Protein AF-0000000076638218 (afdb_homodimer)

Secondary structure (DSSP, 8-state):
--HHHHHHHHHHHHHHHHHHHHHHHHHHHHTTSS-HHHHHHHHHHIIIIIHHHHHHHHHHHH--GGGHHHHHHHHHHHHHHHHHHHHHHHHHHHHTT--HHHHHHHHHHHH-B--SSHHHHHHHHHHTSSTTTTSTTHHHHHHHHHHHHHHHHHHHIIIIIHHHTS---GGGHHHHHHSSSS---HHHHHHHH--HHHHHHHHHHHHHH-HHHHHHHH-SSS-HHHHHHHHHHHHHHTTHHHHHHHHHHHHHHHHTTTT----HHHHHHHHHIIIIIHHHHHIIIIIHHHHTTSS-HHHHHHHHHHHTS-B-THHHHHHHHHTSSHHHHHHHHHHHHHHTHHHHHHHHHHHHHHH-/--HHHHHHHHHHHHHHHHHHHHHHHHHHHHTTSS-HHHHHHHHHHIIIIIHHHHHHHHHHHH--GGGHHHHHHHHHHHHHHHHHHHHHHHHHHHHTT--HHHHHHHHHHHH-B--SSHHHHHHHHHHTSSTTTTSTTHHHHHHHHHHHHHHHHHHHIIIIIHHHTS---GGGHHHHHHSSSS---HHHHHHHH--HHHHHHHHHHHHHH-HHHHHHHH-SSS-HHHHHHHHHHHHHHTTHHHHHHHHHHHHHHHHTTTT----HHHHHHHHHIIIIIHHHHHIIIIIHHHHTTSS-HHHHHHHHHHHTS-B-THHHHHHHHHTSSHHHHHHHHHHHHHHTHHHHHHHHHHHHHHH-

Structure (mmCIF, N/CA/C/O backbone):
data_AF-0000000076638218-model_v1
#
loop_
_entity.id
_entity.type
_entity.pdbx_description
1 polymer Transporter
#
loop_
_atom_site.group_PDB
_atom_site.id
_atom_site.type_symbol
_atom_site.label_atom_id
_atom_site.label_alt_id
_atom_site.label_comp_id
_atom_site.label_asym_id
_atom_site.label_entity_id
_atom_site.label_seq_id
_atom_site.pdbx_PDB_ins_code
_atom_site.Cartn_x
_atom_site.Cartn_y
_atom_site.Cartn_z
_atom_site.occupancy
_atom_site.B_iso_or_equiv
_atom_site.auth_seq_id
_atom_site.auth_comp_id
_atom_site.auth_asym_id
_atom_site.auth_atom_id
_atom_site.pdbx_PDB_model_num
ATOM 1 N N . MET A 1 1 ? -19.625 1.277 24.969 1 47.41 1 MET A N 1
ATOM 2 C CA . MET A 1 1 ? -18.562 2.277 25.031 1 47.41 1 MET A CA 1
ATOM 3 C C . MET A 1 1 ? -18.969 3.557 24.312 1 47.41 1 MET A C 1
ATOM 5 O O . MET A 1 1 ? -19.562 3.502 23.234 1 47.41 1 MET A O 1
ATOM 9 N N . SER A 1 2 ? -18.922 4.688 24.922 1 65.94 2 SER A N 1
ATOM 10 C CA . SER A 1 2 ? -19.438 5.984 24.5 1 65.94 2 SER A CA 1
ATOM 11 C C . SER A 1 2 ? -18.688 6.504 23.266 1 65.94 2 SER A C 1
ATOM 13 O O . SER A 1 2 ? -17.547 6.137 23.047 1 65.94 2 SER A O 1
ATOM 15 N N . ILE A 1 3 ? -19.344 6.941 22.344 1 64.81 3 ILE A N 1
ATOM 16 C CA . ILE A 1 3 ? -18.859 7.555 21.109 1 64.81 3 ILE A CA 1
ATOM 17 C C . ILE A 1 3 ? -17.609 8.391 21.422 1 64.81 3 ILE A C 1
ATOM 19 O O . ILE A 1 3 ? -16.703 8.492 20.594 1 64.81 3 ILE A O 1
ATOM 23 N N . TYR A 1 4 ? -17.562 8.922 22.609 1 70.12 4 TYR A N 1
ATOM 24 C CA . TYR A 1 4 ? -16.453 9.758 23.016 1 70.12 4 TYR A CA 1
ATOM 25 C C . TYR A 1 4 ? -15.188 8.93 23.219 1 70.12 4 TYR A C 1
ATOM 27 O O . TYR A 1 4 ? -14.109 9.312 22.75 1 70.12 4 TYR A O 1
ATOM 35 N N . LEU A 1 5 ? -15.414 7.844 23.766 1 71.88 5 LEU A N 1
ATOM 36 C CA . LEU A 1 5 ? -14.281 6.945 23.969 1 71.88 5 LEU A CA 1
ATOM 37 C C . LEU A 1 5 ? -13.805 6.348 22.656 1 71.88 5 LEU A C 1
ATOM 39 O O . LEU A 1 5 ? -12.602 6.195 22.422 1 71.88 5 LEU A O 1
ATOM 43 N N . ASP A 1 6 ? -14.734 6.172 21.797 1 71.56 6 ASP A N 1
ATOM 44 C CA . ASP A 1 6 ? -14.398 5.582 20.5 1 71.56 6 ASP A CA 1
ATOM 45 C C . ASP A 1 6 ? -13.555 6.539 19.672 1 71.56 6 ASP A C 1
ATOM 47 O O . ASP A 1 6 ? -12.609 6.121 19 1 71.56 6 ASP A O 1
ATOM 51 N N . SER A 1 7 ? -13.945 7.789 19.781 1 71.69 7 SER A N 1
ATOM 52 C CA . SER A 1 7 ? -13.203 8.789 19.016 1 71.69 7 SER A CA 1
ATOM 53 C C . SER A 1 7 ? -11.789 8.953 19.562 1 71.69 7 SER A C 1
ATOM 55 O O . SER A 1 7 ? -10.844 9.133 18.781 1 71.69 7 SER A O 1
ATOM 57 N N . ALA A 1 8 ? -11.68 8.883 20.859 1 74.44 8 ALA A N 1
ATOM 58 C CA . ALA A 1 8 ? -10.367 8.969 21.484 1 74.44 8 ALA A CA 1
ATOM 59 C C . ALA A 1 8 ? -9.492 7.773 21.094 1 74.44 8 ALA A C 1
ATOM 61 O O . ALA A 1 8 ? -8.305 7.934 20.797 1 74.44 8 ALA A O 1
ATOM 62 N N . VAL A 1 9 ? -10.148 6.734 21 1 74.44 9 VAL A N 1
ATOM 63 C CA . VAL A 1 9 ? -9.438 5.496 20.688 1 74.44 9 VAL A CA 1
ATOM 64 C C . VAL A 1 9 ? -8.945 5.531 19.25 1 74.44 9 VAL A C 1
ATOM 66 O O . VAL A 1 9 ? -7.824 5.102 18.953 1 74.44 9 VAL A O 1
ATOM 69 N N . VAL A 1 10 ? -9.664 6.102 18.375 1 73 10 VAL A N 1
ATOM 70 C CA . VAL A 1 10 ? -9.289 6.188 16.969 1 73 10 VAL A CA 1
ATOM 71 C C . VAL A 1 10 ? -8.047 7.059 16.812 1 73 10 VAL A C 1
ATOM 73 O O . VAL A 1 10 ? -7.121 6.707 16.078 1 73 10 VAL A O 1
ATOM 76 N N . SER A 1 11 ? -8.062 8.188 17.547 1 74.38 11 SER A N 1
ATOM 77 C CA . SER A 1 11 ? -6.93 9.109 17.453 1 74.38 11 SER A CA 1
ATOM 78 C C . SER A 1 11 ? -5.656 8.469 18.016 1 74.38 11 SER A C 1
ATOM 80 O O . SER A 1 11 ? -4.586 8.594 17.406 1 74.38 11 SER A O 1
ATOM 82 N N . ILE A 1 12 ? -5.812 7.809 19.031 1 77.69 12 ILE A N 1
ATOM 83 C CA . ILE A 1 12 ? -4.66 7.164 19.656 1 77.69 12 ILE A CA 1
ATOM 84 C C . ILE A 1 12 ? -4.152 6.031 18.766 1 77.69 12 ILE A C 1
ATOM 86 O O . ILE A 1 12 ? -2.949 5.906 18.531 1 77.69 12 ILE A O 1
ATOM 90 N N . ASN A 1 13 ? -5.047 5.293 18.234 1 77.62 13 ASN A N 1
ATOM 91 C CA . ASN A 1 13 ? -4.684 4.172 17.375 1 77.62 13 ASN A CA 1
ATOM 92 C C . ASN A 1 13 ? -3.938 4.641 16.125 1 77.62 13 ASN A C 1
ATOM 94 O O . ASN A 1 13 ? -2.939 4.035 15.734 1 77.62 13 ASN A O 1
ATOM 98 N N . GLY A 1 14 ? -4.445 5.723 15.562 1 78.31 14 GLY A N 1
ATOM 99 C CA . GLY A 1 14 ? -3.787 6.27 14.383 1 78.31 14 GLY A CA 1
ATOM 100 C C . GLY A 1 14 ? -2.348 6.676 14.641 1 78.31 14 GLY A C 1
ATOM 101 O O . GLY A 1 14 ? -1.463 6.398 13.836 1 78.31 14 GLY A O 1
ATOM 102 N N . SER A 1 15 ? -2.143 7.281 15.758 1 81.88 15 SER A N 1
ATOM 103 C CA . SER A 1 15 ? -0.802 7.73 16.125 1 81.88 15 SER A CA 1
ATOM 104 C C . SER A 1 15 ? 0.123 6.547 16.391 1 81.88 15 SER A C 1
ATOM 106 O O . SER A 1 15 ? 1.287 6.559 15.984 1 81.88 15 SER A O 1
ATOM 108 N N . VAL A 1 16 ? -0.411 5.562 17.031 1 83.88 16 VAL A N 1
ATOM 109 C CA . VAL A 1 16 ? 0.4 4.402 17.391 1 83.88 16 VAL A CA 1
ATOM 110 C C . VAL A 1 16 ? 0.798 3.645 16.125 1 83.88 16 VAL A C 1
ATOM 112 O O . VAL A 1 16 ? 1.938 3.188 15.992 1 83.88 16 VAL A O 1
ATOM 115 N N . ILE A 1 17 ? -0.063 3.527 15.203 1 86.56 17 ILE A N 1
ATOM 116 C CA . ILE A 1 17 ? 0.213 2.824 13.953 1 86.56 17 ILE A CA 1
ATOM 117 C C . ILE A 1 17 ? 1.373 3.498 13.227 1 86.56 17 ILE A C 1
ATOM 119 O O . ILE A 1 17 ? 2.307 2.828 12.781 1 86.56 17 ILE A O 1
ATOM 123 N N . VAL A 1 18 ? 1.335 4.809 13.203 1 85.19 18 VAL A N 1
ATOM 124 C CA . VAL A 1 18 ? 2.383 5.57 12.531 1 85.19 18 VAL A CA 1
ATOM 125 C C . VAL A 1 18 ? 3.713 5.367 13.25 1 85.19 18 VAL A C 1
ATOM 127 O O . VAL A 1 18 ? 4.738 5.117 12.617 1 85.19 18 VAL A O 1
ATOM 130 N N . ILE A 1 19 ? 3.652 5.438 14.531 1 87.94 19 ILE A N 1
ATOM 131 C CA . ILE A 1 19 ? 4.863 5.305 15.336 1 87.94 19 ILE A CA 1
ATOM 132 C C . ILE A 1 19 ? 5.473 3.922 15.125 1 87.94 19 ILE A C 1
ATOM 134 O O . ILE A 1 19 ? 6.695 3.785 15.008 1 87.94 19 ILE A O 1
ATOM 138 N N . VAL A 1 20 ? 4.629 2.939 15.055 1 91.31 20 VAL A N 1
ATOM 139 C CA . VAL A 1 20 ? 5.109 1.574 14.867 1 91.31 20 VAL A CA 1
ATOM 140 C C . VAL A 1 20 ? 5.781 1.442 13.5 1 91.31 20 VAL A C 1
ATOM 142 O O . VAL A 1 20 ? 6.859 0.854 13.391 1 91.31 20 VAL A O 1
ATOM 145 N N . ILE A 1 21 ? 5.215 1.954 12.477 1 93.62 21 ILE A N 1
ATOM 146 C CA . ILE A 1 21 ? 5.781 1.852 11.141 1 93.62 21 ILE A CA 1
ATOM 147 C C . ILE A 1 21 ? 7.098 2.625 11.07 1 93.62 21 ILE A C 1
ATOM 149 O O . ILE A 1 21 ? 8.055 2.17 10.445 1 93.62 21 ILE A O 1
ATOM 153 N N . VAL A 1 22 ? 7.105 3.785 11.727 1 91 22 VAL A N 1
ATOM 154 C CA . VAL A 1 22 ? 8.336 4.57 11.789 1 91 22 VAL A CA 1
ATOM 155 C C . VAL A 1 22 ? 9.43 3.764 12.492 1 91 22 VAL A C 1
ATOM 157 O O . VAL A 1 22 ? 10.578 3.748 12.039 1 91 22 VAL A O 1
ATOM 160 N N . PHE A 1 23 ? 9.039 3.145 13.523 1 93.81 23 PHE A N 1
ATOM 161 C CA . PHE A 1 23 ? 9.992 2.312 14.25 1 93.81 23 PHE A CA 1
ATOM 162 C C . PHE A 1 23 ? 10.516 1.187 13.367 1 93.81 23 PHE A C 1
ATOM 164 O O . PHE A 1 23 ? 11.703 0.876 13.391 1 93.81 23 PHE A O 1
ATOM 171 N N . LEU A 1 24 ? 9.688 0.565 12.641 1 95.19 24 LEU A N 1
ATOM 172 C CA . LEU A 1 24 ? 10.094 -0.488 11.719 1 95.19 24 LEU A CA 1
ATOM 173 C C . LEU A 1 24 ? 11.055 0.055 10.664 1 95.19 24 LEU A C 1
ATOM 175 O O . LEU A 1 24 ? 12.023 -0.612 10.297 1 95.19 24 LEU A O 1
ATOM 179 N N . GLY A 1 25 ? 10.727 1.23 10.164 1 94.62 25 GLY A N 1
ATOM 180 C CA . GLY A 1 25 ? 11.633 1.876 9.227 1 94.62 25 GLY A CA 1
ATOM 181 C C . GLY A 1 25 ? 13.008 2.133 9.82 1 94.62 25 GLY A C 1
ATOM 182 O O . GLY A 1 25 ? 14.023 1.938 9.156 1 94.62 25 GLY A O 1
ATOM 183 N N . ALA A 1 26 ? 13.023 2.562 11.078 1 93.25 26 ALA A N 1
ATOM 184 C CA . ALA A 1 26 ? 14.281 2.816 11.766 1 93.25 26 ALA A CA 1
ATOM 185 C C . ALA A 1 26 ? 15.094 1.533 11.914 1 93.25 26 ALA A C 1
ATOM 187 O O . ALA A 1 26 ? 16.328 1.551 11.781 1 93.25 26 ALA A O 1
ATOM 188 N N . ILE A 1 27 ? 14.43 0.462 12.172 1 95.44 27 ILE A N 1
ATOM 189 C CA . ILE A 1 27 ? 15.086 -0.833 12.305 1 95.44 27 ILE A CA 1
ATOM 190 C C . ILE A 1 27 ? 15.719 -1.228 10.969 1 95.44 27 ILE A C 1
ATOM 192 O O . ILE A 1 27 ? 16.844 -1.732 10.938 1 95.44 27 ILE A O 1
ATOM 196 N N . MET A 1 28 ? 15.055 -1.027 9.859 1 95.44 28 MET A N 1
ATOM 197 C CA . MET A 1 28 ? 15.586 -1.36 8.539 1 95.44 28 MET A CA 1
ATOM 198 C C . MET A 1 28 ? 16.859 -0.571 8.25 1 95.44 28 MET A C 1
ATOM 200 O O . MET A 1 28 ? 17.781 -1.08 7.605 1 95.44 28 MET A O 1
ATOM 204 N N . ALA A 1 29 ? 16.859 0.669 8.672 1 92.88 29 ALA A N 1
ATOM 205 C CA . ALA A 1 29 ? 18.047 1.498 8.477 1 92.88 29 ALA A CA 1
ATOM 206 C C . ALA A 1 29 ? 19.188 1.033 9.367 1 92.88 29 ALA A C 1
ATOM 208 O O . ALA A 1 29 ? 20.344 0.999 8.938 1 92.88 29 ALA A O 1
ATOM 209 N N . ARG A 1 30 ? 18.922 0.693 10.594 1 92.25 30 ARG A N 1
ATOM 210 C CA . ARG A 1 30 ? 19.922 0.267 11.562 1 92.25 30 ARG A CA 1
ATOM 211 C C . ARG A 1 30 ? 20.641 -0.988 11.086 1 92.25 30 ARG A C 1
ATOM 213 O O . ARG A 1 30 ? 21.844 -1.143 11.312 1 92.25 30 ARG A O 1
ATOM 220 N N . TYR A 1 31 ? 19.938 -1.862 10.422 1 93 31 TYR A N 1
ATOM 221 C CA . TYR A 1 31 ? 20.516 -3.115 9.953 1 93 31 TYR A CA 1
ATOM 222 C C . TYR A 1 31 ? 20.984 -2.992 8.508 1 93 31 TYR A C 1
ATOM 224 O O . TYR A 1 31 ? 21.234 -3.998 7.84 1 93 31 TYR A O 1
ATOM 232 N N . LYS A 1 32 ? 20.922 -1.822 7.949 1 91.19 32 LYS A N 1
ATOM 233 C CA . LYS A 1 32 ? 21.484 -1.471 6.645 1 91.19 32 LYS A CA 1
ATOM 234 C C . LYS A 1 32 ? 20.703 -2.15 5.516 1 91.19 32 LYS A C 1
ATOM 236 O O . LYS A 1 32 ? 21.266 -2.445 4.461 1 91.19 32 LYS A O 1
ATOM 241 N N . ILE A 1 33 ? 19.562 -2.514 5.902 1 92.38 33 ILE A N 1
ATOM 242 C CA . ILE A 1 33 ? 18.672 -3.006 4.863 1 92.38 33 ILE A CA 1
ATOM 243 C C . ILE A 1 33 ? 18.219 -1.848 3.975 1 92.38 33 ILE A C 1
ATOM 245 O O . ILE A 1 33 ? 18.203 -1.969 2.746 1 92.38 33 ILE A O 1
ATOM 249 N N . LEU A 1 34 ? 17.812 -0.774 4.602 1 92.69 34 LEU A N 1
ATOM 250 C CA . LEU A 1 34 ? 17.516 0.492 3.938 1 92.69 34 LEU A CA 1
ATOM 251 C C . LEU A 1 34 ? 18.531 1.562 4.34 1 92.69 34 LEU A C 1
ATOM 253 O O . LEU A 1 34 ? 18.234 2.408 5.188 1 92.69 34 LEU A O 1
ATOM 257 N N . ASP A 1 35 ? 19.641 1.548 3.656 1 88.88 35 ASP A N 1
ATOM 258 C CA . ASP A 1 35 ? 20.688 2.512 3.961 1 88.88 35 ASP A CA 1
ATOM 259 C C . ASP A 1 35 ? 20.406 3.865 3.316 1 88.88 35 ASP A C 1
ATOM 261 O O . ASP A 1 35 ? 19.328 4.074 2.76 1 88.88 35 ASP A O 1
ATOM 265 N N . LYS A 1 36 ? 21.391 4.766 3.422 1 85.56 36 LYS A N 1
ATOM 266 C CA . LYS A 1 36 ? 21.188 6.125 2.939 1 85.56 36 LYS A CA 1
ATOM 267 C C . LYS A 1 36 ? 20.859 6.141 1.449 1 85.56 36 LYS A C 1
ATOM 269 O O . LYS A 1 36 ? 19.953 6.859 1.014 1 85.56 36 LYS A O 1
ATOM 274 N N . SER A 1 37 ? 21.578 5.359 0.722 1 87.44 37 SER A N 1
ATOM 275 C CA . SER A 1 37 ? 21.344 5.273 -0.715 1 87.44 37 SER A CA 1
ATOM 276 C C . SER A 1 37 ? 19.969 4.684 -1.017 1 87.44 37 SER A C 1
ATOM 278 O O . SER A 1 37 ? 19.281 5.16 -1.911 1 87.44 37 SER A O 1
ATOM 280 N N . GLY A 1 38 ? 19.625 3.648 -0.27 1 91.12 38 GLY A N 1
ATOM 281 C CA . GLY A 1 38 ? 18.297 3.061 -0.42 1 91.12 38 GLY A CA 1
ATOM 282 C C . GLY A 1 38 ? 17.188 4.016 -0.065 1 91.12 38 GLY A C 1
ATOM 283 O O . GLY A 1 38 ? 16.156 4.062 -0.752 1 91.12 38 GLY A O 1
ATOM 284 N N . ALA A 1 39 ? 17.422 4.723 0.998 1 90.19 39 ALA A N 1
ATOM 285 C CA . ALA A 1 39 ? 16.422 5.711 1.423 1 90.19 39 ALA A CA 1
ATOM 286 C C . ALA A 1 39 ? 16.234 6.785 0.357 1 90.19 39 ALA A C 1
ATOM 288 O O . ALA A 1 39 ? 15.109 7.246 0.13 1 90.19 39 ALA A O 1
ATOM 289 N N . GLU A 1 40 ? 17.281 7.168 -0.255 1 88.12 40 GLU A N 1
ATOM 290 C CA . GLU A 1 40 ? 17.203 8.156 -1.325 1 88.12 40 GLU A CA 1
ATOM 291 C C . GLU A 1 40 ? 16.422 7.617 -2.521 1 88.12 40 GLU A C 1
ATOM 293 O O . GLU A 1 40 ? 15.609 8.328 -3.111 1 88.12 40 GLU A O 1
ATOM 298 N N . SER A 1 41 ? 16.719 6.41 -2.863 1 91.38 41 SER A N 1
ATOM 299 C CA . SER A 1 41 ? 16.016 5.785 -3.977 1 91.38 41 SER A CA 1
ATOM 300 C C . SER A 1 41 ? 14.531 5.637 -3.676 1 91.38 41 SER A C 1
ATOM 302 O O . SER A 1 41 ? 13.688 5.848 -4.555 1 91.38 41 SER A O 1
ATOM 304 N N . LEU A 1 42 ? 14.312 5.234 -2.459 1 94.19 42 LEU A N 1
ATOM 305 C CA . LEU A 1 42 ? 12.914 5.102 -2.041 1 94.19 42 LEU A CA 1
ATOM 306 C C . LEU A 1 42 ? 12.203 6.449 -2.098 1 94.19 42 LEU A C 1
ATOM 308 O O . LEU A 1 42 ? 11.047 6.531 -2.525 1 94.19 42 LEU A O 1
ATOM 312 N N . SER A 1 43 ? 12.867 7.473 -1.693 1 91 43 SER A N 1
ATOM 313 C CA . SER A 1 43 ? 12.297 8.82 -1.735 1 91 43 SER A CA 1
ATOM 314 C C . SER A 1 43 ? 11.977 9.242 -3.166 1 91 43 SER A C 1
ATOM 316 O O . SER A 1 43 ? 10.93 9.844 -3.42 1 91 43 SER A O 1
ATOM 318 N N . LYS A 1 44 ? 12.82 8.938 -4.055 1 92.56 44 LYS A N 1
ATOM 319 C CA . LYS A 1 44 ? 12.609 9.258 -5.461 1 92.56 44 LYS A CA 1
ATOM 320 C C . LYS A 1 44 ? 11.398 8.5 -6.016 1 92.56 44 LYS A C 1
ATOM 322 O O . LYS A 1 44 ? 10.609 9.062 -6.777 1 92.56 44 LYS A O 1
ATOM 327 N N . LEU A 1 45 ? 11.367 7.312 -5.641 1 95.31 45 LEU A N 1
ATOM 328 C CA . LEU A 1 45 ? 10.242 6.504 -6.098 1 95.31 45 LEU A CA 1
ATOM 329 C C . LEU A 1 45 ? 8.922 7.066 -5.578 1 95.31 45 LEU A C 1
ATOM 331 O O . LEU A 1 45 ? 7.949 7.16 -6.328 1 95.31 45 LEU A O 1
ATOM 335 N N . ILE A 1 46 ? 8.891 7.406 -4.293 1 94.19 46 ILE A N 1
ATOM 336 C CA . ILE A 1 46 ? 7.695 7.961 -3.672 1 94.19 46 ILE A CA 1
ATOM 337 C C . ILE A 1 46 ? 7.309 9.266 -4.367 1 94.19 46 ILE A C 1
ATOM 339 O O . ILE A 1 46 ? 6.152 9.453 -4.75 1 94.19 46 ILE A O 1
ATOM 343 N N . LEU A 1 47 ? 8.258 10.07 -4.66 1 90.25 47 LEU A N 1
ATOM 344 C CA . LEU A 1 47 ? 8.023 11.406 -5.199 1 90.25 47 LEU A CA 1
ATOM 345 C C . LEU A 1 47 ? 7.562 11.336 -6.648 1 90.25 47 LEU A C 1
ATOM 347 O O . LEU A 1 47 ? 6.781 12.18 -7.098 1 90.25 47 LEU A O 1
ATOM 351 N N . ASN A 1 48 ? 8.047 10.352 -7.352 1 93.56 48 ASN A N 1
ATOM 352 C CA . ASN A 1 48 ? 7.863 10.398 -8.797 1 93.56 48 ASN A CA 1
ATOM 353 C C . ASN A 1 48 ? 6.766 9.438 -9.25 1 93.56 48 ASN A C 1
ATOM 355 O O . ASN A 1 48 ? 6.262 9.547 -10.367 1 93.56 48 ASN A O 1
ATOM 359 N N . LEU A 1 49 ? 6.422 8.57 -8.367 1 95.75 49 LEU A N 1
ATOM 360 C CA . LEU A 1 49 ? 5.43 7.594 -8.812 1 95.75 49 LEU A CA 1
ATOM 361 C C . LEU A 1 49 ? 4.316 7.438 -7.785 1 95.75 49 LEU A C 1
ATOM 363 O O . LEU A 1 49 ? 3.143 7.648 -8.102 1 95.75 49 LEU A O 1
ATOM 367 N N . LEU A 1 50 ? 4.645 7.07 -6.543 1 94.81 50 LEU A N 1
ATOM 368 C CA . LEU A 1 50 ? 3.641 6.664 -5.562 1 94.81 50 LEU A CA 1
ATOM 369 C C . LEU A 1 50 ? 2.77 7.852 -5.16 1 94.81 50 LEU A C 1
ATOM 371 O O . LEU A 1 50 ? 1.54 7.75 -5.156 1 94.81 50 LEU A O 1
ATOM 375 N N . LEU A 1 51 ? 3.408 8.93 -4.855 1 89.12 51 LEU A N 1
ATOM 376 C CA . LEU A 1 51 ? 2.678 10.109 -4.41 1 89.12 51 LEU A CA 1
ATOM 377 C C . LEU A 1 51 ? 1.853 10.703 -5.551 1 89.12 51 LEU A C 1
ATOM 379 O O . LEU A 1 51 ? 0.67 11.008 -5.371 1 89.12 51 LEU A O 1
ATOM 383 N N . PRO A 1 52 ? 2.424 10.891 -6.738 1 91.19 52 PRO A N 1
ATOM 384 C CA . PRO A 1 52 ? 1.613 11.367 -7.863 1 91.19 52 PRO A CA 1
ATOM 385 C C . PRO A 1 52 ? 0.407 10.469 -8.141 1 91.19 52 PRO A C 1
ATOM 387 O O . PRO A 1 52 ? -0.681 10.969 -8.438 1 91.19 52 PRO A O 1
ATOM 390 N N . ALA A 1 53 ? 0.638 9.172 -8.047 1 92.56 53 ALA A N 1
ATOM 391 C CA . ALA A 1 53 ? -0.473 8.242 -8.242 1 92.56 53 ALA A CA 1
ATOM 392 C C . ALA A 1 53 ? -1.548 8.445 -7.18 1 92.56 53 ALA A C 1
ATOM 394 O O . ALA A 1 53 ? -2.742 8.43 -7.484 1 92.56 53 ALA A O 1
ATOM 395 N N . LEU A 1 54 ? -1.154 8.586 -6.02 1 86.69 54 LEU A N 1
ATOM 396 C CA . LEU A 1 54 ? -2.076 8.805 -4.91 1 86.69 54 LEU A CA 1
ATOM 397 C C . LEU A 1 54 ? -2.871 10.094 -5.117 1 86.69 54 LEU A C 1
ATOM 399 O O . LEU A 1 54 ? -4.102 10.094 -5.004 1 86.69 54 LEU A O 1
ATOM 403 N N . LEU A 1 55 ? -2.197 11.141 -5.398 1 83.62 55 LEU A N 1
ATOM 404 C CA . LEU A 1 55 ? -2.832 12.445 -5.543 1 83.62 55 LEU A CA 1
ATOM 405 C C . LEU A 1 55 ? -3.777 12.461 -6.742 1 83.62 55 LEU A C 1
ATOM 407 O O . LEU A 1 55 ? -4.879 13.008 -6.66 1 83.62 55 LEU A O 1
ATOM 411 N N . PHE A 1 56 ? -3.346 11.891 -7.859 1 88.25 56 PHE A N 1
ATOM 412 C CA . PHE A 1 56 ? -4.18 11.805 -9.055 1 88.25 56 PHE A CA 1
ATOM 413 C C . PHE A 1 56 ? -5.48 11.07 -8.75 1 88.25 56 PHE A C 1
ATOM 415 O O . PHE A 1 56 ? -6.562 11.555 -9.094 1 88.25 56 PHE A O 1
ATOM 422 N N . THR A 1 57 ? -5.387 9.977 -8.102 1 86.44 57 THR A N 1
ATOM 423 C CA . THR A 1 57 ? -6.566 9.148 -7.879 1 86.44 57 THR A CA 1
ATOM 424 C C . THR A 1 57 ? -7.477 9.766 -6.824 1 86.44 57 THR A C 1
ATOM 426 O O . THR A 1 57 ? -8.703 9.664 -6.918 1 86.44 57 THR A O 1
ATOM 429 N N . GLU A 1 58 ? -6.891 10.328 -5.82 1 76.06 58 GLU A N 1
ATOM 430 C CA . GLU A 1 58 ? -7.695 10.992 -4.797 1 76.06 58 GLU A CA 1
ATOM 431 C C . GLU A 1 58 ? -8.484 12.156 -5.387 1 76.06 58 GLU A C 1
ATOM 433 O O . GLU A 1 58 ? -9.641 12.375 -5.023 1 76.06 58 GLU A O 1
ATOM 438 N N . MET A 1 59 ? -7.891 12.859 -6.254 1 78.25 59 MET A N 1
ATOM 439 C CA . MET A 1 59 ? -8.555 13.977 -6.91 1 78.25 59 MET A CA 1
ATOM 440 C C . MET A 1 59 ? -9.703 13.492 -7.789 1 78.25 59 MET A C 1
ATOM 442 O O . MET A 1 59 ? -10.781 14.086 -7.789 1 78.25 59 MET A O 1
ATOM 446 N N . MET A 1 60 ? -9.422 12.438 -8.422 1 79.38 60 MET A N 1
ATOM 447 C CA . MET A 1 60 ? -10.43 11.883 -9.32 1 79.38 60 MET A CA 1
ATOM 448 C C . MET A 1 60 ? -11.641 11.383 -8.539 1 79.38 60 MET A C 1
ATOM 450 O O . MET A 1 60 ? -12.781 11.516 -8.992 1 79.38 60 MET A O 1
ATOM 454 N N . LYS A 1 61 ? -11.445 10.828 -7.441 1 74.19 61 LYS A N 1
ATOM 455 C CA . LYS A 1 61 ? -12.531 10.281 -6.629 1 74.19 61 LYS A CA 1
ATOM 456 C C . LYS A 1 61 ? -13.352 11.398 -5.988 1 74.19 61 LYS A C 1
ATOM 458 O O . LYS A 1 61 ? -14.547 11.234 -5.734 1 74.19 61 LYS A O 1
ATOM 463 N N . SER A 1 62 ? -12.75 12.445 -5.672 1 68.19 62 SER A N 1
ATOM 464 C CA . SER A 1 62 ? -13.375 13.516 -4.902 1 68.19 62 SER A CA 1
ATOM 465 C C . SER A 1 62 ? -14.211 14.422 -5.801 1 68.19 62 SER A C 1
ATOM 467 O O . SER A 1 62 ? -15.219 14.984 -5.355 1 68.19 62 SER A O 1
ATOM 469 N N . LEU A 1 63 ? -13.719 14.539 -6.941 1 63.25 63 LEU A N 1
ATOM 470 C CA . LEU A 1 63 ? -14.352 15.57 -7.758 1 63.25 63 LEU A CA 1
ATOM 471 C C . LEU A 1 63 ? -15.609 15.031 -8.43 1 63.25 63 LEU A C 1
ATOM 473 O O . LEU A 1 63 ? -15.523 14.211 -9.352 1 63.25 63 LEU A O 1
ATOM 477 N N . ASP A 1 64 ? -16.625 14.844 -7.539 1 60.62 64 ASP A N 1
ATOM 478 C CA . ASP A 1 64 ? -17.953 14.664 -8.125 1 60.62 64 ASP A CA 1
ATOM 479 C C . ASP A 1 64 ? -18.641 16 -8.383 1 60.62 64 ASP A C 1
ATOM 481 O O . ASP A 1 64 ? -18.828 16.797 -7.453 1 60.62 64 ASP A O 1
ATOM 485 N N . ILE A 1 65 ? -18.828 16.359 -9.57 1 57.06 65 ILE A N 1
ATOM 486 C CA . ILE A 1 65 ? -19.344 17.641 -10.039 1 57.06 65 ILE A CA 1
ATOM 487 C C . ILE A 1 65 ? -20.656 17.969 -9.305 1 57.06 65 ILE A C 1
ATOM 489 O O . ILE A 1 65 ? -20.969 19.141 -9.102 1 57.06 65 ILE A O 1
ATOM 493 N N . THR A 1 66 ? -21.375 16.922 -8.891 1 56.5 66 THR A N 1
ATOM 494 C CA . THR A 1 66 ? -22.688 17.219 -8.305 1 56.5 66 THR A CA 1
ATOM 495 C C . THR A 1 66 ? -22.531 17.906 -6.953 1 56.5 66 THR A C 1
ATOM 497 O O . THR A 1 66 ? -23.469 18.516 -6.441 1 56.5 66 THR A O 1
ATOM 500 N N . GLU A 1 67 ? -21.297 17.938 -6.445 1 61.16 67 GLU A N 1
ATOM 501 C CA . GLU A 1 67 ? -21.078 18.516 -5.125 1 61.16 67 GLU A CA 1
ATOM 502 C C . GLU A 1 67 ? -20.266 19.812 -5.211 1 61.16 67 GLU A C 1
ATOM 504 O O . GLU A 1 67 ? -19.484 20.125 -4.305 1 61.16 67 GLU A O 1
ATOM 509 N N . PHE A 1 68 ? -20.469 20.547 -6.234 1 62.34 68 PHE A N 1
ATOM 510 C CA . PHE A 1 68 ? -19.672 21.719 -6.547 1 62.34 68 PHE A CA 1
ATOM 511 C C . PHE A 1 68 ? -19.797 22.766 -5.453 1 62.34 68 PHE A C 1
ATOM 513 O O . PHE A 1 68 ? -18.828 23.469 -5.137 1 62.34 68 PHE A O 1
ATOM 520 N N . GLU A 1 69 ? -21.016 22.844 -4.871 1 67.06 69 GLU A N 1
ATOM 521 C CA . GLU A 1 69 ? -21.188 23.875 -3.836 1 67.06 69 GLU A CA 1
ATOM 522 C C . GLU A 1 69 ? -20.266 23.609 -2.643 1 67.06 69 GLU A C 1
ATOM 524 O O . GLU A 1 69 ? -19.672 24.531 -2.094 1 67.06 69 GLU A O 1
ATOM 529 N N . ASP A 1 70 ? -20.125 22.484 -2.348 1 78.62 70 ASP A N 1
ATOM 530 C CA . ASP A 1 70 ? -19.281 22.109 -1.218 1 78.62 70 ASP A CA 1
ATOM 531 C C . ASP A 1 70 ? -17.812 22.359 -1.536 1 78.62 70 ASP A C 1
ATOM 533 O O . ASP A 1 70 ? -17.031 22.703 -0.65 1 78.62 70 ASP A O 1
ATOM 537 N N . PHE A 1 71 ? -17.547 22.5 -2.785 1 79.75 71 PHE A N 1
ATOM 538 C CA . PHE A 1 71 ? -16.156 22.688 -3.199 1 79.75 71 PHE A CA 1
ATOM 539 C C . PHE A 1 71 ? -15.695 24.094 -2.867 1 79.75 71 PHE A C 1
ATOM 541 O O . PHE A 1 71 ? -14.602 24.281 -2.328 1 79.75 71 PHE A O 1
ATOM 548 N N . GLY A 1 72 ? -16.578 24.969 -3.178 1 83.56 72 GLY A N 1
ATOM 549 C CA . GLY A 1 72 ? -16.203 26.359 -2.914 1 83.56 72 GLY A CA 1
ATOM 550 C C . GLY A 1 72 ? -16.016 26.656 -1.438 1 83.56 72 GLY A C 1
ATOM 551 O O . GLY A 1 72 ? -15.055 27.312 -1.048 1 83.56 72 GLY A O 1
ATOM 552 N N . ILE A 1 73 ? -16.875 26.188 -0.672 1 89.06 73 ILE A N 1
ATOM 553 C CA . ILE A 1 73 ? -16.844 26.422 0.766 1 89.06 73 ILE A CA 1
ATOM 554 C C . ILE A 1 73 ? -15.609 25.766 1.371 1 89.06 73 ILE A C 1
ATOM 556 O O . ILE A 1 73 ? -14.891 26.391 2.164 1 89.06 73 ILE A O 1
ATOM 560 N N . ILE A 1 74 ? -15.344 24.594 0.976 1 90 74 ILE A N 1
ATOM 561 C CA . ILE A 1 74 ? -14.203 23.859 1.513 1 90 74 ILE A CA 1
ATOM 562 C C . ILE A 1 74 ? -12.898 24.516 1.08 1 90 74 ILE A C 1
ATOM 564 O O . ILE A 1 74 ? -11.945 24.578 1.853 1 90 74 ILE A O 1
ATOM 568 N N . PHE A 1 75 ? -12.953 25 -0.15 1 89.12 75 PHE A N 1
ATOM 569 C CA . PHE A 1 75 ? -11.781 25.734 -0.634 1 89.12 75 PHE A CA 1
ATOM 570 C C . PHE A 1 75 ? -11.484 26.938 0.249 1 89.12 75 PHE A C 1
ATOM 572 O O . PHE A 1 75 ? -10.336 27.188 0.598 1 89.12 75 PHE A O 1
ATOM 579 N N . ILE A 1 76 ? -12.453 27.609 0.581 1 92.06 76 ILE A N 1
ATOM 580 C CA . ILE A 1 76 ? -12.305 28.812 1.401 1 92.06 76 ILE A CA 1
ATOM 581 C C . ILE A 1 76 ? -11.758 28.438 2.777 1 92.06 76 ILE A C 1
ATOM 583 O O . ILE A 1 76 ? -10.828 29.062 3.277 1 92.06 76 ILE A O 1
ATOM 587 N N . TYR A 1 77 ? -12.273 27.469 3.408 1 93 77 TYR A N 1
ATOM 588 C CA . TYR A 1 77 ? -11.836 27.047 4.734 1 93 77 TYR A CA 1
ATOM 589 C C . TYR A 1 77 ? -10.406 26.516 4.695 1 93 77 TYR A C 1
ATOM 591 O O . TYR A 1 77 ? -9.633 26.734 5.625 1 93 77 TYR A O 1
ATOM 599 N N . CYS A 1 78 ? -10.102 25.797 3.617 1 92.56 78 CYS A N 1
ATOM 600 C CA . CYS A 1 78 ? -8.742 25.297 3.439 1 92.56 78 CYS A CA 1
ATOM 601 C C . CYS A 1 78 ? -7.746 26.438 3.316 1 92.56 78 CYS A C 1
ATOM 603 O O . CYS A 1 78 ? -6.688 26.422 3.947 1 92.56 78 CYS A O 1
ATOM 605 N N . THR A 1 79 ? -8.133 27.422 2.516 1 93 79 THR A N 1
ATOM 606 C CA . THR A 1 79 ? -7.266 28.578 2.301 1 93 79 THR A CA 1
ATOM 607 C C . THR A 1 79 ? -7.047 29.344 3.605 1 93 79 THR A C 1
ATOM 609 O O . THR A 1 79 ? -5.922 29.734 3.928 1 93 79 THR A O 1
ATOM 612 N N . PHE A 1 80 ? -8.062 29.484 4.332 1 93.94 80 PHE A N 1
ATOM 613 C CA . PHE A 1 80 ? -7.961 30.172 5.613 1 93.94 80 PHE A CA 1
ATOM 614 C C . PHE A 1 80 ? -7.102 29.375 6.59 1 93.94 80 PHE A C 1
ATOM 616 O O . PHE A 1 80 ? -6.336 29.969 7.359 1 93.94 80 PHE A O 1
ATOM 623 N N . HIS A 1 81 ? -7.297 28.109 6.551 1 94.62 81 HIS A N 1
ATOM 624 C CA . HIS A 1 81 ? -6.5 27.234 7.406 1 94.62 81 HIS A CA 1
ATOM 625 C C . HIS A 1 81 ? -5.008 27.438 7.152 1 94.62 81 HIS A C 1
ATOM 627 O O . HIS A 1 81 ? -4.23 27.578 8.094 1 94.62 81 HIS A O 1
ATOM 633 N N . ILE A 1 82 ? -4.645 27.469 5.914 1 94.94 82 ILE A N 1
ATOM 634 C CA . ILE A 1 82 ? -3.24 27.578 5.531 1 94.94 82 ILE A CA 1
ATOM 635 C C . ILE A 1 82 ? -2.711 28.969 5.875 1 94.94 82 ILE A C 1
ATOM 637 O O . ILE A 1 82 ? -1.624 29.109 6.441 1 94.94 82 ILE A O 1
ATOM 641 N N . PHE A 1 83 ? -3.496 29.953 5.586 1 96.31 83 PHE A N 1
ATOM 642 C CA . PHE A 1 83 ? -3.086 31.328 5.836 1 96.31 83 PHE A CA 1
ATOM 643 C C . PHE A 1 83 ? -2.914 31.578 7.328 1 96.31 83 PHE A C 1
ATOM 645 O O . PHE A 1 83 ? -1.907 32.156 7.758 1 96.31 83 PHE A O 1
ATOM 652 N N . ILE A 1 84 ? -3.852 31.188 8.102 1 97.19 84 ILE A N 1
ATOM 653 C CA . ILE A 1 84 ? -3.787 31.391 9.547 1 97.19 84 ILE A CA 1
ATOM 654 C C . ILE A 1 84 ? -2.658 30.547 10.133 1 97.19 84 ILE A C 1
ATOM 656 O O . ILE A 1 84 ? -1.946 30.984 11.039 1 97.19 84 ILE A O 1
ATOM 660 N N . GLY A 1 85 ? -2.551 29.312 9.664 1 97.06 85 GLY A N 1
ATOM 661 C CA . GLY A 1 85 ? -1.458 28.469 10.117 1 97.06 85 GLY A CA 1
ATOM 662 C C . GLY A 1 85 ? -0.091 29.078 9.875 1 97.06 85 GLY A C 1
ATOM 663 O O . GLY A 1 85 ? 0.782 29.047 10.742 1 97.06 85 GLY A O 1
ATOM 664 N N . CYS A 1 86 ? 0.089 29.672 8.68 1 96.94 86 CYS A N 1
ATOM 665 C CA . CYS A 1 86 ? 1.336 30.359 8.367 1 96.94 86 CYS A CA 1
ATOM 666 C C . CYS A 1 86 ? 1.548 31.562 9.289 1 96.94 86 CYS A C 1
ATOM 668 O O . CYS A 1 86 ? 2.662 31.797 9.758 1 96.94 86 CYS A O 1
ATOM 670 N N . ALA A 1 87 ? 0.509 32.25 9.516 1 97.44 87 ALA A N 1
ATOM 671 C CA . ALA A 1 87 ? 0.599 33.438 10.391 1 97.44 87 ALA A CA 1
ATOM 672 C C . ALA A 1 87 ? 0.969 33.031 11.812 1 97.44 87 ALA A C 1
ATOM 674 O O . ALA A 1 87 ? 1.831 33.656 12.438 1 97.44 87 ALA A O 1
ATOM 675 N N . VAL A 1 88 ? 0.31 32.062 12.312 1 97.5 88 VAL A N 1
ATOM 676 C CA . VAL A 1 88 ? 0.613 31.531 13.641 1 97.5 88 VAL A CA 1
ATOM 677 C C . VAL A 1 88 ? 2.066 31.078 13.695 1 97.5 88 VAL A C 1
ATOM 679 O O . VAL A 1 88 ? 2.785 31.375 14.648 1 97.5 88 VAL A O 1
ATOM 682 N N . GLY A 1 89 ? 2.459 30.297 12.672 1 97.62 89 GLY A N 1
ATOM 683 C CA . GLY A 1 89 ? 3.842 29.859 12.609 1 97.62 89 GLY A CA 1
ATOM 684 C C . GLY A 1 89 ? 4.84 31 12.578 1 97.62 89 GLY A C 1
ATOM 685 O O . GLY A 1 89 ? 5.875 30.938 13.25 1 97.62 89 GLY A O 1
ATOM 686 N N . TRP A 1 90 ? 4.496 31.984 11.828 1 96.81 90 TRP A N 1
ATOM 687 C CA . TRP A 1 90 ? 5.359 33.156 11.727 1 96.81 90 TRP A CA 1
ATOM 688 C C . TRP A 1 90 ? 5.488 33.844 13.078 1 96.81 90 TRP A C 1
ATOM 690 O O . TRP A 1 90 ? 6.594 34.188 13.5 1 96.81 90 TRP A O 1
ATOM 700 N N . VAL A 1 91 ? 4.445 34.062 13.758 1 97.38 91 VAL A N 1
ATOM 701 C CA . VAL A 1 91 ? 4.434 34.75 15.047 1 97.38 91 VAL A CA 1
ATOM 702 C C . VAL A 1 91 ? 5.234 33.938 16.062 1 97.38 91 VAL A C 1
ATOM 704 O O . VAL A 1 91 ? 6.062 34.5 16.797 1 97.38 91 VAL A O 1
ATOM 707 N N . LEU A 1 92 ? 5.004 32.656 16.078 1 97 92 LEU A N 1
ATOM 708 C CA . LEU A 1 92 ? 5.676 31.812 17.047 1 97 92 LEU A CA 1
ATOM 709 C C . LEU A 1 92 ? 7.172 31.719 16.75 1 97 92 LEU A C 1
ATOM 711 O O . LEU A 1 92 ? 7.984 31.594 17.672 1 97 92 LEU A O 1
ATOM 715 N N . SER A 1 93 ? 7.484 31.75 15.453 1 96.31 93 SER A N 1
ATOM 716 C CA . SER A 1 93 ? 8.898 31.734 15.094 1 96.31 93 SER A CA 1
ATOM 717 C C . SER A 1 93 ? 9.617 32.969 15.594 1 96.31 93 SER A C 1
ATOM 719 O O . SER A 1 93 ? 10.789 32.906 15.961 1 96.31 93 SER A O 1
ATOM 721 N N . LYS A 1 94 ? 8.969 34.125 15.633 1 95.12 94 LYS A N 1
ATOM 722 C CA . LYS A 1 94 ? 9.547 35.375 16.125 1 95.12 94 LYS A CA 1
ATOM 723 C C . LYS A 1 94 ? 9.781 35.312 17.625 1 95.12 94 LYS A C 1
ATOM 725 O O . LYS A 1 94 ? 10.734 35.906 18.141 1 95.12 94 LYS A O 1
ATOM 730 N N . LEU A 1 95 ? 8.953 34.594 18.25 1 94.38 95 LEU A N 1
ATOM 731 C CA . LEU A 1 95 ? 9.07 34.469 19.688 1 94.38 95 LEU A CA 1
ATOM 732 C C . LEU A 1 95 ? 10.266 33.594 20.062 1 94.38 95 LEU A C 1
ATOM 734 O O . LEU A 1 95 ? 10.758 33.656 21.188 1 94.38 95 LEU A O 1
ATOM 738 N N . THR A 1 96 ? 10.828 32.812 19.156 1 93.56 96 THR A N 1
ATOM 739 C CA . THR A 1 96 ? 11.914 31.875 19.438 1 93.56 96 THR A CA 1
ATOM 740 C C . THR A 1 96 ? 13.188 32.281 18.719 1 93.56 96 THR A C 1
ATOM 742 O O . THR A 1 96 ? 14.18 31.547 18.719 1 93.56 96 THR A O 1
ATOM 745 N N . SER A 1 97 ? 13.328 33.344 18.047 1 90.44 97 SER A N 1
ATOM 746 C CA . SER A 1 97 ? 14.484 33.875 17.312 1 90.44 97 SER A CA 1
ATOM 747 C C . SER A 1 97 ? 14.953 32.844 16.266 1 90.44 97 SER A C 1
ATOM 749 O O . SER A 1 97 ? 16.141 32.531 16.188 1 90.44 97 SER A O 1
ATOM 751 N N . ALA A 1 98 ? 14.07 32.312 15.539 1 93.19 98 ALA A N 1
ATOM 752 C CA . ALA A 1 98 ? 14.375 31.375 14.477 1 93.19 98 ALA A CA 1
ATOM 753 C C . ALA A 1 98 ? 14.945 32.062 13.25 1 93.19 98 ALA A C 1
ATOM 755 O O . ALA A 1 98 ? 14.539 33.188 12.922 1 93.19 98 ALA A O 1
ATOM 756 N N . ASN A 1 99 ? 15.961 31.5 12.656 1 91.81 99 ASN A N 1
ATOM 757 C CA . ASN A 1 99 ? 16.422 32.031 11.375 1 91.81 99 ASN A CA 1
ATOM 758 C C . ASN A 1 99 ? 15.398 31.797 10.273 1 91.81 99 ASN A C 1
ATOM 760 O O . ASN A 1 99 ? 14.344 31.219 10.508 1 91.81 99 ASN A O 1
ATOM 764 N N . LYS A 1 100 ? 15.625 32.219 9.125 1 92.5 100 LYS A N 1
ATOM 765 C CA . LYS A 1 100 ? 14.656 32.188 8.031 1 92.5 100 LYS A CA 1
ATOM 766 C C . LYS A 1 100 ? 14.273 30.766 7.664 1 92.5 100 LYS A C 1
ATOM 768 O O . LYS A 1 100 ? 13.094 30.469 7.457 1 92.5 100 LYS A O 1
ATOM 773 N N . ASN A 1 101 ? 15.25 29.906 7.605 1 93.62 101 ASN A N 1
ATOM 774 C CA . ASN A 1 101 ? 14.984 28.516 7.262 1 93.62 101 ASN A CA 1
ATOM 775 C C . ASN A 1 101 ? 14.117 27.828 8.32 1 93.62 101 ASN A C 1
ATOM 777 O O . ASN A 1 101 ? 13.188 27.094 7.988 1 93.62 101 ASN A O 1
ATOM 781 N N . MET A 1 102 ? 14.469 28.094 9.477 1 94.88 102 MET A N 1
ATOM 782 C CA . MET A 1 102 ? 13.703 27.516 10.578 1 94.88 102 MET A CA 1
ATOM 783 C C . MET A 1 102 ? 12.305 28.109 10.648 1 94.88 102 MET A C 1
ATOM 785 O O . MET A 1 102 ? 11.336 27.391 10.93 1 94.88 102 MET A O 1
ATOM 789 N N . THR A 1 103 ? 12.203 29.391 10.398 1 95.81 103 THR A N 1
ATOM 790 C CA . THR A 1 103 ? 10.898 30.031 10.352 1 95.81 103 THR A CA 1
ATOM 791 C C . THR A 1 103 ? 10 29.375 9.312 1 95.81 103 THR A C 1
ATOM 793 O O . THR A 1 103 ? 8.828 29.109 9.586 1 95.81 103 THR A O 1
ATOM 796 N N . ASN A 1 104 ? 10.523 29.062 8.164 1 96.19 104 ASN A N 1
ATOM 797 C CA . ASN A 1 104 ? 9.773 28.406 7.098 1 96.19 104 ASN A CA 1
ATOM 798 C C . ASN A 1 104 ? 9.328 27 7.5 1 96.19 104 ASN A C 1
ATOM 800 O O . ASN A 1 104 ? 8.219 26.578 7.172 1 96.19 104 ASN A O 1
ATOM 804 N N . LEU A 1 105 ? 10.219 26.359 8.18 1 96.44 105 LEU A N 1
ATOM 805 C CA . LEU A 1 105 ? 9.875 25.016 8.641 1 96.44 105 LEU A CA 1
ATOM 806 C C . LEU A 1 105 ? 8.75 25.062 9.656 1 96.44 105 LEU A C 1
ATOM 808 O O . LEU A 1 105 ? 7.824 24.25 9.609 1 96.44 105 LEU A O 1
ATOM 812 N N . ILE A 1 106 ? 8.836 26 10.586 1 97.38 106 ILE A N 1
ATOM 813 C CA . ILE A 1 106 ? 7.824 26.172 11.625 1 97.38 106 ILE A CA 1
ATOM 814 C C . ILE A 1 106 ? 6.484 26.531 10.984 1 97.38 106 ILE A C 1
ATOM 816 O O . ILE A 1 106 ? 5.457 25.922 11.297 1 97.38 106 ILE A O 1
ATOM 820 N N . MET A 1 107 ? 6.484 27.422 10.078 1 97.62 107 MET A N 1
ATOM 821 C CA . MET A 1 107 ? 5.27 27.859 9.383 1 97.62 107 MET A CA 1
ATOM 822 C C . MET A 1 107 ? 4.637 26.688 8.633 1 97.62 107 MET A C 1
ATOM 824 O O . MET A 1 107 ? 3.436 26.438 8.766 1 97.62 107 MET A O 1
ATOM 828 N N . ALA A 1 108 ? 5.469 25.984 7.887 1 96.56 108 ALA A N 1
ATOM 829 C CA . ALA A 1 108 ? 4.965 24.875 7.086 1 96.56 108 ALA A CA 1
ATOM 830 C C . ALA A 1 108 ? 4.402 23.766 7.977 1 96.56 108 ALA A C 1
ATOM 832 O O . ALA A 1 108 ? 3.35 23.203 7.684 1 96.56 108 ALA A O 1
ATOM 833 N N . SER A 1 109 ? 5.055 23.469 9.062 1 96.75 109 SER A N 1
ATOM 834 C CA . SER A 1 109 ? 4.652 22.391 9.969 1 96.75 109 SER A CA 1
ATOM 835 C C . SER A 1 109 ? 3.309 22.688 10.617 1 96.75 109 SER A C 1
ATOM 837 O O . SER A 1 109 ? 2.527 21.781 10.891 1 96.75 109 SER A O 1
ATOM 839 N N . ILE A 1 110 ? 3.045 23.938 10.844 1 97 110 ILE A N 1
ATOM 840 C CA . ILE A 1 110 ? 1.82 24.328 11.523 1 97 110 ILE A CA 1
ATOM 841 C C . ILE A 1 110 ? 0.691 24.5 10.516 1 97 110 ILE A C 1
ATOM 843 O O . ILE A 1 110 ? -0.455 24.141 10.781 1 97 110 ILE A O 1
ATOM 847 N N . ALA A 1 111 ? 0.982 24.953 9.344 1 96.5 111 ALA A N 1
ATOM 848 C CA . ALA A 1 111 ? -0.018 25.344 8.352 1 96.5 111 ALA A CA 1
ATOM 849 C C . ALA A 1 111 ? -0.548 24.125 7.605 1 96.5 111 ALA A C 1
ATOM 851 O O . ALA A 1 111 ? -1.703 24.109 7.176 1 96.5 111 ALA A O 1
ATOM 852 N N . PHE A 1 112 ? 0.26 23.109 7.418 1 94.56 112 PHE A N 1
ATOM 853 C CA . PHE A 1 112 ? -0.13 22.031 6.527 1 94.56 112 PHE A CA 1
ATOM 854 C C . PHE A 1 112 ? -0.388 20.75 7.32 1 94.56 112 PHE A C 1
ATOM 856 O O . PHE A 1 112 ? 0.54 20.156 7.879 1 94.56 112 PHE A O 1
ATOM 863 N N . GLN A 1 113 ? -1.654 20.406 7.27 1 88.56 113 GLN A N 1
ATOM 864 C CA . GLN A 1 113 ? -2.129 19.297 8.078 1 88.56 113 GLN A CA 1
ATOM 865 C C . GLN A 1 113 ? -2.186 18 7.258 1 88.56 113 GLN A C 1
ATOM 867 O O . GLN A 1 113 ? -2.24 18.047 6.027 1 88.56 113 GLN A O 1
ATOM 872 N N . ASP A 1 114 ? -2.107 16.953 7.988 1 83.81 114 ASP A N 1
ATOM 873 C CA . ASP A 1 114 ? -2.365 15.656 7.379 1 83.81 114 ASP A CA 1
ATOM 874 C C . ASP A 1 114 ? -3.861 15.438 7.168 1 83.81 114 ASP A C 1
ATOM 876 O O . ASP A 1 114 ? -4.66 15.641 8.086 1 83.81 114 ASP A O 1
ATOM 880 N N . THR A 1 115 ? -4.285 15.109 6.004 1 78.19 115 THR A N 1
ATOM 881 C CA . THR A 1 115 ? -5.703 14.945 5.699 1 78.19 115 THR A CA 1
ATOM 882 C C . THR A 1 115 ? -6.004 13.5 5.305 1 78.19 115 THR A C 1
ATOM 884 O O . THR A 1 115 ? -7.148 13.164 4.98 1 78.19 115 THR A O 1
ATOM 887 N N . THR A 1 116 ? -5.141 12.656 5.254 1 68.62 116 THR A N 1
ATOM 888 C CA . THR A 1 116 ? -5.406 11.352 4.648 1 68.62 116 THR A CA 1
ATOM 889 C C . THR A 1 116 ? -5.484 10.266 5.719 1 68.62 116 THR A C 1
ATOM 891 O O . THR A 1 116 ? -6.328 9.367 5.641 1 68.62 116 THR A O 1
ATOM 894 N N . ALA A 1 117 ? -4.754 10.297 6.691 1 68.06 117 ALA A N 1
ATOM 895 C CA . ALA A 1 117 ? -4.676 9.141 7.578 1 68.06 117 ALA A CA 1
ATOM 896 C C . ALA A 1 117 ? -5.723 9.227 8.688 1 68.06 117 ALA A C 1
ATOM 898 O O . ALA A 1 117 ? -6.727 8.5 8.656 1 68.06 117 ALA A O 1
ATOM 899 N N . ILE A 1 118 ? -5.793 10.172 9.469 1 67.56 118 ILE A N 1
ATOM 900 C CA . ILE A 1 118 ? -6.566 10.234 10.703 1 67.56 118 ILE A CA 1
ATOM 901 C C . ILE A 1 118 ? -7.973 10.758 10.406 1 67.56 118 ILE A C 1
ATOM 903 O O . ILE A 1 118 ? -8.969 10.148 10.812 1 67.56 118 ILE A O 1
ATOM 907 N N . PRO A 1 119 ? -8.086 11.656 9.547 1 75.31 119 PRO A N 1
ATOM 908 C CA . PRO A 1 119 ? -9.43 12.188 9.297 1 75.31 119 PRO A CA 1
ATOM 909 C C . PRO A 1 119 ? -10.336 11.195 8.57 1 75.31 119 PRO A C 1
ATOM 911 O O . PRO A 1 119 ? -11.531 11.125 8.852 1 75.31 119 PRO A O 1
ATOM 914 N N . LEU A 1 120 ? -9.797 10.438 7.723 1 73.38 120 LEU A N 1
ATOM 915 C CA . LEU A 1 120 ? -10.602 9.469 6.988 1 73.38 120 LEU A CA 1
ATOM 916 C C . LEU A 1 120 ? -11.07 8.344 7.906 1 73.38 120 LEU A C 1
ATOM 918 O O . LEU A 1 120 ? -12.211 7.895 7.809 1 73.38 120 LEU A O 1
ATOM 922 N N . ILE A 1 121 ? -10.273 7.945 8.773 1 70.56 121 ILE A N 1
ATOM 923 C CA . ILE A 1 121 ? -10.641 6.906 9.734 1 70.56 121 ILE A CA 1
ATOM 924 C C . ILE A 1 121 ? -11.711 7.434 10.68 1 70.56 121 ILE A C 1
ATOM 926 O O . ILE A 1 121 ? -12.664 6.719 11.008 1 70.56 121 ILE A O 1
ATOM 930 N N . PHE A 1 122 ? -11.57 8.633 10.984 1 74.88 122 PHE A N 1
ATOM 931 C CA . PHE A 1 122 ? -12.547 9.273 11.852 1 74.88 122 PHE A CA 1
ATOM 932 C C . PH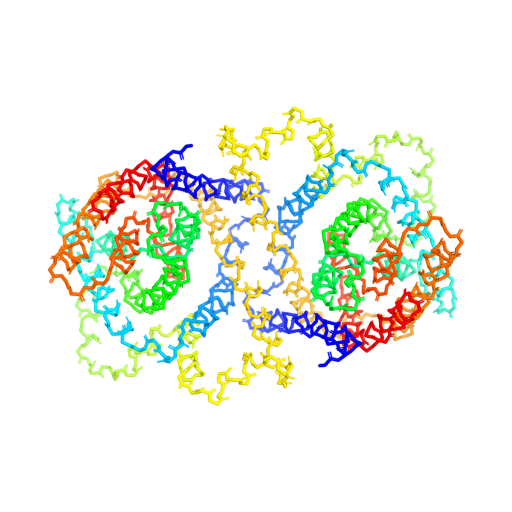E A 1 122 ? -13.914 9.32 11.18 1 74.88 122 PHE A C 1
ATOM 934 O O . PHE A 1 122 ? -14.938 9.055 11.812 1 74.88 122 PHE A O 1
ATOM 941 N N . ALA A 1 123 ? -13.922 9.688 9.945 1 77.12 123 ALA A N 1
ATOM 942 C CA . ALA A 1 123 ? -15.172 9.75 9.188 1 77.12 123 ALA A CA 1
ATOM 943 C C . ALA A 1 123 ? -15.852 8.383 9.148 1 77.12 123 ALA A C 1
ATOM 945 O O . ALA A 1 123 ? -17.062 8.289 9.281 1 77.12 123 ALA A O 1
ATOM 946 N N . GLU A 1 124 ? -15.094 7.41 9.07 1 70.81 124 GLU A N 1
ATOM 947 C CA . GLU A 1 124 ? -15.641 6.059 8.977 1 70.81 124 GLU A CA 1
ATOM 948 C C . GLU A 1 124 ? -16.156 5.574 10.328 1 70.81 124 GLU A C 1
ATOM 950 O O . GLU A 1 124 ? -17.203 4.949 10.406 1 70.81 124 GLU A O 1
ATOM 955 N N . VAL A 1 125 ? -15.438 5.844 11.359 1 70.31 125 VAL A N 1
ATOM 956 C CA . VAL A 1 125 ? -15.781 5.383 12.703 1 70.31 125 VAL A CA 1
ATOM 957 C C . VAL A 1 125 ? -17 6.145 13.211 1 70.31 125 VAL A C 1
ATOM 959 O O . VAL A 1 125 ? -17.922 5.547 13.773 1 70.31 125 VAL A O 1
ATOM 962 N N . LEU A 1 126 ? -17.062 7.395 12.945 1 75.25 126 LEU A N 1
ATOM 963 C CA . LEU A 1 126 ? -18.172 8.203 13.406 1 75.25 126 LEU A CA 1
ATOM 964 C C . LEU A 1 126 ? -19.438 7.902 12.609 1 75.25 126 LEU A C 1
ATOM 966 O O . LEU A 1 126 ? -20.547 8.016 13.133 1 75.25 126 LEU A O 1
ATOM 970 N N . GLY A 1 127 ? -19.25 7.574 11.359 1 73.38 127 GLY A N 1
ATOM 971 C CA . GLY A 1 127 ? -20.375 7.223 10.523 1 73.38 127 GLY A CA 1
ATOM 972 C C . GLY A 1 127 ? -21.109 5.988 11 1 73.38 127 GLY A C 1
ATOM 973 O O . GLY A 1 127 ? -22.312 5.828 10.742 1 73.38 127 GLY A O 1
ATOM 974 N N . ARG A 1 128 ? -20.453 5.211 11.734 1 66.06 128 ARG A N 1
ATOM 975 C CA . ARG A 1 128 ? -21.062 3.971 12.203 1 66.06 128 ARG A CA 1
ATOM 976 C C . ARG A 1 128 ? -21.609 4.133 13.617 1 66.06 128 ARG A C 1
ATOM 978 O O . ARG A 1 128 ? -22.188 3.199 14.172 1 66.06 128 ARG A O 1
ATOM 985 N N . SER A 1 129 ? -21.438 5.238 14.078 1 70.5 129 SER A N 1
ATOM 986 C CA . SER A 1 129 ? -21.812 5.473 15.469 1 70.5 129 SER A CA 1
ATOM 987 C C . SER A 1 129 ? -23.281 5.906 15.57 1 70.5 129 SER A C 1
ATOM 989 O O . SER A 1 129 ? -23.812 6.52 14.648 1 70.5 129 SER A O 1
ATOM 991 N N . ASP A 1 130 ? -23.828 5.484 16.641 1 66.69 130 ASP A N 1
ATOM 992 C CA . ASP A 1 130 ? -25.219 5.867 16.922 1 66.69 130 ASP A CA 1
ATOM 993 C C . ASP A 1 130 ? -25.328 7.363 17.203 1 66.69 130 ASP A C 1
ATOM 995 O O . ASP A 1 130 ? -26.375 7.961 16.984 1 66.69 130 ASP A O 1
ATOM 999 N N . VAL A 1 131 ? -24.328 7.973 17.625 1 67.62 131 VAL A N 1
ATOM 1000 C CA . VAL A 1 131 ? -24.359 9.383 17.984 1 67.62 131 VAL A CA 1
ATOM 1001 C C . VAL A 1 131 ? -24.578 10.234 16.734 1 67.62 131 VAL A C 1
ATOM 1003 O O . VAL A 1 131 ? -25.266 11.266 16.797 1 67.62 131 VAL A O 1
ATOM 1006 N N . THR A 1 132 ? -24.062 9.742 15.586 1 69.56 132 THR A N 1
ATOM 1007 C CA . THR A 1 132 ? -24.156 10.508 14.352 1 69.56 132 THR A CA 1
ATOM 1008 C C . THR A 1 132 ? -25.391 10.094 13.555 1 69.56 132 THR A C 1
ATOM 1010 O O . THR A 1 132 ? -25.578 10.508 12.406 1 69.56 132 THR A O 1
ATOM 1013 N N . ASN A 1 133 ? -26.125 9.281 14.141 1 66.19 133 ASN A N 1
ATOM 1014 C CA . ASN A 1 133 ? -27.312 8.695 13.539 1 66.19 133 ASN A CA 1
ATOM 1015 C C . ASN A 1 133 ? -28.266 9.773 13 1 66.19 133 ASN A C 1
ATOM 1017 O O . ASN A 1 133 ? -28.984 9.539 12.039 1 66.19 133 ASN A O 1
ATOM 1021 N N . PRO A 1 134 ? -28.219 10.836 13.648 1 67.88 134 PRO A N 1
ATOM 1022 C CA . PRO A 1 134 ? -29.125 11.828 13.055 1 67.88 134 PRO A CA 1
ATOM 1023 C C . PRO A 1 134 ? -28.781 12.156 11.602 1 67.88 134 PRO A C 1
ATOM 1025 O O . PRO A 1 134 ? -29.641 12.625 10.852 1 67.88 134 PRO A O 1
ATOM 1028 N N . ASP A 1 135 ? -27.672 11.945 11.273 1 74.69 135 ASP A N 1
ATOM 1029 C CA . ASP A 1 135 ? -27.219 12.188 9.906 1 74.69 135 ASP A CA 1
ATOM 1030 C C . ASP A 1 135 ? -27.031 10.875 9.148 1 74.69 135 ASP A C 1
ATOM 1032 O O . ASP A 1 135 ? -25.969 10.242 9.25 1 74.69 135 ASP A O 1
ATOM 1036 N N . SER A 1 136 ? -27.969 10.461 8.43 1 71.56 136 SER A N 1
ATOM 1037 C CA . SER A 1 136 ? -28.031 9.156 7.781 1 71.56 136 SER A CA 1
ATOM 1038 C C . SER A 1 136 ? -26.859 8.953 6.828 1 71.56 136 SER A C 1
ATOM 1040 O O . SER A 1 136 ? -26.344 7.844 6.691 1 71.56 136 SER A O 1
ATOM 1042 N N . ASN A 1 137 ? -26.438 10.086 6.285 1 81.75 137 ASN A N 1
ATOM 1043 C CA . ASN A 1 137 ? -25.375 9.938 5.305 1 81.75 137 ASN A CA 1
ATOM 1044 C C . ASN A 1 137 ? -24.047 10.5 5.828 1 81.75 137 ASN A C 1
ATOM 1046 O O . ASN A 1 137 ? -23.234 11.008 5.055 1 81.75 137 ASN A O 1
ATOM 1050 N N . PHE A 1 138 ? -23.891 10.438 7.094 1 84.69 138 PHE A N 1
ATOM 1051 C CA . PHE A 1 138 ? -22.734 11.055 7.738 1 84.69 138 PHE A CA 1
ATOM 1052 C C . PHE A 1 138 ? -21.438 10.539 7.129 1 84.69 138 PHE A C 1
ATOM 1054 O O . PHE A 1 138 ? -20.578 11.32 6.734 1 84.69 138 PHE A O 1
ATOM 1061 N N . GLN A 1 139 ? -21.312 9.273 7.082 1 81.12 139 GLN A N 1
ATOM 1062 C CA . GLN A 1 139 ? -20.062 8.672 6.641 1 81.12 139 GLN A CA 1
ATOM 1063 C C . GLN A 1 139 ? -19.719 9.094 5.215 1 81.12 139 GLN A C 1
ATOM 1065 O O . GLN A 1 139 ? -18.594 9.539 4.945 1 81.12 139 GLN A O 1
ATOM 1070 N N . GLU A 1 140 ? -20.625 8.953 4.359 1 79.44 140 GLU A N 1
ATOM 1071 C CA . GLU A 1 140 ? -20.406 9.297 2.957 1 79.44 140 GLU A CA 1
ATOM 1072 C C . GLU A 1 140 ? -20.078 10.781 2.801 1 79.44 140 GLU A C 1
ATOM 1074 O O . GLU A 1 140 ? -19.156 11.141 2.062 1 79.44 140 GLU A O 1
ATOM 1079 N N . ASP A 1 141 ? -20.75 11.602 3.525 1 84.19 141 ASP A N 1
ATOM 1080 C CA . ASP A 1 141 ? -20.531 13.039 3.443 1 84.19 141 ASP A CA 1
ATOM 1081 C C . ASP A 1 141 ? -19.172 13.414 4.023 1 84.19 141 ASP A C 1
ATOM 1083 O O . ASP A 1 141 ? -18.422 14.172 3.41 1 84.19 141 ASP A O 1
ATOM 1087 N N . ALA A 1 142 ? -18.953 12.891 5.156 1 86.56 142 ALA A N 1
ATOM 1088 C CA . ALA A 1 142 ? -17.688 13.211 5.832 1 86.56 142 ALA A CA 1
ATOM 1089 C C . ALA A 1 142 ? -16.484 12.766 5.004 1 86.56 142 ALA A C 1
ATOM 1091 O O . ALA A 1 142 ? -15.516 13.508 4.871 1 86.56 142 ALA A O 1
ATOM 1092 N N . VAL A 1 143 ? -16.594 11.633 4.473 1 81.25 143 VAL A N 1
ATOM 1093 C CA . VAL A 1 143 ? -15.523 11.125 3.625 1 81.25 143 VAL A CA 1
ATOM 1094 C C . VAL A 1 143 ? -15.344 12.039 2.414 1 81.25 143 VAL A C 1
ATOM 1096 O O . VAL A 1 143 ? -14.211 12.375 2.049 1 81.25 143 VAL A O 1
ATOM 1099 N N . SER A 1 144 ? -16.391 12.344 1.886 1 80.81 144 SER A N 1
ATOM 1100 C CA . SER A 1 144 ? -16.344 13.234 0.727 1 80.81 144 SER A CA 1
ATOM 1101 C C . SER A 1 144 ? -15.703 14.57 1.075 1 80.81 144 SER A C 1
ATOM 1103 O O . SER A 1 144 ? -14.883 15.086 0.318 1 80.81 144 SER A O 1
ATOM 1105 N N . PHE A 1 145 ? -16.062 15.164 2.188 1 87.06 145 PHE A N 1
ATOM 1106 C CA . PHE A 1 145 ? -15.523 16.453 2.609 1 87.06 145 PHE A CA 1
ATOM 1107 C C . PHE A 1 145 ? -14.023 16.359 2.854 1 87.06 145 PHE A C 1
ATOM 1109 O O . PHE A 1 145 ? -13.266 17.25 2.465 1 87.06 145 PHE A O 1
ATOM 1116 N N . VAL A 1 146 ? -13.648 15.32 3.428 1 85.69 146 VAL A N 1
ATOM 1117 C CA . VAL A 1 146 ? -12.234 15.117 3.727 1 85.69 146 VAL A CA 1
ATOM 1118 C C . VAL A 1 146 ? -11.453 14.969 2.428 1 85.69 146 VAL A C 1
ATOM 1120 O O . VAL A 1 146 ? -10.352 15.516 2.291 1 85.69 146 VAL A O 1
ATOM 1123 N N . LEU A 1 147 ? -12 14.281 1.493 1 79.75 147 LEU A N 1
ATOM 1124 C CA . LEU A 1 147 ? -11.32 14.07 0.217 1 79.75 147 LEU A CA 1
ATOM 1125 C C . LEU A 1 147 ? -11.18 15.383 -0.545 1 79.75 147 LEU A C 1
ATOM 1127 O O . LEU A 1 147 ? -10.125 15.656 -1.128 1 79.75 147 LEU A O 1
ATOM 1131 N N . ILE A 1 148 ? -12.234 16.141 -0.506 1 82.44 148 ILE A N 1
ATOM 1132 C CA . ILE A 1 148 ? -12.188 17.438 -1.169 1 82.44 148 ILE A CA 1
ATOM 1133 C C . ILE A 1 148 ? -11.125 18.312 -0.507 1 82.44 148 ILE A C 1
ATOM 1135 O O . ILE A 1 148 ? -10.328 18.969 -1.193 1 82.44 148 ILE A O 1
ATOM 1139 N N . TYR A 1 149 ? -11.117 18.328 0.749 1 87.88 149 TYR A N 1
ATOM 1140 C CA . TYR A 1 149 ? -10.117 19.094 1.492 1 87.88 149 TYR A CA 1
ATOM 1141 C C . TYR A 1 149 ? -8.711 18.625 1.142 1 87.88 149 TYR A C 1
ATOM 1143 O O . TYR A 1 149 ? -7.797 19.438 1.009 1 87.88 149 TYR A O 1
ATOM 1151 N N . THR A 1 150 ? -8.562 17.375 1.008 1 82.38 150 THR A N 1
ATOM 1152 C CA . THR A 1 150 ? -7.27 16.781 0.684 1 82.38 150 THR A CA 1
ATOM 1153 C C . THR A 1 150 ? -6.762 17.281 -0.663 1 82.38 150 THR A C 1
ATOM 1155 O O . THR A 1 150 ? -5.566 17.531 -0.827 1 82.38 150 THR A O 1
ATOM 1158 N N . VAL A 1 151 ? -7.637 17.422 -1.535 1 78.44 151 VAL A N 1
ATOM 1159 C CA . VAL A 1 151 ? -7.273 17.922 -2.859 1 78.44 151 VAL A CA 1
ATOM 1160 C C . VAL A 1 151 ? -6.668 19.312 -2.742 1 78.44 151 VAL A C 1
ATOM 1162 O O . VAL A 1 151 ? -5.586 19.578 -3.273 1 78.44 151 VAL A O 1
ATOM 1165 N N . PHE A 1 152 ? -7.332 20.125 -2.084 1 84.5 152 PHE A N 1
ATOM 1166 C CA . PHE A 1 152 ? -6.906 21.516 -2.002 1 84.5 152 PHE A CA 1
ATOM 1167 C C . PHE A 1 152 ? -5.617 21.641 -1.2 1 84.5 152 PHE A C 1
ATOM 1169 O O . PHE A 1 152 ? -4.691 22.344 -1.61 1 84.5 152 PHE A O 1
ATOM 1176 N N . VAL A 1 153 ? -5.602 21 -0.129 1 89 153 VAL A N 1
ATOM 1177 C CA . VAL A 1 153 ? -4.418 21.125 0.716 1 89 153 VAL A CA 1
ATOM 1178 C C . VAL A 1 153 ? -3.201 20.562 -0.006 1 89 153 VAL A C 1
ATOM 1180 O O . VAL A 1 153 ? -2.088 21.062 0.146 1 89 153 VAL A O 1
ATOM 1183 N N . THR A 1 154 ? -3.398 19.562 -0.764 1 83.06 154 THR A N 1
ATOM 1184 C CA . THR A 1 154 ? -2.305 18.953 -1.519 1 83.06 154 THR A CA 1
ATOM 1185 C C . THR A 1 154 ? -1.729 19.938 -2.525 1 83.06 154 THR A C 1
ATOM 1187 O O . THR A 1 154 ? -0.51 20.078 -2.648 1 83.06 154 THR A O 1
ATOM 1190 N N . VAL A 1 155 ? -2.586 20.578 -3.186 1 81.06 155 VAL A N 1
ATOM 1191 C CA . VAL A 1 155 ? -2.139 21.578 -4.145 1 81.06 155 VAL A CA 1
ATOM 1192 C C . VAL A 1 155 ? -1.333 22.656 -3.428 1 81.06 155 VAL A C 1
ATOM 1194 O O . VAL A 1 155 ? -0.26 23.047 -3.891 1 81.06 155 VAL A O 1
ATOM 1197 N N . PHE A 1 156 ? -1.781 23.062 -2.363 1 88.56 156 PHE A N 1
ATOM 1198 C CA . PHE A 1 156 ? -1.091 24.094 -1.603 1 88.56 156 PHE A CA 1
ATOM 1199 C C . PHE A 1 156 ? 0.235 23.578 -1.061 1 88.56 156 PHE A C 1
ATOM 1201 O O . PHE A 1 156 ? 1.218 24.312 -0.992 1 88.56 156 PHE A O 1
ATOM 1208 N N . LYS A 1 157 ? 0.227 22.359 -0.665 1 89.62 157 LYS A N 1
ATOM 1209 C CA . LYS A 1 157 ? 1.448 21.766 -0.138 1 89.62 157 LYS A CA 1
ATOM 1210 C C . LYS A 1 157 ? 2.561 21.766 -1.183 1 89.62 157 LYS A C 1
ATOM 1212 O O . LYS A 1 157 ? 3.67 22.234 -0.911 1 89.62 157 LYS A O 1
ATOM 1217 N N . TRP A 1 158 ? 2.273 21.438 -2.342 1 85.69 158 TRP A N 1
ATOM 1218 C CA . TRP A 1 158 ? 3.312 21.219 -3.346 1 85.69 158 TRP A CA 1
ATOM 1219 C C . TRP A 1 158 ? 3.543 22.5 -4.156 1 85.69 158 TRP A C 1
ATOM 1221 O O . TRP A 1 158 ? 4.332 22.5 -5.102 1 85.69 158 TRP A O 1
ATOM 1231 N N . THR A 1 159 ? 2.84 23.531 -3.789 1 83.5 159 THR A N 1
ATOM 1232 C CA . THR A 1 159 ? 3.145 24.844 -4.352 1 83.5 159 THR A CA 1
ATOM 1233 C C . THR A 1 159 ? 3.717 25.766 -3.281 1 83.5 159 THR A C 1
ATOM 1235 O O . THR A 1 159 ? 4.891 26.141 -3.336 1 83.5 159 THR A O 1
ATOM 1238 N N . VAL A 1 160 ? 2.941 25.922 -2.229 1 88.88 160 VAL A N 1
ATOM 1239 C CA . VAL A 1 160 ? 3.305 26.906 -1.208 1 88.88 160 VAL A CA 1
ATOM 1240 C C . VAL A 1 160 ? 4.367 26.312 -0.283 1 88.88 160 VAL A C 1
ATOM 1242 O O . VAL A 1 160 ? 5.445 26.891 -0.119 1 88.88 160 VAL A O 1
ATOM 1245 N N . ALA A 1 161 ? 4.066 25.219 0.263 1 92.69 161 ALA A N 1
ATOM 1246 C CA . ALA A 1 161 ? 5.039 24.609 1.165 1 92.69 161 ALA A CA 1
ATOM 1247 C C . ALA A 1 161 ? 6.32 24.234 0.424 1 92.69 161 ALA A C 1
ATOM 1249 O O . ALA A 1 161 ? 7.418 24.344 0.978 1 92.69 161 ALA A O 1
ATOM 1250 N N . TYR A 1 162 ? 6.16 23.75 -0.743 1 88.94 162 TYR A N 1
ATOM 1251 C CA . TYR A 1 162 ? 7.312 23.406 -1.57 1 88.94 162 TYR A CA 1
ATOM 1252 C C . TYR A 1 162 ? 8.258 24.594 -1.714 1 88.94 162 TYR A C 1
ATOM 1254 O O . TYR A 1 162 ? 9.477 24.438 -1.628 1 88.94 162 TYR A O 1
ATOM 1262 N N . GLY A 1 163 ? 7.75 25.75 -1.96 1 87.25 163 GLY A N 1
ATOM 1263 C CA . GLY A 1 163 ? 8.555 26.969 -2.074 1 87.25 163 GLY A CA 1
ATOM 1264 C C . GLY A 1 163 ? 9.148 27.422 -0.753 1 87.25 163 GLY A C 1
ATOM 1265 O O . GLY A 1 163 ? 10.297 27.844 -0.697 1 87.25 163 GLY A O 1
ATOM 1266 N N . MET A 1 164 ? 8.414 27.25 0.302 1 91.5 164 MET A N 1
ATOM 1267 C CA . MET A 1 164 ? 8.828 27.703 1.629 1 91.5 164 MET A CA 1
ATOM 1268 C C . MET A 1 164 ? 10.008 26.891 2.137 1 91.5 164 MET A C 1
ATOM 1270 O O . MET A 1 164 ? 10.867 27.406 2.85 1 91.5 164 MET A O 1
ATOM 1274 N N . LEU A 1 165 ? 10.086 25.672 1.704 1 93.25 165 LEU A N 1
ATOM 1275 C CA . LEU A 1 165 ? 11.047 24.766 2.334 1 93.25 165 LEU A CA 1
ATOM 1276 C C . LEU A 1 165 ? 12.305 24.625 1.487 1 93.25 165 LEU A C 1
ATOM 1278 O O . LEU A 1 165 ? 13.203 23.859 1.82 1 93.25 165 LEU A O 1
ATOM 1282 N N . LYS A 1 166 ? 12.367 25.406 0.466 1 89.25 166 LYS A N 1
ATOM 1283 C CA . LYS A 1 166 ? 13.625 25.531 -0.257 1 89.25 166 LYS A CA 1
ATOM 1284 C C . LYS A 1 166 ? 14.68 26.219 0.601 1 89.25 166 LYS A C 1
ATOM 1286 O O . LYS A 1 166 ? 14.375 27.172 1.322 1 89.25 166 LYS A O 1
ATOM 1291 N N . LYS A 1 167 ? 15.898 25.797 0.494 1 87.19 167 LYS A N 1
ATOM 1292 C CA . LYS A 1 167 ? 16.969 26.391 1.287 1 87.19 167 LYS A CA 1
ATOM 1293 C C . LYS A 1 167 ? 17.203 27.859 0.897 1 87.19 167 LYS A C 1
ATOM 1295 O O . LYS A 1 167 ? 17.297 28.172 -0.289 1 87.19 167 LYS A O 1
ATOM 1300 N N . VAL A 1 168 ? 17.078 28.656 1.918 1 79.62 168 VAL A N 1
ATOM 1301 C CA . VAL A 1 168 ? 17.359 30.078 1.709 1 79.62 168 VAL A CA 1
ATOM 1302 C C . VAL A 1 168 ? 18.797 30.391 2.113 1 79.62 168 VAL A C 1
ATOM 1304 O O . VAL A 1 168 ? 19.219 30.047 3.215 1 79.62 168 VAL A O 1
ATOM 1307 N N . HIS A 1 169 ? 19.688 30.719 1.208 1 71.56 169 HIS A N 1
ATOM 1308 C CA . HIS A 1 169 ? 21.062 31.109 1.517 1 71.56 169 HIS A CA 1
ATOM 1309 C C . HIS A 1 169 ? 21.125 32.562 1.996 1 71.56 169 HIS A C 1
ATOM 1311 O O . HIS A 1 169 ? 20.5 33.438 1.405 1 71.56 169 HIS A O 1
ATOM 1317 N N . GLU A 1 170 ? 21.266 32.844 3.307 1 57.34 170 GLU A N 1
ATOM 1318 C CA . GLU A 1 170 ? 21.312 34.156 3.926 1 57.34 170 GLU A CA 1
ATOM 1319 C C . GLU A 1 170 ? 21.969 35.188 2.996 1 57.34 170 GLU A C 1
ATOM 1321 O O . GLU A 1 170 ? 21.562 36.344 2.961 1 57.34 170 GLU A O 1
ATOM 1326 N N . GLY A 1 171 ? 23.297 35.031 2.566 1 48.06 171 GLY A N 1
ATOM 1327 C CA . GLY A 1 171 ? 23.953 36.094 1.825 1 48.06 171 GLY A CA 1
ATOM 1328 C C . GLY A 1 171 ? 23.172 36.531 0.602 1 48.06 171 GLY A C 1
ATOM 1329 O O . GLY A 1 171 ? 23.562 37.5 -0.077 1 48.06 171 GLY A O 1
ATOM 1330 N N . SER A 1 172 ? 22.484 35.688 0.015 1 41.97 172 SER A N 1
ATOM 1331 C CA . SER A 1 172 ? 21.828 36.031 -1.247 1 41.97 172 SER A CA 1
ATOM 1332 C C . SER A 1 172 ? 20.5 36.75 -1.013 1 41.97 172 SER A C 1
ATOM 1334 O O . SER A 1 172 ? 19.578 36.625 -1.81 1 41.97 172 SER A O 1
ATOM 1336 N N . LEU A 1 173 ? 20.188 37.156 0.041 1 39.56 173 LEU A N 1
ATOM 1337 C CA . LEU A 1 173 ? 19.031 38 0.277 1 39.56 173 LEU A CA 1
ATOM 1338 C C . LEU A 1 173 ? 18.781 38.938 -0.908 1 39.56 173 LEU A C 1
ATOM 1340 O O . LEU A 1 173 ? 17.641 39.125 -1.317 1 39.56 173 LEU A O 1
ATOM 1344 N N . LEU A 1 174 ? 19.828 39.812 -1.126 1 36.94 174 LEU A N 1
ATOM 1345 C CA . LEU A 1 174 ? 19.859 40.844 -2.166 1 36.94 174 LEU A CA 1
ATOM 1346 C C . LEU A 1 174 ? 19.703 40.188 -3.549 1 36.94 174 LEU A C 1
ATOM 1348 O O . LEU A 1 174 ? 19.125 40.812 -4.449 1 36.94 174 LEU A O 1
ATOM 1352 N N . GLY A 1 175 ? 20.469 39.125 -3.889 1 36.72 175 GLY A N 1
ATOM 1353 C CA . GLY A 1 175 ? 20.469 38.531 -5.227 1 36.72 175 GLY A CA 1
ATOM 1354 C C . GLY A 1 175 ? 19.219 37.75 -5.539 1 36.72 175 GLY A C 1
ATOM 1355 O O . GLY A 1 175 ? 18.844 37.594 -6.707 1 36.72 175 GLY A O 1
ATOM 1356 N N . ASP A 1 176 ? 18.609 37 -4.66 1 38.56 176 ASP A N 1
ATOM 1357 C CA . ASP A 1 176 ? 17.391 36.25 -4.957 1 38.56 176 ASP A CA 1
ATOM 1358 C C . ASP A 1 176 ? 16.172 37.188 -4.965 1 38.56 176 ASP A C 1
ATOM 1360 O O . ASP A 1 176 ? 15.148 36.844 -5.566 1 38.56 176 ASP A O 1
ATOM 1364 N N . ILE A 1 177 ? 16.062 38.219 -4.176 1 36.25 177 ILE A N 1
ATOM 1365 C CA . ILE A 1 177 ? 15.102 39.281 -4.359 1 36.25 177 ILE A CA 1
ATOM 1366 C C . ILE A 1 177 ? 15.367 40 -5.688 1 36.25 177 ILE A C 1
ATOM 1368 O O . ILE A 1 177 ? 14.445 40.5 -6.32 1 36.25 177 ILE A O 1
ATOM 1372 N N . GLY A 1 178 ? 16.609 40.406 -6 1 35.94 178 GLY A N 1
ATOM 1373 C CA . GLY A 1 178 ? 16.984 40.969 -7.281 1 35.94 178 GLY A CA 1
ATOM 1374 C C . GLY A 1 178 ? 16.594 40.125 -8.461 1 35.94 178 GLY A C 1
ATOM 1375 O O . GLY A 1 178 ? 16.422 40.625 -9.578 1 35.94 178 GLY A O 1
ATOM 1376 N N . GLU A 1 179 ? 16.922 38.875 -8.461 1 38.09 179 GLU A N 1
ATOM 1377 C CA . GLU A 1 179 ? 16.344 38.031 -9.508 1 38.09 179 GLU A CA 1
ATOM 1378 C C . GLU A 1 179 ? 14.836 37.906 -9.352 1 38.09 179 GLU A C 1
ATOM 1380 O O . GLU A 1 179 ? 14.188 37.188 -10.133 1 38.09 179 GLU A O 1
ATOM 1385 N N . ILE A 1 180 ? 14.242 38.219 -8.273 1 37.97 180 ILE A N 1
ATOM 1386 C CA . ILE A 1 180 ? 12.797 38.438 -8.195 1 37.97 180 ILE A CA 1
ATOM 1387 C C . ILE A 1 180 ? 12.406 39.625 -9.062 1 37.97 180 ILE A C 1
ATOM 1389 O O . ILE A 1 180 ? 11.227 39.844 -9.344 1 37.97 180 ILE A O 1
ATOM 1393 N N . GLN A 1 181 ? 13.188 40.688 -9.141 1 38.47 181 GLN A N 1
ATOM 1394 C CA . GLN A 1 181 ? 12.797 41.844 -9.953 1 38.47 181 GLN A CA 1
ATOM 1395 C C . GLN A 1 181 ? 12.516 41.438 -11.391 1 38.47 181 GLN A C 1
ATOM 1397 O O . GLN A 1 181 ? 12.008 42.219 -12.188 1 38.47 181 GLN A O 1
ATOM 1402 N N . VAL A 1 182 ? 13.5 40.75 -12.055 1 37.44 182 VAL A N 1
ATOM 1403 C CA . VAL A 1 182 ? 13.086 40.5 -13.43 1 37.44 182 VAL A CA 1
ATOM 1404 C C . VAL A 1 182 ? 11.75 39.75 -13.445 1 37.44 182 VAL A C 1
ATOM 1406 O O . VAL A 1 182 ? 11.547 38.812 -12.68 1 37.44 182 VAL A O 1
ATOM 1409 N N . LYS A 1 183 ? 10.633 40.25 -13.883 1 39.22 183 LYS A N 1
ATOM 1410 C CA . LYS A 1 183 ? 9.352 39.75 -14.359 1 39.22 183 LYS A CA 1
ATOM 1411 C C . LYS A 1 183 ? 9.453 38.25 -14.695 1 39.22 183 LYS A C 1
ATOM 1413 O O . LYS A 1 183 ? 9.68 37.875 -15.852 1 39.22 183 LYS A O 1
ATOM 1418 N N . LYS A 1 184 ? 10.172 37.469 -13.898 1 50.44 184 LYS A N 1
ATOM 1419 C CA . LYS A 1 184 ? 10.141 36.094 -14.406 1 50.44 184 LYS A CA 1
ATOM 1420 C C . LYS A 1 184 ? 8.703 35.625 -14.664 1 50.44 184 LYS A C 1
ATOM 1422 O O . LYS A 1 184 ? 7.809 35.906 -13.867 1 50.44 184 LYS A O 1
ATOM 1427 N N . SER A 1 185 ? 8.281 35.406 -15.859 1 49.09 185 SER A N 1
ATOM 1428 C CA . SER A 1 185 ? 6.973 35 -16.375 1 49.09 185 SER A CA 1
ATOM 1429 C C . SER A 1 185 ? 6.305 33.969 -15.445 1 49.09 185 SER A C 1
ATOM 1431 O O . SER A 1 185 ? 6.984 33.219 -14.75 1 49.09 185 SER A O 1
ATOM 1433 N N . PHE A 1 186 ? 5.148 34.438 -14.945 1 51.59 186 PHE A N 1
ATOM 1434 C CA . PHE A 1 186 ? 4.258 33.5 -14.25 1 51.59 186 PHE A CA 1
ATOM 1435 C C . PHE A 1 186 ? 4.59 32.062 -14.617 1 51.59 186 PHE A C 1
ATOM 1437 O O . PHE A 1 186 ? 4.668 31.188 -13.742 1 51.59 186 PHE A O 1
ATOM 1444 N N . TRP A 1 187 ? 4.926 32 -15.789 1 54.28 187 TRP A N 1
ATOM 1445 C CA . TRP A 1 187 ? 5.164 30.656 -16.312 1 54.28 187 TRP A CA 1
ATOM 1446 C C . TRP A 1 187 ? 6.484 30.094 -15.797 1 54.28 187 TRP A C 1
ATOM 1448 O O . TRP A 1 187 ? 6.594 28.906 -15.516 1 54.28 187 TRP A O 1
ATOM 1458 N N . TRP A 1 188 ? 7.406 30.969 -15.648 1 54.81 188 TRP A N 1
ATOM 1459 C CA . TRP A 1 188 ? 8.719 30.531 -15.188 1 54.81 188 TRP A CA 1
ATOM 1460 C C . TRP A 1 188 ? 8.664 30.078 -13.734 1 54.81 188 TRP A C 1
ATOM 1462 O O . TRP A 1 188 ? 9.219 29.031 -13.375 1 54.81 188 TRP A O 1
ATOM 1472 N N . THR A 1 189 ? 7.961 30.875 -13.016 1 54.19 189 THR A N 1
ATOM 1473 C CA . THR A 1 189 ? 7.805 30.531 -11.602 1 54.19 189 THR A CA 1
ATOM 1474 C C . THR A 1 189 ? 7.027 29.234 -11.445 1 54.19 189 THR A C 1
ATOM 1476 O O . THR A 1 189 ? 7.379 28.391 -10.609 1 54.19 189 THR A O 1
ATOM 1479 N N . MET A 1 190 ? 6.113 29.172 -12.297 1 58.28 190 MET A N 1
ATOM 1480 C CA . MET A 1 190 ? 5.297 27.953 -12.242 1 58.28 190 MET A CA 1
ATOM 1481 C C . MET A 1 190 ? 6.117 26.734 -12.633 1 58.28 190 MET A C 1
ATOM 1483 O O . MET A 1 190 ? 5.945 25.656 -12.055 1 58.28 190 MET A O 1
ATOM 1487 N N . ARG A 1 191 ? 6.879 26.969 -13.531 1 60.44 191 ARG A N 1
ATOM 1488 C CA . ARG A 1 191 ? 7.672 25.844 -14.023 1 60.44 191 ARG A CA 1
ATOM 1489 C C . ARG A 1 191 ? 8.688 25.406 -12.977 1 60.44 191 ARG A C 1
ATOM 1491 O O . ARG A 1 191 ? 9.031 24.219 -12.906 1 60.44 191 ARG A O 1
ATOM 1498 N N . LYS A 1 192 ? 9.047 26.375 -12.242 1 59.59 192 LYS A N 1
ATOM 1499 C CA . LYS A 1 192 ? 10.062 26.062 -11.234 1 59.59 192 LYS A CA 1
ATOM 1500 C C . LYS A 1 192 ? 9.461 25.312 -10.055 1 59.59 192 LYS A C 1
ATOM 1502 O O . LYS A 1 192 ? 10.172 24.594 -9.336 1 59.59 192 LYS A O 1
ATOM 1507 N N . ILE A 1 193 ? 8.164 25.484 -10.094 1 64.75 193 ILE A N 1
ATOM 1508 C CA . ILE A 1 193 ? 7.504 24.859 -8.953 1 64.75 193 ILE A CA 1
ATOM 1509 C C . ILE A 1 193 ? 6.914 23.516 -9.359 1 64.75 193 ILE A C 1
ATOM 1511 O O . ILE A 1 193 ? 6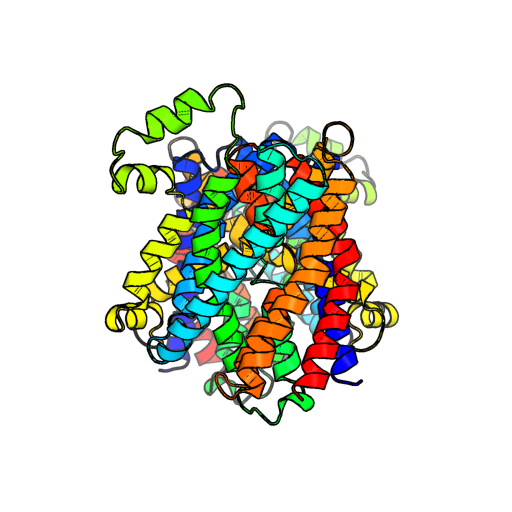.508 22.719 -8.508 1 64.75 193 ILE A O 1
ATOM 1515 N N . MET A 1 194 ? 7.129 23.219 -10.57 1 75.38 194 MET A N 1
ATOM 1516 C CA . MET A 1 194 ? 6.473 22.016 -11.062 1 75.38 194 MET A CA 1
ATOM 1517 C C . MET A 1 194 ? 7.219 20.766 -10.609 1 75.38 194 MET A C 1
ATOM 1519 O O . MET A 1 194 ? 8.445 20.703 -10.68 1 75.38 194 MET A O 1
ATOM 1523 N N . ASN A 1 195 ? 6.516 19.969 -9.969 1 80.19 195 ASN A N 1
ATOM 1524 C CA . ASN A 1 195 ? 6.992 18.656 -9.539 1 80.19 195 ASN A CA 1
ATOM 1525 C C . ASN A 1 195 ? 5.98 17.562 -9.852 1 80.19 195 ASN A C 1
ATOM 1527 O O . ASN A 1 195 ? 4.84 17.859 -10.227 1 80.19 195 ASN A O 1
ATOM 1531 N N . PRO A 1 196 ? 6.398 16.359 -9.844 1 84.81 196 PRO A N 1
ATOM 1532 C CA . PRO A 1 196 ? 5.52 15.281 -10.297 1 84.81 196 PRO A CA 1
ATOM 1533 C C . PRO A 1 196 ? 4.172 15.281 -9.57 1 84.81 196 PRO A C 1
ATOM 1535 O O . PRO A 1 196 ? 3.127 15.141 -10.211 1 84.81 196 PRO A O 1
ATOM 1538 N N . PRO A 1 197 ? 4.121 15.438 -8.289 1 81.75 197 PRO A N 1
ATOM 1539 C CA . PRO A 1 197 ? 2.822 15.5 -7.621 1 81.75 197 PRO A CA 1
ATOM 1540 C C . PRO A 1 197 ? 1.923 16.594 -8.18 1 81.75 197 PRO A C 1
ATOM 1542 O O . PRO A 1 197 ? 0.717 16.391 -8.336 1 81.75 197 PRO A O 1
ATOM 1545 N N . ILE A 1 198 ? 2.492 17.703 -8.492 1 80.44 198 ILE A N 1
ATOM 1546 C CA . ILE A 1 198 ? 1.716 18.812 -9.039 1 80.44 198 ILE A CA 1
ATOM 1547 C C . ILE A 1 198 ? 1.195 18.453 -10.422 1 80.44 198 ILE A C 1
ATOM 1549 O O . ILE A 1 198 ? 0.033 18.719 -10.75 1 80.44 198 ILE A O 1
ATOM 1553 N N . TYR A 1 199 ? 2.078 17.859 -11.18 1 84.94 199 TYR A N 1
ATOM 1554 C CA . TYR A 1 199 ? 1.655 17.422 -12.508 1 84.94 199 TYR A CA 1
ATOM 1555 C C . TYR A 1 199 ? 0.472 16.469 -12.406 1 84.94 199 TYR A C 1
ATOM 1557 O O . TYR A 1 199 ? -0.487 16.578 -13.18 1 84.94 199 TYR A O 1
ATOM 1565 N N . ALA A 1 200 ? 0.555 15.578 -11.508 1 86.94 200 ALA A N 1
ATOM 1566 C CA . ALA A 1 200 ? -0.492 14.57 -11.359 1 86.94 200 ALA A CA 1
ATOM 1567 C C . ALA A 1 200 ? -1.807 15.203 -10.914 1 86.94 200 ALA A C 1
ATOM 1569 O O . ALA A 1 200 ? -2.875 14.859 -11.43 1 86.94 200 ALA A O 1
ATOM 1570 N N . THR A 1 201 ? -1.728 16.141 -10.031 1 78.88 201 THR A N 1
ATOM 1571 C CA . THR A 1 201 ? -2.916 16.812 -9.523 1 78.88 201 THR A CA 1
ATOM 1572 C C . THR A 1 201 ? -3.566 17.656 -10.617 1 78.88 201 THR A C 1
ATOM 1574 O O . THR A 1 201 ? -4.785 17.609 -10.805 1 78.88 201 THR A O 1
ATOM 1577 N N . LEU A 1 202 ? -2.779 18.406 -11.32 1 78.81 202 LEU A N 1
ATOM 1578 C CA . LEU A 1 202 ? -3.297 19.266 -12.375 1 78.81 202 LEU A CA 1
ATOM 1579 C C . LEU A 1 202 ? -3.904 18.438 -13.5 1 78.81 202 LEU A C 1
ATOM 1581 O O . LEU A 1 202 ? -4.922 18.828 -14.086 1 78.81 202 LEU A O 1
ATOM 1585 N N . ALA A 1 203 ? -3.305 17.312 -13.766 1 84.81 203 ALA A N 1
ATOM 1586 C CA . ALA A 1 203 ? -3.795 16.453 -14.836 1 84.81 203 ALA A CA 1
ATOM 1587 C C . ALA A 1 203 ? -5.145 15.836 -14.477 1 84.81 203 ALA A C 1
ATOM 1589 O O . ALA A 1 203 ? -5.953 15.531 -15.359 1 84.81 203 ALA A O 1
ATOM 1590 N N . SER A 1 204 ? -5.367 15.648 -13.242 1 84.25 204 SER A N 1
ATOM 1591 C CA . SER A 1 204 ? -6.598 15 -12.789 1 84.25 204 SER A CA 1
ATOM 1592 C C . SER A 1 204 ? -7.781 15.953 -12.883 1 84.25 204 SER A C 1
ATOM 1594 O O . SER A 1 204 ? -8.93 15.516 -13 1 84.25 204 SER A O 1
ATOM 1596 N N . ILE A 1 205 ? -7.566 17.234 -12.844 1 76.19 205 ILE A N 1
ATOM 1597 C CA . ILE A 1 205 ? -8.625 18.25 -12.758 1 76.19 205 ILE A CA 1
ATOM 1598 C C . ILE A 1 205 ? -9.453 18.219 -14.039 1 76.19 205 ILE A C 1
ATOM 1600 O O . ILE A 1 205 ? -10.68 18.078 -13.984 1 76.19 205 ILE A O 1
ATOM 1604 N N . PRO A 1 206 ? -8.836 18.328 -15.211 1 76.94 206 PRO A N 1
ATOM 1605 C CA . PRO A 1 206 ? -9.648 18.281 -16.438 1 76.94 206 PRO A CA 1
ATOM 1606 C C . PRO A 1 206 ? -10.383 16.953 -16.594 1 76.94 206 PRO A C 1
ATOM 1608 O O . PRO A 1 206 ? -11.5 16.922 -17.109 1 76.94 206 PRO A O 1
ATOM 1611 N N . LEU A 1 207 ? -9.766 15.922 -16.156 1 79.5 207 LEU A N 1
ATOM 1612 C CA . LEU A 1 207 ? -10.375 14.602 -16.297 1 79.5 207 LEU A CA 1
ATOM 1613 C C . LEU A 1 207 ? -11.555 14.453 -15.336 1 79.5 207 LEU A C 1
ATOM 1615 O O . LEU A 1 207 ? -12.523 13.758 -15.641 1 79.5 207 LEU A O 1
ATOM 1619 N N . ALA A 1 208 ? -11.422 15.016 -14.258 1 75.19 208 ALA A N 1
ATOM 1620 C CA . ALA A 1 208 ? -12.461 14.922 -13.242 1 75.19 208 ALA A CA 1
ATOM 1621 C C . ALA A 1 208 ? -13.641 15.844 -13.57 1 75.19 208 ALA A C 1
ATOM 1623 O O . ALA A 1 208 ? -14.781 15.555 -13.203 1 75.19 208 ALA A O 1
ATOM 1624 N N . LEU A 1 209 ? -13.391 16.969 -14.188 1 72.06 209 LEU A N 1
ATOM 1625 C CA . LEU A 1 209 ? -14.406 17.984 -14.438 1 72.06 209 LEU A CA 1
ATOM 1626 C C . LEU A 1 209 ? -15.219 17.641 -15.68 1 72.06 209 LEU A C 1
ATOM 1628 O O . LEU A 1 209 ? -16.359 18.109 -15.828 1 72.06 209 LEU A O 1
ATOM 1632 N N . ILE A 1 210 ? -14.625 16.859 -16.547 1 70.62 210 ILE A N 1
ATOM 1633 C CA . ILE A 1 210 ? -15.359 16.484 -17.75 1 70.62 210 ILE A CA 1
ATOM 1634 C C . ILE A 1 210 ? -16.109 15.172 -17.516 1 70.62 210 ILE A C 1
ATOM 1636 O O . ILE A 1 210 ? -15.484 14.109 -17.422 1 70.62 210 ILE A O 1
ATOM 1640 N N . PRO A 1 211 ? -17.422 15.266 -17.359 1 66.38 211 PRO A N 1
ATOM 1641 C CA . PRO A 1 211 ? -18.234 14.086 -17.047 1 66.38 211 PRO A CA 1
ATOM 1642 C C . PRO A 1 211 ? -18.016 12.938 -18.031 1 66.38 211 PRO A C 1
ATOM 1644 O O . PRO A 1 211 ? -17.984 11.773 -17.625 1 66.38 211 PRO A O 1
ATOM 1647 N N . PHE A 1 212 ? -17.891 13.32 -19.312 1 66 212 PHE A N 1
ATOM 1648 C CA . PHE A 1 212 ? -17.719 12.305 -20.344 1 66 212 PHE A CA 1
ATOM 1649 C C . PHE A 1 212 ? -16.453 11.492 -20.109 1 66 212 PHE A C 1
ATOM 1651 O O . PHE A 1 212 ? -16.453 10.266 -20.281 1 66 212 PHE A O 1
ATOM 1658 N N . LEU A 1 213 ? -15.508 12.156 -19.656 1 67.19 213 LEU A N 1
ATOM 1659 C CA . LEU A 1 213 ? -14.227 11.492 -19.438 1 67.19 213 LEU A CA 1
ATOM 1660 C C . LEU A 1 213 ? -14.234 10.703 -18.141 1 67.19 213 LEU A C 1
ATOM 1662 O O . LEU A 1 213 ? -13.656 9.617 -18.062 1 67.19 213 LEU A O 1
ATOM 1666 N N . LYS A 1 214 ? -14.836 11.281 -17.188 1 69.88 214 LYS A N 1
ATOM 1667 C CA . LYS A 1 214 ? -14.93 10.625 -15.891 1 69.88 214 LYS A CA 1
ATOM 1668 C C . LYS A 1 214 ? -15.703 9.312 -15.992 1 69.88 214 LYS A C 1
ATOM 1670 O O . LYS A 1 214 ? -15.359 8.328 -15.344 1 69.88 214 LYS A O 1
ATOM 1675 N N . GLN A 1 215 ? -16.75 9.328 -16.812 1 65.62 215 GLN A N 1
ATOM 1676 C CA . GLN A 1 215 ? -17.547 8.133 -17.031 1 65.62 215 GLN A CA 1
ATOM 1677 C C . GLN A 1 215 ? -16.719 7.016 -17.656 1 65.62 215 GLN A C 1
ATOM 1679 O O . GLN A 1 215 ? -16.953 5.832 -17.391 1 65.62 215 GLN A O 1
ATOM 1684 N N . TYR A 1 216 ? -15.852 7.477 -18.422 1 61.53 216 TYR A N 1
ATOM 1685 C CA . TYR A 1 216 ? -15 6.488 -19.078 1 61.53 216 TYR A CA 1
ATOM 1686 C C . TYR A 1 216 ? -14.047 5.848 -18.078 1 61.53 216 TYR A C 1
ATOM 1688 O O . TYR A 1 216 ? -13.68 4.68 -18.219 1 61.53 216 TYR A O 1
ATOM 1696 N N . VAL A 1 217 ? -13.633 6.586 -17.156 1 63.41 217 VAL A N 1
ATOM 1697 C CA . VAL A 1 217 ? -12.68 6.086 -16.172 1 63.41 217 VAL A CA 1
ATOM 1698 C C . VAL A 1 217 ? -13.406 5.254 -15.117 1 63.41 217 VAL A C 1
ATOM 1700 O O . VAL A 1 217 ? -12.867 4.266 -14.617 1 63.41 217 VAL A O 1
ATOM 1703 N N . PHE A 1 218 ? -14.617 5.656 -14.719 1 59.47 218 PHE A N 1
ATOM 1704 C CA . PHE A 1 218 ? -15.328 4.98 -13.641 1 59.47 218 PHE A CA 1
ATOM 1705 C C . PHE A 1 218 ? -16.453 4.113 -14.188 1 59.47 218 PHE A C 1
ATOM 1707 O O . PHE A 1 218 ? -17.25 3.57 -13.43 1 59.47 218 PHE A O 1
ATOM 1714 N N . CYS A 1 219 ? -16.734 4.008 -15.484 1 49.59 219 CYS A N 1
ATOM 1715 C CA . CYS A 1 219 ? -17.906 3.332 -16.031 1 49.59 219 CYS A CA 1
ATOM 1716 C C . CYS A 1 219 ? -17.875 1.846 -15.695 1 49.59 219 CYS A C 1
ATOM 1718 O O . CYS A 1 219 ? -16.859 1.181 -15.867 1 49.59 219 CYS A O 1
ATOM 1720 N N . GLU A 1 220 ? -18.875 1.372 -14.883 1 47.69 220 GLU A N 1
ATOM 1721 C CA . GLU A 1 220 ? -19.266 -0.001 -14.586 1 47.69 220 GLU A CA 1
ATOM 1722 C C . GLU A 1 220 ? -19.203 -0.875 -15.836 1 47.69 220 GLU A C 1
ATOM 1724 O O . GLU A 1 220 ? -18.859 -2.057 -15.758 1 47.69 220 GLU A O 1
ATOM 1729 N N . SER A 1 221 ? -19.906 -0.434 -16.875 1 45.03 221 SER A N 1
ATOM 1730 C CA . SER A 1 221 ? -20.219 -1.308 -18 1 45.03 221 SER A CA 1
ATOM 1731 C C . SER A 1 221 ? -19.016 -1.463 -18.938 1 45.03 221 SER A C 1
ATOM 1733 O O . SER A 1 221 ? -18.891 -2.475 -19.625 1 45.03 221 SER A O 1
ATOM 1735 N N . GLY A 1 222 ? -18.406 -0.317 -19.609 1 45.34 222 GLY A N 1
ATOM 1736 C CA . GLY A 1 222 ? -17.688 -0.299 -20.859 1 45.34 222 GLY A CA 1
ATOM 1737 C C . GLY A 1 222 ? -16.172 -0.272 -20.688 1 45.34 222 GLY A C 1
ATOM 1738 O O . GLY A 1 222 ? -15.477 -1.153 -21.188 1 45.34 222 GLY A O 1
ATOM 1739 N N . ALA A 1 223 ? -15.375 1.022 -20.531 1 51.47 223 ALA A N 1
ATOM 1740 C CA . ALA A 1 223 ? -13.977 1.023 -20.969 1 51.47 223 ALA A CA 1
ATOM 1741 C C . ALA A 1 223 ? -13.062 0.456 -19.891 1 51.47 223 ALA A C 1
ATOM 1743 O O . ALA A 1 223 ? -12.648 1.177 -18.984 1 51.47 223 ALA A O 1
ATOM 1744 N N . VAL A 1 224 ? -12.984 -0.888 -19.844 1 64.88 224 VAL A N 1
ATOM 1745 C CA . VAL A 1 224 ? -12.289 -1.861 -19 1 64.88 224 VAL A CA 1
ATOM 1746 C C . VAL A 1 224 ? -10.836 -1.437 -18.812 1 64.88 224 VAL A C 1
ATOM 1748 O O . VAL A 1 224 ? -10.297 -1.517 -17.703 1 64.88 224 VAL A O 1
ATOM 1751 N N . PHE A 1 225 ? -10.461 -0.636 -19.891 1 74.12 225 PHE A N 1
ATOM 1752 C CA . PHE A 1 225 ? -9.031 -0.365 -19.812 1 74.12 225 PHE A CA 1
ATOM 1753 C C . PHE A 1 225 ? -8.758 0.821 -18.891 1 74.12 225 PHE A C 1
ATOM 1755 O O . PHE A 1 225 ? -7.871 0.757 -18.031 1 74.12 225 PHE A O 1
ATOM 1762 N N . ALA A 1 226 ? -9.578 1.89 -19.016 1 75.88 226 ALA A N 1
ATOM 1763 C CA . ALA A 1 226 ? -9.367 3.086 -18.203 1 75.88 226 ALA A CA 1
ATOM 1764 C C . ALA A 1 226 ? -9.609 2.795 -16.719 1 75.88 226 ALA A C 1
ATOM 1766 O O . ALA A 1 226 ? -8.906 3.314 -15.859 1 75.88 226 ALA A O 1
ATOM 1767 N N . ASP A 1 227 ? -10.461 1.951 -16.562 1 81.31 227 ASP A N 1
ATOM 1768 C CA . ASP A 1 227 ? -10.766 1.556 -15.188 1 81.31 227 ASP A CA 1
ATOM 1769 C C . ASP A 1 227 ? -9.617 0.755 -14.578 1 81.31 227 ASP A C 1
ATOM 1771 O O . ASP A 1 227 ? -9.305 0.91 -13.398 1 81.31 227 ASP A O 1
ATOM 1775 N N . ASN A 1 228 ? -9.039 -0.035 -15.438 1 83.88 228 ASN A N 1
ATOM 1776 C CA . ASN A 1 228 ? -7.926 -0.847 -14.953 1 83.88 228 ASN A CA 1
ATOM 1777 C C . ASN A 1 228 ? -6.691 0.003 -14.672 1 83.88 228 ASN A C 1
ATOM 1779 O O . ASN A 1 228 ? -5.98 -0.229 -13.695 1 83.88 228 ASN A O 1
ATOM 1783 N N . VAL A 1 229 ? -6.527 0.92 -15.516 1 87.38 229 VAL A N 1
ATOM 1784 C CA . VAL A 1 229 ? -5.406 1.831 -15.305 1 87.38 229 VAL A CA 1
ATOM 1785 C C . VAL A 1 229 ? -5.621 2.623 -14.016 1 87.38 229 VAL A C 1
ATOM 1787 O O . VAL A 1 229 ? -4.695 2.783 -13.219 1 87.38 229 VAL A O 1
ATOM 1790 N N . PHE A 1 230 ? -6.762 3.113 -13.859 1 87.88 230 PHE A N 1
ATOM 1791 C CA . PHE A 1 230 ? -7.098 3.852 -12.648 1 87.88 230 PHE A CA 1
ATOM 1792 C C . PHE A 1 230 ? -6.91 2.979 -11.414 1 87.88 230 PHE A C 1
ATOM 1794 O O . PHE A 1 230 ? -6.352 3.426 -10.406 1 87.88 230 PHE A O 1
ATOM 1801 N N . SER A 1 231 ? -7.348 1.797 -11.547 1 86.81 231 SER A N 1
ATOM 1802 C CA . SER A 1 231 ? -7.211 0.864 -10.43 1 86.81 231 SER A CA 1
ATOM 1803 C C . SER A 1 231 ? -5.746 0.577 -10.125 1 86.81 231 SER A C 1
ATOM 1805 O O . SER A 1 231 ? -5.367 0.418 -8.961 1 86.81 231 SER A O 1
ATOM 1807 N N . ALA A 1 232 ? -5.012 0.468 -11.141 1 91.44 232 ALA A N 1
ATOM 1808 C CA . ALA A 1 232 ? -3.576 0.284 -10.961 1 91.44 232 ALA A CA 1
ATOM 1809 C C . ALA A 1 232 ? -2.961 1.464 -10.211 1 91.44 232 ALA A C 1
ATOM 1811 O O . ALA A 1 232 ? -2.152 1.275 -9.297 1 91.44 232 ALA A O 1
ATOM 1812 N N . LEU A 1 233 ? -3.373 2.623 -10.562 1 92.69 233 LEU A N 1
ATOM 1813 C CA . LEU A 1 233 ? -2.863 3.834 -9.93 1 92.69 233 LEU A CA 1
ATOM 1814 C C . LEU A 1 233 ? -3.314 3.914 -8.477 1 92.69 233 LEU A C 1
ATOM 1816 O O . LEU A 1 233 ? -2.553 4.348 -7.605 1 92.69 233 LEU A O 1
ATOM 1820 N N . VAL A 1 234 ? -4.48 3.514 -8.25 1 88.94 234 VAL A N 1
ATOM 1821 C CA . VAL A 1 234 ? -4.977 3.473 -6.879 1 88.94 234 VAL A CA 1
ATOM 1822 C C . VAL A 1 234 ? -4.125 2.516 -6.047 1 88.94 234 VAL A C 1
ATOM 1824 O O . VAL A 1 234 ? -3.719 2.844 -4.93 1 88.94 234 VAL A O 1
ATOM 1827 N N . THR A 1 235 ? -3.852 1.394 -6.617 1 89.31 235 THR A N 1
ATOM 1828 C CA . THR A 1 235 ? -3.098 0.346 -5.938 1 89.31 235 THR A CA 1
ATOM 1829 C C . THR A 1 235 ? -1.692 0.83 -5.586 1 89.31 235 THR A C 1
ATOM 1831 O O . THR A 1 235 ? -1.233 0.654 -4.457 1 89.31 235 THR A O 1
ATOM 1834 N N . VAL A 1 236 ? -1.061 1.44 -6.477 1 94.25 236 VAL A N 1
ATOM 1835 C CA . VAL A 1 236 ? 0.291 1.945 -6.262 1 94.25 236 VAL A CA 1
ATOM 1836 C C . VAL A 1 236 ? 0.249 3.152 -5.324 1 94.25 236 VAL A C 1
ATOM 1838 O O . VAL A 1 236 ? 1.119 3.311 -4.465 1 94.25 236 VAL A O 1
ATOM 1841 N N . GLY A 1 237 ? -0.71 3.99 -5.484 1 92.75 237 GLY A N 1
ATOM 1842 C CA . GLY A 1 237 ? -0.841 5.188 -4.668 1 92.75 237 GLY A CA 1
ATOM 1843 C C . GLY A 1 237 ? -1.019 4.887 -3.189 1 92.75 237 GLY A C 1
ATOM 1844 O O . GLY A 1 237 ? -0.502 5.609 -2.336 1 92.75 237 GLY A O 1
ATOM 1845 N N . LYS A 1 238 ? -1.646 3.846 -2.871 1 88.81 238 LYS A N 1
ATOM 1846 C CA . LYS A 1 238 ? -1.921 3.459 -1.49 1 88.81 238 LYS A CA 1
ATOM 1847 C C . LYS A 1 238 ? -0.633 3.102 -0.753 1 88.81 238 LYS A C 1
ATOM 1849 O O . LYS A 1 238 ? -0.605 3.074 0.479 1 88.81 238 LYS A O 1
ATOM 1854 N N . THR A 1 239 ? 0.371 2.881 -1.497 1 93.31 239 THR A N 1
ATOM 1855 C CA . THR A 1 239 ? 1.625 2.482 -0.866 1 93.31 239 THR A CA 1
ATOM 1856 C C . THR A 1 239 ? 2.406 3.705 -0.397 1 93.31 239 THR A C 1
ATOM 1858 O O . THR A 1 239 ? 3.355 3.582 0.379 1 93.31 239 THR A O 1
ATOM 1861 N N . ALA A 1 240 ? 2.016 4.871 -0.822 1 91.81 240 ALA A N 1
ATOM 1862 C CA . ALA A 1 240 ? 2.795 6.082 -0.581 1 91.81 240 ALA A CA 1
ATOM 1863 C C . ALA A 1 240 ? 2.881 6.391 0.912 1 91.81 240 ALA A C 1
ATOM 1865 O O . ALA A 1 240 ? 3.975 6.547 1.458 1 91.81 240 ALA A O 1
ATOM 1866 N N . SER A 1 241 ? 1.792 6.359 1.612 1 88.81 241 SER A N 1
ATOM 1867 C CA . SER A 1 241 ? 1.731 6.816 2.998 1 88.81 241 SER A CA 1
ATOM 1868 C C . SER A 1 241 ? 2.537 5.898 3.914 1 88.81 241 SER A C 1
ATOM 1870 O O . SER A 1 241 ? 3.375 6.367 4.688 1 88.81 241 SER A O 1
ATOM 1872 N N . PRO A 1 242 ? 2.328 4.574 3.834 1 92.5 242 PRO A N 1
ATOM 1873 C CA . PRO A 1 242 ? 3.135 3.719 4.707 1 92.5 242 PRO A CA 1
ATOM 1874 C C . PRO A 1 242 ? 4.629 3.807 4.406 1 92.5 242 PRO A C 1
ATOM 1876 O O . PRO A 1 242 ? 5.453 3.738 5.32 1 92.5 242 PRO A O 1
ATOM 1879 N N . LEU A 1 243 ? 4.973 3.984 3.184 1 94.88 243 LEU A N 1
ATOM 1880 C CA . LEU A 1 243 ? 6.387 4.012 2.828 1 94.88 243 LEU A CA 1
ATOM 1881 C C . LEU A 1 243 ? 7.023 5.336 3.229 1 94.88 243 LEU A C 1
ATOM 1883 O O . LEU A 1 243 ? 8.227 5.398 3.504 1 94.88 243 LEU A O 1
ATOM 1887 N N . ILE A 1 244 ? 6.258 6.438 3.25 1 91.69 244 ILE A N 1
ATOM 1888 C CA . ILE A 1 244 ? 6.762 7.695 3.789 1 91.69 244 ILE A CA 1
ATOM 1889 C C . ILE A 1 244 ? 7.105 7.523 5.266 1 91.69 244 ILE A C 1
ATOM 1891 O O . ILE A 1 244 ? 8.125 8.031 5.738 1 91.69 244 ILE A O 1
ATOM 1895 N N . CYS A 1 245 ? 6.277 6.758 5.992 1 91.69 245 CYS A N 1
ATOM 1896 C CA . CYS A 1 245 ? 6.543 6.488 7.398 1 91.69 245 CYS A CA 1
ATOM 1897 C C . CYS A 1 245 ? 7.809 5.656 7.566 1 91.69 245 CYS A C 1
ATOM 1899 O O . CYS A 1 245 ? 8.617 5.918 8.461 1 91.69 245 CYS A O 1
ATOM 1901 N N . VAL A 1 246 ? 7.93 4.676 6.703 1 94.31 246 VAL A N 1
ATOM 1902 C CA . VAL A 1 246 ? 9.141 3.857 6.742 1 94.31 246 VAL A CA 1
ATOM 1903 C C . VAL A 1 246 ? 10.359 4.73 6.473 1 94.31 246 VAL A C 1
ATOM 1905 O O . VAL A 1 246 ? 11.383 4.602 7.148 1 94.31 246 VAL A O 1
ATOM 1908 N N . LEU A 1 247 ? 10.266 5.582 5.496 1 92 247 LEU A N 1
ATOM 1909 C CA . LEU A 1 247 ? 11.352 6.488 5.141 1 92 247 LEU A CA 1
ATOM 1910 C C . LEU A 1 247 ? 11.688 7.418 6.301 1 92 247 LEU A C 1
ATOM 1912 O O . LEU A 1 247 ? 12.859 7.695 6.566 1 92 247 LEU A O 1
ATOM 1916 N N . LEU A 1 248 ? 10.641 7.945 6.918 1 89.88 248 LEU A N 1
ATOM 1917 C CA . LEU A 1 248 ? 10.828 8.789 8.094 1 89.88 248 LEU A CA 1
ATOM 1918 C C . LEU A 1 248 ? 11.656 8.07 9.156 1 89.88 248 LEU A C 1
ATOM 1920 O O . LEU A 1 248 ? 12.594 8.641 9.711 1 89.88 248 LEU A O 1
ATOM 1924 N N . GLY A 1 249 ? 11.273 6.844 9.43 1 91.88 249 GLY A N 1
ATOM 1925 C CA . GLY A 1 249 ? 12.023 6.047 10.391 1 91.88 249 GLY A CA 1
ATOM 1926 C C . GLY A 1 249 ? 13.477 5.84 9.992 1 91.88 249 GLY A C 1
ATOM 1927 O O . GLY A 1 249 ? 14.375 5.922 10.828 1 91.88 249 GLY A O 1
ATOM 1928 N N . SER A 1 250 ? 13.602 5.57 8.734 1 91.38 250 SER A N 1
ATOM 1929 C CA . SER A 1 250 ? 14.953 5.371 8.227 1 91.38 250 SER A CA 1
ATOM 1930 C C . SER A 1 250 ? 15.797 6.633 8.398 1 91.38 250 SER A C 1
ATOM 1932 O O . SER A 1 250 ? 16.953 6.555 8.797 1 91.38 250 SER A O 1
ATOM 1934 N N . ASN A 1 251 ? 15.234 7.762 8.141 1 85.62 251 ASN A N 1
ATOM 1935 C CA . ASN A 1 251 ? 15.938 9.031 8.273 1 85.62 251 ASN A CA 1
ATOM 1936 C C . ASN A 1 251 ? 16.297 9.328 9.727 1 85.62 251 ASN A C 1
ATOM 1938 O O . ASN A 1 251 ? 17.344 9.891 10.008 1 85.62 251 ASN A O 1
ATOM 1942 N N . LEU A 1 252 ? 15.453 8.969 10.578 1 84.19 252 LEU A N 1
ATOM 1943 C CA . LEU A 1 252 ? 15.68 9.195 12 1 84.19 252 LEU A CA 1
ATOM 1944 C C . LEU A 1 252 ? 16.844 8.352 12.516 1 84.19 252 LEU A C 1
ATOM 1946 O O . LEU A 1 252 ? 17.609 8.797 13.375 1 84.19 252 LEU A O 1
ATOM 1950 N N . SER A 1 253 ? 16.828 7.16 12.008 1 84.81 253 SER A N 1
ATOM 1951 C CA . SER A 1 253 ? 17.875 6.242 12.453 1 84.81 253 SER A CA 1
ATOM 1952 C C . SER A 1 253 ? 19.234 6.664 11.914 1 84.81 253 SER A C 1
ATOM 1954 O O . SER A 1 253 ? 20.25 6.562 12.617 1 84.81 253 SER A O 1
ATOM 1956 N N . GLU A 1 254 ? 19.234 7.035 10.602 1 75.5 254 GLU A N 1
ATOM 1957 C CA . GLU A 1 254 ? 20.484 7.473 10.008 1 75.5 254 GLU A CA 1
ATOM 1958 C C . GLU A 1 254 ? 20.906 8.844 10.539 1 75.5 254 GLU A C 1
ATOM 1960 O O . GLU A 1 254 ? 22.094 9.172 10.57 1 75.5 254 GLU A O 1
ATOM 1965 N N . GLY A 1 255 ? 19.969 9.805 10.727 1 61.56 255 GLY A N 1
ATOM 1966 C CA . GLY A 1 255 ? 20.219 11.133 11.258 1 61.56 255 GLY A CA 1
ATOM 1967 C C . GLY A 1 255 ? 20.266 11.172 12.773 1 61.56 255 GLY A C 1
ATOM 1968 O O . GLY A 1 255 ? 20.438 12.234 13.367 1 61.56 255 GLY A O 1
ATOM 1969 N N . TYR A 1 256 ? 19.484 10.234 13.328 1 46.09 256 TYR A N 1
ATOM 1970 C CA . TYR A 1 256 ? 19.5 10.5 14.766 1 46.09 256 TYR A CA 1
ATOM 1971 C C . TYR A 1 256 ? 20.781 11.219 15.18 1 46.09 256 TYR A C 1
ATOM 1973 O O . TYR A 1 256 ? 21.812 11.078 14.531 1 46.09 256 TYR A O 1
ATOM 1981 N N . PRO A 1 257 ? 21.094 11.359 16.516 1 45.31 257 PRO A N 1
ATOM 1982 C CA . PRO A 1 257 ? 21.234 12.602 17.281 1 45.31 257 PRO A CA 1
ATOM 1983 C C . PRO A 1 257 ? 22.281 13.539 16.672 1 45.31 257 PRO A C 1
ATOM 1985 O O . PRO A 1 257 ? 22.375 14.703 17.094 1 45.31 257 PRO A O 1
ATOM 1988 N N . PRO A 1 258 ? 23.125 13.195 16.094 1 47.25 258 PRO A N 1
ATOM 1989 C CA . PRO A 1 258 ? 24.109 14.242 16.359 1 47.25 258 PRO A CA 1
ATOM 1990 C C . PRO A 1 258 ? 23.844 15.531 15.594 1 47.25 258 PRO A C 1
ATOM 1992 O O . PRO A 1 258 ? 24.141 16.625 16.078 1 47.25 258 PRO A O 1
ATOM 1995 N N . THR A 1 259 ? 23.281 15.375 14.258 1 50.53 259 THR A N 1
ATOM 1996 C CA . THR A 1 259 ? 23.391 16.609 13.492 1 50.53 259 THR A CA 1
ATOM 1997 C C . THR A 1 259 ? 22.078 17.375 13.477 1 50.53 259 THR A C 1
ATOM 1999 O O . THR A 1 259 ? 22 18.5 12.984 1 50.53 259 THR A O 1
ATOM 2002 N N . ALA A 1 260 ? 20.875 16.703 13.875 1 61.84 260 ALA A N 1
ATOM 2003 C CA . ALA A 1 260 ? 19.688 17.547 13.938 1 61.84 260 ALA A CA 1
ATOM 2004 C C . ALA A 1 260 ? 19.875 18.703 14.93 1 61.84 260 ALA A C 1
ATOM 2006 O O . ALA A 1 260 ? 20.156 18.469 16.109 1 61.84 260 ALA A O 1
ATOM 2007 N N . ASP A 1 261 ? 19.922 19.797 14.344 1 75 261 ASP A N 1
ATOM 2008 C CA . ASP A 1 261 ? 20.266 20.984 15.102 1 75 261 ASP A CA 1
ATOM 2009 C C . ASP A 1 261 ? 19.016 21.781 15.484 1 75 261 ASP A C 1
ATOM 2011 O O . ASP A 1 261 ? 19.094 22.953 15.836 1 75 261 ASP A O 1
ATOM 2015 N N . ILE A 1 262 ? 17.812 21 15.492 1 86.69 262 ILE A N 1
ATOM 2016 C CA . ILE A 1 262 ? 16.641 21.812 15.812 1 86.69 262 ILE A CA 1
ATOM 2017 C C . ILE A 1 262 ? 16.547 22.016 17.328 1 86.69 262 ILE A C 1
ATOM 2019 O O . ILE A 1 262 ? 16.656 21.047 18.094 1 86.69 262 ILE A O 1
ATOM 2023 N N . ALA A 1 263 ? 16.391 23.234 17.703 1 90.5 263 ALA A N 1
ATOM 2024 C CA . ALA A 1 263 ? 16.266 23.578 19.125 1 90.5 263 ALA A CA 1
ATOM 2025 C C . ALA A 1 263 ? 14.953 23.094 19.703 1 90.5 263 ALA A C 1
ATOM 2027 O O . ALA A 1 263 ? 13.93 23.078 19.016 1 90.5 263 ALA A O 1
ATOM 2028 N N . LYS A 1 264 ? 14.938 22.719 20.938 1 92.81 264 LYS A N 1
ATOM 2029 C CA . LYS A 1 264 ? 13.75 22.234 21.625 1 92.81 264 LYS A CA 1
ATOM 2030 C C . LYS A 1 264 ? 12.633 23.281 21.594 1 92.81 264 LYS A C 1
ATOM 2032 O O . LYS A 1 264 ? 11.453 22.938 21.531 1 92.81 264 LYS A O 1
ATOM 2037 N N . LYS A 1 265 ? 13.031 24.516 21.656 1 95.12 265 LYS A N 1
ATOM 2038 C CA . LYS A 1 265 ? 12.039 25.594 21.656 1 95.12 265 LYS A CA 1
ATOM 2039 C C . LYS A 1 265 ? 11.273 25.609 20.328 1 95.12 265 LYS A C 1
ATOM 2041 O O . LYS A 1 265 ? 10.086 25.922 20.297 1 95.12 265 LYS A O 1
ATOM 2046 N N . HIS A 1 266 ? 11.953 25.328 19.234 1 96.12 266 HIS A N 1
ATOM 2047 C CA . HIS A 1 266 ? 11.305 25.297 17.938 1 96.12 266 HIS A CA 1
ATOM 2048 C C . HIS A 1 266 ? 10.32 24.141 17.828 1 96.12 266 HIS A C 1
ATOM 2050 O O . HIS A 1 266 ? 9.234 24.281 17.266 1 96.12 266 HIS A O 1
ATOM 2056 N N . ILE A 1 267 ? 10.672 23.016 18.406 1 95.56 267 ILE A N 1
ATOM 2057 C CA . ILE A 1 267 ? 9.773 21.859 18.422 1 95.56 267 ILE A CA 1
ATOM 2058 C C . ILE A 1 267 ? 8.547 22.188 19.266 1 95.56 267 ILE A C 1
ATOM 2060 O O . ILE A 1 267 ? 7.418 21.891 18.875 1 95.56 267 ILE A O 1
ATOM 2064 N N . ALA A 1 268 ? 8.758 22.828 20.375 1 95.69 268 ALA A N 1
ATOM 2065 C CA . ALA A 1 268 ? 7.68 23.172 21.312 1 95.69 268 ALA A CA 1
ATOM 2066 C C . ALA A 1 268 ? 6.668 24.109 20.656 1 95.69 268 ALA A C 1
ATOM 2068 O O . ALA A 1 268 ? 5.461 23.953 20.828 1 95.69 268 ALA A O 1
ATOM 2069 N N . VAL A 1 269 ? 7.184 25.062 19.922 1 96.56 269 VAL A N 1
ATOM 2070 C CA . VAL A 1 269 ? 6.273 26.016 19.312 1 96.56 269 VAL A CA 1
ATOM 2071 C C . VAL A 1 269 ? 5.488 25.344 18.188 1 96.56 269 VAL A C 1
ATOM 2073 O O . VAL A 1 269 ? 4.332 25.688 17.938 1 96.56 269 VAL A O 1
ATOM 2076 N N . ILE A 1 270 ? 6.137 24.453 17.469 1 96.81 270 ILE A N 1
ATOM 2077 C CA . ILE A 1 270 ? 5.434 23.719 16.422 1 96.81 270 ILE A CA 1
ATOM 2078 C C . ILE A 1 270 ? 4.309 22.891 17.047 1 96.81 270 ILE A C 1
ATOM 2080 O O . ILE A 1 270 ? 3.172 22.922 16.562 1 96.81 270 ILE A O 1
ATOM 2084 N N . LEU A 1 271 ? 4.617 22.203 18.125 1 96.19 271 LEU A N 1
ATOM 2085 C CA . LEU A 1 271 ? 3.635 21.375 18.797 1 96.19 271 LEU A CA 1
ATOM 2086 C C . LEU A 1 271 ? 2.5 22.219 19.375 1 96.19 271 LEU A C 1
ATOM 2088 O O . LEU A 1 271 ? 1.327 21.859 19.25 1 96.19 271 LEU A O 1
ATOM 2092 N N . PHE A 1 272 ? 2.85 23.312 19.969 1 96.25 272 PHE A N 1
ATOM 2093 C CA . PHE A 1 272 ? 1.857 24.203 20.547 1 96.25 272 PHE A CA 1
ATOM 2094 C C . PHE A 1 272 ? 0.943 24.781 19.469 1 96.25 272 PHE A C 1
ATOM 2096 O O . PHE A 1 272 ? -0.276 24.828 19.641 1 96.25 272 PHE A O 1
ATOM 2103 N N . GLY A 1 273 ? 1.513 25.266 18.422 1 96.56 273 GLY A N 1
ATOM 2104 C CA . GLY A 1 273 ? 0.731 25.797 17.312 1 96.56 273 GLY A CA 1
ATOM 2105 C C . GLY A 1 273 ? -0.188 24.766 16.688 1 96.56 273 GLY A C 1
ATOM 2106 O O . GLY A 1 273 ? -1.354 25.062 16.406 1 96.56 273 GLY A O 1
ATOM 2107 N N . LYS A 1 274 ? 0.345 23.578 16.531 1 94.12 274 LYS A N 1
ATOM 2108 C CA . LYS A 1 274 ? -0.369 22.531 15.812 1 94.12 274 LYS A CA 1
ATOM 2109 C C . LYS A 1 274 ? -1.422 21.859 16.703 1 94.12 274 LYS A C 1
ATOM 2111 O O . LYS A 1 274 ? -2.525 21.562 16.234 1 94.12 274 LYS A O 1
ATOM 2116 N N . GLU A 1 275 ? -1.12 21.656 17.969 1 93.5 275 GLU A N 1
ATOM 2117 C CA . GLU A 1 275 ? -1.974 20.812 18.797 1 93.5 275 GLU A CA 1
ATOM 2118 C C . GLU A 1 275 ? -2.908 21.656 19.672 1 93.5 275 GLU A C 1
ATOM 2120 O O . GLU A 1 275 ? -3.891 21.141 20.203 1 93.5 275 GLU A O 1
ATOM 2125 N N . VAL A 1 276 ? -2.662 22.938 19.766 1 95.19 276 VAL A N 1
ATOM 2126 C CA . VAL A 1 276 ? -3.488 23.75 20.641 1 95.19 276 VAL A CA 1
ATOM 2127 C C . VAL A 1 276 ? -4.129 24.875 19.828 1 95.19 276 VAL A C 1
ATOM 2129 O O . VAL A 1 276 ? -5.355 25 19.781 1 95.19 276 VAL A O 1
ATOM 2132 N N . ILE A 1 277 ? -3.373 25.641 19.156 1 97.12 277 ILE A N 1
ATOM 2133 C CA . ILE A 1 277 ? -3.859 26.875 18.531 1 97.12 277 ILE A CA 1
ATOM 2134 C C . ILE A 1 277 ? -4.734 26.531 17.328 1 97.12 277 ILE A C 1
ATOM 2136 O O . ILE A 1 277 ? -5.832 27.062 17.172 1 97.12 277 ILE A O 1
ATOM 2140 N N . MET A 1 278 ? -4.211 25.656 16.469 1 96.25 278 MET A N 1
ATOM 2141 C CA . MET A 1 278 ? -4.922 25.391 15.219 1 96.25 278 MET A CA 1
ATOM 2142 C C . MET A 1 278 ? -6.27 24.719 15.484 1 96.25 278 MET A C 1
ATOM 2144 O O . MET A 1 278 ? -7.27 25.062 14.852 1 96.25 278 MET A O 1
ATOM 2148 N N . PRO A 1 279 ? -6.391 23.75 16.391 1 95.19 279 PRO A N 1
ATOM 2149 C CA . PRO A 1 279 ? -7.723 23.234 16.719 1 95.19 279 PRO A CA 1
ATOM 2150 C C . PRO A 1 279 ? -8.656 24.312 17.266 1 95.19 279 PRO A C 1
ATOM 2152 O O . PRO A 1 279 ? -9.859 24.281 17 1 95.19 279 PRO A O 1
ATOM 2155 N N . LEU A 1 280 ? -8.156 25.25 18.016 1 96.06 280 LEU A N 1
ATOM 2156 C CA . LEU A 1 280 ? -8.961 26.359 18.516 1 96.06 280 LEU A CA 1
ATOM 2157 C C . LEU A 1 280 ? -9.453 27.234 17.375 1 96.06 280 LEU A C 1
ATOM 2159 O O . LEU A 1 280 ? -10.586 27.719 17.391 1 96.06 280 LEU A O 1
ATOM 2163 N N . VAL A 1 281 ? -8.562 27.422 16.422 1 95.44 281 VAL A N 1
ATOM 2164 C CA . VAL A 1 281 ? -8.945 28.156 15.219 1 95.44 281 VAL A CA 1
ATOM 2165 C C . VAL A 1 281 ? -10.055 27.422 14.484 1 95.44 281 VAL A C 1
ATOM 2167 O O . VAL A 1 281 ? -11.008 28.031 14 1 95.44 281 VAL A O 1
ATOM 2170 N N . GLY A 1 282 ? -9.938 26.109 14.367 1 94 282 GLY A N 1
ATOM 2171 C CA . GLY A 1 282 ? -10.977 25.312 13.75 1 94 282 GLY A CA 1
ATOM 2172 C C . GLY A 1 282 ? -12.312 25.406 14.461 1 94 282 GLY A C 1
ATOM 2173 O O . GLY A 1 282 ? -13.359 25.5 13.82 1 94 282 GLY A O 1
ATOM 2174 N N . LEU A 1 283 ? -12.234 25.391 15.758 1 93.81 283 LEU A N 1
ATOM 2175 C CA . LEU A 1 283 ? -13.438 25.547 16.562 1 93.81 283 LEU A CA 1
ATOM 2176 C C . LEU A 1 283 ? -14.086 26.906 16.312 1 93.81 283 LEU A C 1
ATOM 2178 O O . LEU A 1 283 ? -15.305 27.016 16.188 1 93.81 283 LEU A O 1
ATOM 2182 N N . GLY A 1 284 ? -13.281 27.906 16.25 1 93.56 284 GLY A N 1
ATOM 2183 C CA . GLY A 1 284 ? -13.781 29.25 16.016 1 93.56 284 GLY A CA 1
ATOM 2184 C C . GLY A 1 284 ? -14.375 29.438 14.641 1 93.56 284 GLY A C 1
ATOM 2185 O O . GLY A 1 284 ? -15.484 29.969 14.5 1 93.56 284 GLY A O 1
ATOM 2186 N N . ILE A 1 285 ? -13.688 28.922 13.648 1 92.31 285 ILE A N 1
ATOM 2187 C CA . ILE A 1 285 ? -14.078 29.188 12.266 1 92.31 285 ILE A CA 1
ATOM 2188 C C . ILE A 1 285 ? -15.188 28.234 11.852 1 92.31 285 ILE A C 1
ATOM 2190 O O . ILE A 1 285 ? -16.266 28.672 11.438 1 92.31 285 ILE A O 1
ATOM 2194 N N . ALA A 1 286 ? -14.953 26.938 11.977 1 92.69 286 ALA A N 1
ATOM 2195 C CA . ALA A 1 286 ? -15.945 25.953 11.547 1 92.69 286 ALA A CA 1
ATOM 2196 C C . ALA A 1 286 ? -17.062 25.812 12.578 1 92.69 286 ALA A C 1
ATOM 2198 O O . ALA A 1 286 ? -18.234 25.703 12.219 1 92.69 286 ALA A O 1
ATOM 2199 N N . GLY A 1 287 ? -16.719 25.797 13.844 1 91.88 287 GLY A N 1
ATOM 2200 C CA . GLY A 1 287 ? -17.75 25.766 14.883 1 91.88 287 GLY A CA 1
ATOM 2201 C C . GLY A 1 287 ? -18.641 26.984 14.875 1 91.88 287 GLY A C 1
ATOM 2202 O O . GLY A 1 287 ? -19.875 26.859 14.953 1 91.88 287 GLY A O 1
ATOM 2203 N N . GLY A 1 288 ? -18.031 28.109 14.734 1 92.31 288 GLY A N 1
ATOM 2204 C CA . GLY A 1 288 ? -18.812 29.328 14.633 1 92.31 288 GLY A CA 1
ATOM 2205 C C . GLY A 1 288 ? -19.719 29.359 13.422 1 92.31 288 GLY A C 1
ATOM 2206 O O . GLY A 1 288 ? -20.875 29.781 13.516 1 92.31 288 GLY A O 1
ATOM 2207 N N . ALA A 1 289 ? -19.172 28.922 12.312 1 92.94 289 ALA A N 1
ATOM 2208 C CA . ALA A 1 289 ? -19.969 28.875 11.086 1 92.94 289 ALA A CA 1
ATOM 2209 C C . ALA A 1 289 ? -21.172 27.953 11.242 1 92.94 289 ALA A C 1
ATOM 2211 O O . ALA A 1 289 ? -22.25 28.219 10.711 1 92.94 289 ALA A O 1
ATOM 2212 N N . TYR A 1 290 ? -20.969 26.875 11.922 1 93.75 290 TYR A N 1
ATOM 2213 C CA . TYR A 1 290 ? -22.078 25.938 12.18 1 93.75 290 TYR A CA 1
ATOM 2214 C C . TYR A 1 290 ? -23.125 26.594 13.062 1 93.75 290 TYR A C 1
ATOM 2216 O O . TYR A 1 290 ? -24.328 26.5 12.773 1 93.75 290 TYR A O 1
ATOM 2224 N N . PHE A 1 291 ? -22.797 27.281 14.125 1 93.62 291 PHE A N 1
ATOM 2225 C CA . PHE A 1 291 ? -23.734 27.875 15.078 1 93.62 291 PHE A CA 1
ATOM 2226 C C . PHE A 1 291 ? -24.469 29.062 14.445 1 93.62 291 PHE A C 1
ATOM 2228 O O . PHE A 1 291 ? -25.609 29.359 14.828 1 93.62 291 PHE A O 1
ATOM 2235 N N . TYR A 1 292 ? -23.797 29.641 13.414 1 93.56 292 TYR A N 1
ATOM 2236 C CA . TYR A 1 292 ? -24.453 30.734 12.703 1 93.56 292 TYR A CA 1
ATOM 2237 C C . TYR A 1 292 ? -25.25 30.203 11.516 1 93.56 292 TYR A C 1
ATOM 2239 O O . TYR A 1 292 ? -25.828 30.984 10.758 1 93.56 292 TYR A O 1
ATOM 2247 N N . GLY A 1 293 ? -25.188 28.953 11.227 1 92 293 GLY A N 1
ATOM 2248 C CA . GLY A 1 293 ? -26 28.312 10.203 1 92 293 GLY A CA 1
ATOM 2249 C C . GLY A 1 293 ? -25.422 28.438 8.812 1 92 293 GLY A C 1
ATOM 2250 O O . GLY A 1 293 ? -26.141 28.344 7.82 1 92 293 GLY A O 1
ATOM 2251 N N . ILE A 1 294 ? -24.172 28.641 8.734 1 90.88 294 ILE A N 1
ATOM 2252 C CA . ILE A 1 294 ? -23.531 28.859 7.441 1 90.88 294 ILE A CA 1
ATOM 2253 C C . ILE A 1 294 ? -23.203 27.516 6.801 1 90.88 294 ILE A C 1
ATOM 2255 O O . ILE A 1 294 ? -23.344 27.344 5.59 1 90.88 294 ILE A O 1
ATOM 2259 N N . ILE A 1 295 ? -22.75 26.547 7.652 1 92.88 295 ILE A N 1
ATOM 2260 C CA . ILE A 1 295 ? -22.422 25.234 7.121 1 92.88 295 ILE A CA 1
ATOM 2261 C C . ILE A 1 295 ? -23.109 24.156 7.953 1 92.88 295 ILE A C 1
ATOM 2263 O O . ILE A 1 295 ? -23.562 24.422 9.078 1 92.88 295 ILE A O 1
ATOM 2267 N N . GLY A 1 296 ? -23.266 22.969 7.383 1 91.31 296 GLY A N 1
ATOM 2268 C CA . GLY A 1 296 ? -23.875 21.844 8.062 1 91.31 296 GLY A CA 1
ATOM 2269 C C . GLY A 1 296 ? -22.984 21.234 9.133 1 91.31 296 GLY A C 1
ATOM 2270 O O . GLY A 1 296 ? -21.797 21.516 9.188 1 91.31 296 GLY A O 1
ATOM 2271 N N . ARG A 1 297 ? -23.609 20.484 9.93 1 91.75 297 ARG A N 1
ATOM 2272 C CA . ARG A 1 297 ? -22.953 19.859 11.086 1 91.75 297 ARG A CA 1
ATOM 2273 C C . ARG A 1 297 ? -21.828 18.938 10.641 1 91.75 297 ARG A C 1
ATOM 2275 O O . ARG A 1 297 ? -20.734 18.969 11.211 1 91.75 297 ARG A O 1
ATOM 2282 N N . VAL A 1 298 ? -22.078 18.188 9.609 1 90.88 298 VAL A N 1
ATOM 2283 C CA . VAL A 1 298 ? -21.125 17.188 9.164 1 90.88 298 VAL A CA 1
ATOM 2284 C C . VAL A 1 298 ? -19.891 17.859 8.586 1 90.88 298 VAL A C 1
ATOM 2286 O O . VAL A 1 298 ? -18.766 17.422 8.828 1 90.88 298 VAL A O 1
ATOM 2289 N N . LEU A 1 299 ? -20.094 18.891 7.883 1 92.19 299 LEU A N 1
ATOM 2290 C CA . LEU A 1 299 ? -18.969 19.641 7.324 1 92.19 299 LEU A CA 1
ATOM 2291 C C . LEU A 1 299 ? -18.156 20.312 8.43 1 92.19 299 LEU A C 1
ATOM 2293 O O . LEU A 1 299 ? -16.922 20.297 8.391 1 92.19 299 LEU A O 1
ATOM 2297 N N . ALA A 1 300 ? -18.828 20.828 9.375 1 93.38 300 ALA A N 1
ATOM 2298 C CA . ALA A 1 300 ? -18.172 21.516 10.484 1 93.38 300 ALA A CA 1
ATOM 2299 C C . ALA A 1 300 ? -17.266 20.562 11.258 1 93.38 300 ALA A C 1
ATOM 2301 O O . ALA A 1 300 ? -16.094 20.891 11.523 1 93.38 300 ALA A O 1
ATOM 2302 N N . ILE A 1 301 ? -17.781 19.469 11.578 1 90.62 301 ILE A N 1
ATOM 2303 C CA . ILE A 1 301 ? -17 18.531 12.383 1 90.62 301 ILE A CA 1
ATOM 2304 C C . ILE A 1 301 ? -15.836 18 11.555 1 90.62 301 ILE A C 1
ATOM 2306 O O . ILE A 1 301 ? -14.75 17.734 12.086 1 90.62 301 ILE A O 1
ATOM 2310 N N . SER A 1 302 ? -16.016 17.75 10.266 1 90.19 302 SER A N 1
ATOM 2311 C CA . SER A 1 302 ? -14.945 17.281 9.398 1 90.19 302 SER A CA 1
ATOM 2312 C C . SER A 1 302 ? -13.781 18.266 9.352 1 90.19 302 SER A C 1
ATOM 2314 O O . SER A 1 302 ? -12.625 17.875 9.461 1 90.19 302 SER A O 1
ATOM 2316 N N . ILE A 1 303 ? -14.141 19.5 9.242 1 92.12 303 ILE A N 1
ATOM 2317 C CA . ILE A 1 303 ? -13.125 20.547 9.18 1 92.12 303 ILE A CA 1
ATOM 2318 C C . ILE A 1 303 ? -12.398 20.656 10.516 1 92.12 303 ILE A C 1
ATOM 2320 O O . ILE A 1 303 ? -11.172 20.766 10.555 1 92.12 303 ILE A O 1
ATOM 2324 N N . MET A 1 304 ? -13.125 20.594 11.562 1 92.44 304 MET A N 1
ATOM 2325 C CA . MET A 1 304 ? -12.539 20.719 12.891 1 92.44 304 MET A CA 1
ATOM 2326 C C . MET A 1 304 ? -11.562 19.562 13.156 1 92.44 304 MET A C 1
ATOM 2328 O O . MET A 1 304 ? -10.5 19.781 13.742 1 92.44 304 MET A O 1
ATOM 2332 N N . ILE A 1 305 ? -11.914 18.453 12.711 1 89.12 305 ILE A N 1
ATOM 2333 C CA . ILE A 1 305 ? -11.055 17.297 12.898 1 89.12 305 ILE A CA 1
ATOM 2334 C C . ILE A 1 305 ? -9.773 17.453 12.078 1 89.12 305 ILE A C 1
ATOM 2336 O O . ILE A 1 305 ? -8.688 17.109 12.539 1 89.12 305 ILE A O 1
ATOM 2340 N N . ILE A 1 306 ? -9.883 17.938 10.906 1 91.5 306 ILE A N 1
ATOM 2341 C CA . ILE A 1 306 ? -8.727 18.188 10.055 1 91.5 306 ILE A CA 1
ATOM 2342 C C . ILE A 1 306 ? -7.789 19.188 10.727 1 91.5 306 ILE A C 1
ATOM 2344 O O . ILE A 1 306 ? -6.57 19 10.742 1 91.5 306 ILE A O 1
ATOM 2348 N N . TYR A 1 307 ? -8.383 20.203 11.328 1 92.25 307 TYR A N 1
ATOM 2349 C CA . TYR A 1 307 ? -7.602 21.25 11.977 1 92.25 307 TYR A CA 1
ATOM 2350 C C . TYR A 1 307 ? -6.848 20.703 13.18 1 92.25 307 TYR A C 1
ATOM 2352 O O . TYR A 1 307 ? -5.82 21.25 13.578 1 92.25 307 TYR A O 1
ATOM 2360 N N . ALA A 1 308 ? -7.348 19.625 13.719 1 90.19 308 ALA A N 1
ATOM 2361 C CA . ALA A 1 308 ? -6.742 19.047 14.914 1 90.19 308 ALA A CA 1
ATOM 2362 C C . ALA A 1 308 ? -5.734 17.953 14.547 1 90.19 308 ALA A C 1
ATOM 2364 O O . ALA A 1 308 ? -5.09 17.375 15.43 1 90.19 308 ALA A O 1
ATOM 2365 N N . GLY A 1 309 ? -5.57 17.734 13.305 1 87.31 309 GLY A N 1
ATOM 2366 C CA . GLY A 1 309 ? -4.672 16.688 12.859 1 87.31 309 GLY A CA 1
ATOM 2367 C C . GLY A 1 309 ? -3.209 17.078 12.945 1 87.31 309 GLY A C 1
ATOM 2368 O O . GLY A 1 309 ? -2.883 18.25 13.125 1 87.31 309 GLY A O 1
ATOM 2369 N N . PRO A 1 310 ? -2.332 16.125 12.828 1 89.81 310 PRO A N 1
ATOM 2370 C CA . PRO A 1 310 ? -0.895 16.406 12.844 1 89.81 310 PRO A CA 1
ATOM 2371 C C . PRO A 1 310 ? -0.388 16.953 11.508 1 89.81 310 PRO A C 1
ATOM 2373 O O . PRO A 1 310 ? -1.164 17.094 10.562 1 89.81 310 PRO A O 1
ATOM 2376 N N . THR A 1 311 ? 0.896 17.312 11.531 1 92.12 311 THR A N 1
ATOM 2377 C CA . THR A 1 311 ? 1.545 17.812 10.336 1 92.12 311 THR A CA 1
ATOM 2378 C C . THR A 1 311 ? 1.597 16.75 9.25 1 92.12 311 THR A C 1
ATOM 2380 O O . THR A 1 311 ? 1.792 15.562 9.539 1 92.12 311 THR A O 1
ATOM 2383 N N . SER A 1 312 ? 1.377 17.109 8.055 1 90.94 312 SER A N 1
ATOM 2384 C CA . SER A 1 312 ? 1.388 16.188 6.922 1 90.94 312 SER A CA 1
ATOM 2385 C C . SER A 1 312 ? 2.754 15.539 6.75 1 90.94 312 SER A C 1
ATOM 2387 O O . SER A 1 312 ? 3.777 16.219 6.707 1 90.94 312 SER A O 1
ATOM 2389 N N . LEU A 1 313 ? 2.738 14.312 6.551 1 88.19 313 LEU A N 1
ATOM 2390 C CA . LEU A 1 313 ? 3.977 13.57 6.344 1 88.19 313 LEU A CA 1
ATOM 2391 C C . LEU A 1 313 ? 4.594 13.914 4.988 1 88.19 313 LEU A C 1
ATOM 2393 O O . LEU A 1 313 ? 5.781 13.672 4.766 1 88.19 313 LEU A O 1
ATOM 2397 N N . GLN A 1 314 ? 3.828 14.469 4.168 1 88.56 314 GLN A N 1
ATOM 2398 C CA . GLN A 1 314 ? 4.316 14.789 2.83 1 88.56 314 GLN A CA 1
ATOM 2399 C C . GLN A 1 314 ? 5.383 15.883 2.879 1 88.56 314 GLN A C 1
ATOM 2401 O O . GLN A 1 314 ? 6.125 16.078 1.914 1 88.56 314 GLN A O 1
ATOM 2406 N N . LEU A 1 315 ? 5.43 16.656 3.963 1 92.5 315 LEU A N 1
ATOM 2407 C CA . LEU A 1 315 ? 6.465 17.672 4.086 1 92.5 315 LEU A CA 1
ATOM 2408 C C . LEU A 1 315 ? 7.852 17.047 4.117 1 92.5 315 LEU A C 1
ATOM 2410 O O . LEU A 1 315 ? 8.828 17.656 3.68 1 92.5 315 LEU A O 1
ATOM 2414 N N . LEU A 1 316 ? 7.902 15.844 4.625 1 90.75 316 LEU A N 1
ATOM 2415 C CA . LEU A 1 316 ? 9.172 15.133 4.621 1 90.75 316 LEU A CA 1
ATOM 2416 C C . LEU A 1 316 ? 9.68 14.938 3.195 1 90.75 316 LEU A C 1
ATOM 2418 O O . LEU A 1 316 ? 10.883 15.047 2.939 1 90.75 316 LEU A O 1
ATOM 2422 N N . MET A 1 317 ? 8.766 14.617 2.328 1 89.06 317 MET A N 1
ATOM 2423 C CA . MET A 1 317 ? 9.148 14.406 0.934 1 89.06 317 MET A CA 1
ATOM 2424 C C . MET A 1 317 ? 9.648 15.711 0.307 1 89.06 317 MET A C 1
ATOM 2426 O O . MET A 1 317 ? 10.594 15.695 -0.483 1 89.06 317 MET A O 1
ATOM 2430 N N . ILE A 1 318 ? 9.047 16.781 0.686 1 89.06 318 ILE A N 1
ATOM 2431 C CA . ILE A 1 318 ? 9.469 18.078 0.177 1 89.06 318 ILE A CA 1
ATOM 2432 C C . ILE A 1 318 ? 10.852 18.406 0.714 1 89.06 318 ILE A C 1
ATOM 2434 O O . ILE A 1 318 ? 11.742 18.812 -0.046 1 89.06 318 ILE A O 1
ATOM 2438 N N . CYS A 1 319 ? 11.102 18.234 1.976 1 90.62 319 CYS A N 1
ATOM 2439 C CA . CYS A 1 319 ? 12.406 18.469 2.582 1 90.62 319 CYS A CA 1
ATOM 2440 C C . CYS A 1 319 ? 13.477 17.594 1.95 1 90.62 319 CYS A C 1
ATOM 2442 O O . CYS A 1 319 ? 14.602 18.047 1.721 1 90.62 319 CYS A O 1
ATOM 2444 N N . THR A 1 320 ? 13.094 16.406 1.696 1 83.94 320 THR A N 1
ATOM 2445 C CA . THR A 1 320 ? 14.039 15.469 1.098 1 83.94 320 THR A CA 1
ATOM 2446 C C . THR A 1 320 ? 14.383 15.883 -0.327 1 83.94 320 THR A C 1
ATOM 2448 O O . THR A 1 320 ? 15.547 15.805 -0.735 1 83.94 320 THR A O 1
ATOM 2451 N N . THR A 1 321 ? 13.43 16.328 -1.05 1 81.56 321 THR A N 1
ATOM 2452 C CA . THR A 1 321 ? 13.641 16.781 -2.42 1 81.56 321 THR A CA 1
ATOM 2453 C C . THR A 1 321 ? 14.594 17.969 -2.451 1 81.56 321 THR A C 1
ATOM 2455 O O . THR A 1 321 ? 15.477 18.047 -3.312 1 81.56 321 THR A O 1
ATOM 2458 N N . HIS A 1 322 ? 14.453 18.828 -1.498 1 86.62 322 HIS A N 1
ATOM 2459 C CA . HIS A 1 322 ? 15.289 20.016 -1.436 1 86.62 322 HIS A CA 1
ATOM 2460 C C . HIS A 1 322 ? 16.578 19.75 -0.678 1 86.62 322 HIS A C 1
ATOM 2462 O O . HIS A 1 322 ? 17.469 20.594 -0.623 1 86.62 322 HIS A O 1
ATOM 2468 N N . LYS A 1 323 ? 16.609 18.516 -0.096 1 86.81 323 LYS A N 1
ATOM 2469 C CA . LYS A 1 323 ? 17.75 18.188 0.771 1 86.81 323 LYS A CA 1
ATOM 2470 C C . LYS A 1 323 ? 17.953 19.25 1.834 1 86.81 323 LYS A C 1
ATOM 2472 O O . LYS A 1 323 ? 19.078 19.719 2.041 1 86.81 323 LYS A O 1
ATOM 2477 N N . ASN A 1 324 ? 16.828 19.766 2.305 1 89.25 324 ASN A N 1
ATOM 2478 C CA . ASN A 1 324 ? 16.844 20.828 3.307 1 89.25 324 ASN A CA 1
ATOM 2479 C C . ASN A 1 324 ? 15.992 20.453 4.52 1 89.25 324 ASN A C 1
ATOM 2481 O O . ASN A 1 324 ? 14.812 20.109 4.375 1 89.25 324 ASN A O 1
ATOM 2485 N N . GLN A 1 325 ? 16.547 20.422 5.738 1 91.56 325 GLN A N 1
ATOM 2486 C CA . GLN A 1 325 ? 15.867 20.281 7.027 1 91.56 325 GLN A CA 1
ATOM 2487 C C . GLN A 1 325 ? 15.203 18.922 7.152 1 91.56 325 GLN A C 1
ATOM 2489 O O . GLN A 1 325 ? 14.125 18.797 7.734 1 91.56 325 GLN A O 1
ATOM 2494 N N . VAL A 1 326 ? 15.805 17.906 6.527 1 88.94 326 VAL A N 1
ATOM 2495 C CA . VAL A 1 326 ? 15.25 16.562 6.547 1 88.94 326 VAL A CA 1
ATOM 2496 C C . VAL A 1 326 ? 15.312 16 7.969 1 88.94 326 VAL A C 1
ATOM 2498 O O . VAL A 1 326 ? 14.32 15.461 8.469 1 88.94 326 VAL A O 1
ATOM 2501 N N . ASP A 1 327 ? 16.406 16.219 8.602 1 88.94 327 ASP A N 1
ATOM 2502 C CA . ASP A 1 327 ? 16.594 15.695 9.953 1 88.94 327 ASP A CA 1
ATOM 2503 C C . ASP A 1 327 ? 15.688 16.422 10.945 1 88.94 327 ASP A C 1
ATOM 2505 O O . ASP A 1 327 ? 15.133 15.805 11.867 1 88.94 327 ASP A O 1
ATOM 2509 N N . ASN A 1 328 ? 15.523 17.719 10.719 1 92 328 ASN A N 1
ATOM 2510 C CA . ASN A 1 328 ? 14.711 18.531 11.625 1 92 328 ASN A CA 1
ATOM 2511 C C . ASN A 1 328 ? 13.242 18.125 11.57 1 92 328 ASN A C 1
ATOM 2513 O O . ASN A 1 328 ? 12.617 17.906 12.609 1 92 328 ASN A O 1
ATOM 2517 N N . ILE A 1 329 ? 12.727 18.031 10.414 1 93.38 329 ILE A N 1
ATOM 2518 C CA . ILE A 1 329 ? 11.305 17.703 10.273 1 93.38 329 ILE A CA 1
ATOM 2519 C C . ILE A 1 329 ? 11.055 16.281 10.773 1 93.38 329 ILE A C 1
ATOM 2521 O O . ILE A 1 329 ? 9.992 15.977 11.32 1 93.38 329 ILE A O 1
ATOM 2525 N N . SER A 1 330 ? 12 15.367 10.578 1 90.88 330 SER A N 1
ATOM 2526 C CA . SER A 1 330 ? 11.883 13.992 11.055 1 90.88 330 SER A CA 1
ATOM 2527 C C . SER A 1 330 ? 11.758 13.945 12.578 1 90.88 330 SER A C 1
ATOM 2529 O O . SER A 1 330 ? 10.938 13.203 13.117 1 90.88 330 SER A O 1
ATOM 2531 N N . LYS A 1 331 ? 12.547 14.719 13.234 1 90.44 331 LYS A N 1
ATOM 2532 C CA . LYS A 1 331 ? 12.484 14.789 14.688 1 90.44 331 LYS A CA 1
ATOM 2533 C C . LYS A 1 331 ? 11.156 15.375 15.156 1 90.44 331 LYS A C 1
ATOM 2535 O O . LYS A 1 331 ? 10.578 14.914 16.141 1 90.44 331 LYS A O 1
ATOM 2540 N N . VAL A 1 332 ? 10.789 16.391 14.477 1 92.69 332 VAL A N 1
ATOM 2541 C CA . VAL A 1 332 ? 9.5 17 14.797 1 92.69 332 VAL A CA 1
ATOM 2542 C C . VAL A 1 332 ? 8.391 15.961 14.703 1 92.69 332 VAL A C 1
ATOM 2544 O O . VAL A 1 332 ? 7.539 15.875 15.594 1 92.69 332 VAL A O 1
ATOM 2547 N N . TYR A 1 333 ? 8.398 15.117 13.648 1 89.81 333 TYR A N 1
ATOM 2548 C CA . TYR A 1 333 ? 7.371 14.102 13.43 1 89.81 333 TYR A CA 1
ATOM 2549 C C . TYR A 1 333 ? 7.359 13.086 14.57 1 89.81 333 TYR A C 1
ATOM 2551 O O . TYR A 1 333 ? 6.293 12.727 15.07 1 89.81 333 TYR A O 1
ATOM 2559 N N . LEU A 1 334 ? 8.508 12.711 14.922 1 87.12 334 LEU A N 1
ATOM 2560 C CA . LEU A 1 334 ? 8.586 11.703 15.969 1 87.12 334 LEU A CA 1
ATOM 2561 C C . LEU A 1 334 ? 7.949 12.203 17.266 1 87.12 334 LEU A C 1
ATOM 2563 O O . LEU A 1 334 ? 7.109 11.516 17.859 1 87.12 334 LEU A O 1
ATOM 2567 N N . ILE A 1 335 ? 8.289 13.359 17.641 1 90.31 335 ILE A N 1
ATOM 2568 C CA . ILE A 1 335 ? 7.773 13.914 18.891 1 90.31 335 ILE A CA 1
ATOM 2569 C C . ILE A 1 335 ? 6.285 14.234 18.75 1 90.31 335 ILE A C 1
ATOM 2571 O O . ILE A 1 335 ? 5.496 13.992 19.656 1 90.31 335 ILE A O 1
ATOM 2575 N N . MET A 1 336 ? 5.945 14.688 17.641 1 91.19 336 MET A N 1
ATOM 2576 C CA . MET A 1 336 ? 4.559 15.078 17.391 1 91.19 336 MET A CA 1
ATOM 2577 C C . MET A 1 336 ? 3.633 13.875 17.438 1 91.19 336 MET A C 1
ATOM 2579 O O . MET A 1 336 ? 2.566 13.93 18.062 1 91.19 336 MET A O 1
ATOM 2583 N N . TYR A 1 337 ? 3.961 12.797 16.828 1 83.25 337 TYR A N 1
ATOM 2584 C CA . TYR A 1 337 ? 3.074 11.633 16.781 1 83.25 337 TYR A CA 1
ATOM 2585 C C . TYR A 1 337 ? 3.037 10.914 18.109 1 83.25 337 TYR A C 1
ATOM 2587 O O . TYR A 1 337 ? 2.045 10.258 18.453 1 83.25 337 TYR A O 1
ATOM 2595 N N . VAL A 1 338 ? 4.027 11.102 18.922 1 83.38 338 VAL A N 1
ATOM 2596 C CA . VAL A 1 338 ? 4.016 10.539 20.266 1 83.38 338 VAL A CA 1
ATOM 2597 C C . VAL A 1 338 ? 3.098 11.367 21.156 1 83.38 338 VAL A C 1
ATOM 2599 O O . VAL A 1 338 ? 2.352 10.82 21.969 1 83.38 338 VAL A O 1
ATOM 2602 N N . THR A 1 339 ? 3.074 12.664 20.922 1 86.31 339 THR A N 1
ATOM 2603 C CA . THR A 1 339 ? 2.354 13.555 21.828 1 86.31 339 THR A CA 1
ATOM 2604 C C . THR A 1 339 ? 0.963 13.867 21.281 1 86.31 339 THR A C 1
ATOM 2606 O O . THR A 1 339 ? 0.082 14.297 22.031 1 86.31 339 THR A O 1
ATOM 2609 N N . ALA A 1 340 ? 0.787 13.719 20.047 1 82.12 340 ALA A N 1
ATOM 2610 C CA . ALA A 1 340 ? -0.431 14.188 19.375 1 82.12 340 ALA A CA 1
ATOM 2611 C C . ALA A 1 340 ? -1.619 13.289 19.734 1 82.12 340 ALA A C 1
ATOM 2613 O O . ALA A 1 340 ? -2.773 13.703 19.594 1 82.12 340 ALA A O 1
ATOM 2614 N N . ALA A 1 341 ? -1.406 12.086 20.203 1 77.38 341 ALA A N 1
ATOM 2615 C CA . ALA A 1 341 ? -2.479 11.125 20.453 1 77.38 341 ALA A CA 1
ATOM 2616 C C . ALA A 1 341 ? -3.479 11.68 21.469 1 77.38 341 ALA A C 1
ATOM 2618 O O . ALA A 1 341 ? -4.691 11.609 21.25 1 77.38 341 ALA A O 1
ATOM 2619 N N . ILE A 1 342 ? -3.049 12.312 22.422 1 82.5 342 ILE A N 1
ATOM 2620 C CA . ILE A 1 342 ? -3.898 12.75 23.531 1 82.5 342 ILE A CA 1
ATOM 2621 C C . ILE A 1 342 ? -4.648 14.016 23.141 1 82.5 342 ILE A C 1
ATOM 2623 O O . ILE A 1 342 ? -5.879 14.062 23.203 1 82.5 342 ILE A O 1
ATOM 2627 N N . PRO A 1 343 ? -3.945 15.008 22.656 1 86.94 343 PRO A N 1
ATOM 2628 C CA . PRO A 1 343 ? -4.684 16.219 22.266 1 86.94 343 PRO A CA 1
ATOM 2629 C C . PRO A 1 343 ? -5.699 15.945 21.156 1 86.94 343 PRO A C 1
ATOM 2631 O O . PRO A 1 343 ? -6.801 16.5 21.188 1 86.94 343 PRO A O 1
ATOM 2634 N N . MET A 1 344 ? -5.332 15.188 20.25 1 84.38 344 MET A N 1
ATOM 2635 C CA . MET A 1 344 ? -6.262 14.883 19.172 1 84.38 344 MET A CA 1
ATOM 2636 C C . MET A 1 344 ? -7.52 14.203 19.703 1 84.38 344 MET A C 1
ATOM 2638 O O . MET A 1 344 ? -8.625 14.492 19.25 1 84.38 344 MET A O 1
ATOM 2642 N N . ALA A 1 345 ? -7.363 13.273 20.625 1 83.06 345 ALA A N 1
ATOM 2643 C CA . ALA A 1 345 ? -8.492 12.602 21.25 1 83.06 345 ALA A CA 1
ATOM 2644 C C . ALA A 1 345 ? -9.367 13.586 22.016 1 83.06 345 ALA A C 1
ATOM 2646 O O . ALA A 1 345 ? -10.594 13.547 21.922 1 83.06 345 ALA A O 1
ATOM 2647 N N . LEU A 1 346 ? -8.773 14.461 22.734 1 87.62 346 LEU A N 1
ATOM 2648 C CA . LEU A 1 346 ? -9.492 15.438 23.547 1 87.62 346 LEU A CA 1
ATOM 2649 C C . LEU A 1 346 ? -10.258 16.422 22.672 1 87.62 346 LEU A C 1
ATOM 2651 O O . LEU A 1 346 ? -11.406 16.75 22.969 1 87.62 346 LEU A O 1
ATOM 2655 N N . TRP A 1 347 ? -9.648 16.859 21.641 1 89.81 347 TRP A N 1
ATOM 2656 C CA . TRP A 1 347 ? -10.32 17.797 20.734 1 89.81 347 TRP A CA 1
ATOM 2657 C C . TRP A 1 347 ? -11.5 17.125 20.031 1 89.81 347 TRP A C 1
ATOM 2659 O O . TRP A 1 347 ? -12.562 17.734 19.875 1 89.81 347 TRP A O 1
ATOM 2669 N N . THR A 1 348 ? -11.312 15.953 19.609 1 83.5 348 THR A N 1
ATOM 2670 C CA . THR A 1 348 ? -12.398 15.242 18.953 1 83.5 348 THR A CA 1
ATOM 2671 C C . THR A 1 348 ? -13.586 15.062 19.891 1 83.5 348 THR A C 1
ATOM 2673 O O . THR A 1 348 ? -14.742 15.219 19.469 1 83.5 348 THR A O 1
ATOM 2676 N N . MET A 1 349 ? -13.305 14.734 21.078 1 84.38 349 MET A N 1
ATOM 2677 C CA . MET A 1 349 ? -14.367 14.625 22.078 1 84.38 349 MET A CA 1
ATOM 2678 C C . MET A 1 349 ? -15.078 15.969 22.266 1 84.38 349 MET A C 1
ATOM 2680 O O . MET A 1 349 ? -16.312 16.016 22.312 1 84.38 349 MET A O 1
ATOM 2684 N N . CYS A 1 350 ? -14.344 16.969 22.359 1 88.38 350 CYS A N 1
ATOM 2685 C CA . CYS A 1 350 ? -14.891 18.297 22.547 1 88.38 350 CYS A CA 1
ATOM 2686 C C . CYS A 1 350 ? -15.773 18.703 21.375 1 88.38 350 CYS A C 1
ATOM 2688 O O . CYS A 1 350 ? -16.859 19.25 21.562 1 88.38 350 CYS A O 1
ATOM 2690 N N . PHE A 1 351 ? -15.336 18.406 20.188 1 88.56 351 PHE A N 1
ATOM 2691 C CA . PHE A 1 351 ? -16.078 18.766 19 1 88.56 351 PHE A CA 1
ATOM 2692 C C . PHE A 1 351 ? -17.406 18 18.938 1 88.56 351 PHE A C 1
ATOM 2694 O O . PHE A 1 351 ? -18.438 18.562 18.562 1 88.56 351 PHE A O 1
ATOM 2701 N N . LEU A 1 352 ? -17.344 16.797 19.344 1 84.38 352 LEU A N 1
ATOM 2702 C CA . LEU A 1 352 ? -18.562 15.969 19.328 1 84.38 352 LEU A CA 1
ATOM 2703 C C . LEU A 1 352 ? -19.547 16.453 20.375 1 84.38 352 LEU A C 1
ATOM 2705 O O . LEU A 1 352 ? -20.766 16.453 20.141 1 84.38 352 LEU A O 1
ATOM 2709 N N . ILE A 1 353 ? -19.078 16.781 21.547 1 86.19 353 ILE A N 1
ATOM 2710 C CA . ILE A 1 353 ? -19.938 17.266 22.609 1 86.19 353 ILE A CA 1
ATOM 2711 C C . ILE A 1 353 ? -20.594 18.594 22.188 1 86.19 353 ILE A C 1
ATOM 2713 O O . ILE A 1 353 ? -21.766 18.828 22.484 1 86.19 353 ILE A O 1
ATOM 2717 N N . LEU A 1 354 ? -19.906 19.359 21.469 1 87.75 354 LEU A N 1
ATOM 2718 C CA . LEU A 1 354 ? -20.375 20.688 21.094 1 87.75 354 LEU A CA 1
ATOM 2719 C C . LEU A 1 354 ? -21.406 20.594 19.969 1 87.75 354 LEU A C 1
ATOM 2721 O O . LEU A 1 354 ? -22.359 21.375 19.922 1 87.75 354 LEU A O 1
ATOM 2725 N N . LEU A 1 355 ? -21.203 19.578 19.125 1 87.25 355 LEU A N 1
ATOM 2726 C CA . LEU A 1 355 ? -22.047 19.547 17.938 1 87.25 355 LEU A CA 1
ATOM 2727 C C . LEU A 1 355 ? -23.156 18.516 18.078 1 87.25 355 LEU A C 1
ATOM 2729 O O . LEU A 1 355 ? -24.156 18.578 17.359 1 87.25 355 LEU A O 1
ATOM 2733 N N . TYR A 1 356 ? -22.891 17.578 18.875 1 83.19 356 TYR A N 1
ATOM 2734 C CA . TYR A 1 356 ? -23.891 16.531 19.047 1 83.19 356 TYR A CA 1
ATOM 2735 C C . TYR A 1 356 ? -24.328 16.422 20.5 1 83.19 356 TYR A C 1
ATOM 2737 O O . TYR A 1 356 ? -25.422 15.938 20.797 1 83.19 356 TYR A O 1
ATOM 2745 N N . MET B 1 1 ? -25.562 -8.328 -16.953 1 47.94 1 MET B N 1
ATOM 2746 C CA . MET B 1 1 ? -24.375 -9.031 -17.438 1 47.94 1 MET B CA 1
ATOM 2747 C C . MET B 1 1 ? -24.188 -10.352 -16.703 1 47.94 1 MET B C 1
ATOM 2749 O O . MET B 1 1 ? -24.391 -10.43 -15.5 1 47.94 1 MET B O 1
ATOM 2753 N N . SER B 1 2 ? -24.031 -11.438 -17.375 1 66 2 SER B N 1
ATOM 2754 C CA . SER B 1 2 ? -24 -12.812 -16.891 1 66 2 SER B CA 1
ATOM 2755 C C . SER B 1 2 ? -22.781 -13.062 -16.016 1 66 2 SER B C 1
ATOM 2757 O O . SER B 1 2 ? -21.75 -12.375 -16.156 1 66 2 SER B O 1
ATOM 2759 N N . ILE B 1 3 ? -22.938 -13.641 -14.945 1 65.56 3 ILE B N 1
ATOM 2760 C CA . ILE B 1 3 ? -21.906 -14.047 -13.992 1 65.56 3 ILE B CA 1
ATOM 2761 C C . ILE B 1 3 ? -20.672 -14.516 -14.742 1 65.56 3 ILE B C 1
ATOM 2763 O O . ILE B 1 3 ? -19.547 -14.32 -14.273 1 65.56 3 ILE B O 1
ATOM 2767 N N . TYR B 1 4 ? -20.875 -15.07 -15.922 1 70.62 4 TYR B N 1
ATOM 2768 C CA . TYR B 1 4 ? -19.781 -15.578 -16.734 1 70.62 4 TYR B CA 1
ATOM 2769 C C . TYR B 1 4 ? -18.938 -14.438 -17.297 1 70.62 4 TYR B C 1
ATOM 2771 O O . TYR B 1 4 ? -17.703 -14.484 -17.25 1 70.62 4 TYR B O 1
ATOM 2779 N N . LEU B 1 5 ? -19.625 -13.484 -17.672 1 72.5 5 LEU B N 1
ATOM 2780 C CA . LEU B 1 5 ? -18.938 -12.312 -18.203 1 72.5 5 LEU B CA 1
ATOM 2781 C C . LEU B 1 5 ? -18.219 -11.555 -17.094 1 72.5 5 LEU B C 1
ATOM 2783 O O . LEU B 1 5 ? -17.109 -11.062 -17.281 1 72.5 5 LEU B O 1
ATOM 2787 N N . ASP B 1 6 ? -18.812 -11.602 -15.977 1 72.12 6 ASP B N 1
ATOM 2788 C CA . ASP B 1 6 ? -18.234 -10.883 -14.844 1 72.12 6 ASP B CA 1
ATOM 2789 C C . ASP B 1 6 ? -16.922 -11.531 -14.391 1 72.12 6 ASP B C 1
ATOM 2791 O O . ASP B 1 6 ? -15.961 -10.836 -14.062 1 72.12 6 ASP B O 1
ATOM 2795 N N . SER B 1 7 ? -16.969 -12.844 -14.438 1 72.12 7 SER B N 1
ATOM 2796 C CA . SER B 1 7 ? -15.773 -13.57 -14.023 1 72.12 7 SER B CA 1
ATOM 2797 C C . SER B 1 7 ? -14.633 -13.359 -15.016 1 72.12 7 SER B C 1
ATOM 2799 O O . SER B 1 7 ? -13.469 -13.234 -14.617 1 72.12 7 SER B O 1
ATOM 2801 N N . ALA B 1 8 ? -15 -13.328 -16.266 1 74.75 8 ALA B N 1
ATOM 2802 C CA . ALA B 1 8 ? -14 -13.07 -17.297 1 74.75 8 ALA B CA 1
ATOM 2803 C C . ALA B 1 8 ? -13.406 -11.672 -17.156 1 74.75 8 ALA B C 1
ATOM 2805 O O . ALA B 1 8 ? -12.195 -11.484 -17.297 1 74.75 8 ALA B O 1
ATOM 2806 N N . VAL B 1 9 ? -14.25 -10.836 -16.812 1 74.75 9 VAL B N 1
ATOM 2807 C CA . VAL B 1 9 ? -13.844 -9.445 -16.703 1 74.75 9 VAL B CA 1
ATOM 2808 C C . VAL B 1 9 ? -12.898 -9.281 -15.508 1 74.75 9 VAL B C 1
ATOM 2810 O O . VAL B 1 9 ? -11.906 -8.555 -15.586 1 74.75 9 VAL B O 1
ATOM 2813 N N . VAL B 1 10 ? -13.094 -9.992 -14.477 1 73.31 10 VAL B N 1
ATOM 2814 C CA . VAL B 1 10 ? -12.266 -9.914 -13.281 1 73.31 10 VAL B CA 1
ATOM 2815 C C . VAL B 1 10 ? -10.852 -10.406 -13.594 1 73.31 10 VAL B C 1
ATOM 2817 O O . VAL B 1 10 ? -9.867 -9.781 -13.188 1 73.31 10 VAL B O 1
ATOM 2820 N N . SER B 1 11 ? -10.812 -11.523 -14.32 1 74.88 11 SER B N 1
ATOM 2821 C CA . SER B 1 11 ? -9.516 -12.102 -14.672 1 74.88 11 SER B CA 1
ATOM 2822 C C . SER B 1 11 ? -8.727 -11.172 -15.578 1 74.88 11 SER B C 1
ATOM 2824 O O . SER B 1 11 ? -7.523 -10.969 -15.383 1 74.88 11 SER B O 1
ATOM 2826 N N . ILE B 1 12 ? -9.383 -10.625 -16.469 1 78 12 ILE B N 1
ATOM 2827 C CA . ILE B 1 12 ? -8.727 -9.727 -17.406 1 78 12 ILE B CA 1
ATOM 2828 C C . ILE B 1 12 ? -8.281 -8.461 -16.688 1 78 12 ILE B C 1
ATOM 2830 O O . ILE B 1 12 ? -7.152 -8 -16.859 1 78 12 ILE B O 1
ATOM 2834 N N . ASN B 1 13 ? -9.117 -7.965 -15.844 1 78 13 ASN B N 1
ATOM 2835 C CA . ASN B 1 13 ? -8.805 -6.75 -15.102 1 78 13 ASN B CA 1
ATOM 2836 C C . ASN B 1 13 ? -7.586 -6.938 -14.203 1 78 13 ASN B C 1
ATOM 2838 O O . ASN B 1 13 ? -6.719 -6.066 -14.133 1 78 13 ASN B O 1
ATOM 2842 N N . GLY B 1 14 ? -7.57 -8.094 -13.555 1 78.38 14 GLY B N 1
ATOM 2843 C CA . GLY B 1 14 ? -6.434 -8.391 -12.695 1 78.38 14 GLY B CA 1
ATOM 2844 C C . GLY B 1 14 ? -5.109 -8.398 -13.438 1 78.38 14 GLY B C 1
ATOM 2845 O O . GLY B 1 14 ? -4.117 -7.852 -12.961 1 78.38 14 GLY B O 1
ATOM 2846 N N . SER B 1 15 ? -5.129 -8.977 -14.586 1 82.06 15 SER B N 1
ATOM 2847 C CA . SER B 1 15 ? -3.916 -9.055 -15.391 1 82.06 15 SER B CA 1
ATOM 2848 C C . SER B 1 15 ? -3.492 -7.684 -15.898 1 82.06 15 SER B C 1
ATOM 2850 O O . SER B 1 15 ? -2.305 -7.355 -15.906 1 82.06 15 SER B O 1
ATOM 2852 N N . VAL B 1 16 ? -4.457 -6.906 -16.281 1 83.94 16 VAL B N 1
ATOM 2853 C CA . VAL B 1 16 ? -4.16 -5.59 -16.828 1 83.94 16 VAL B CA 1
ATOM 2854 C C . VAL B 1 16 ? -3.582 -4.691 -15.742 1 83.94 16 VAL B C 1
ATOM 2856 O O . VAL B 1 16 ? -2.639 -3.936 -15.984 1 83.94 16 VAL B O 1
ATOM 2859 N N . ILE B 1 17 ? -4.09 -4.781 -14.578 1 86.62 17 ILE B N 1
ATOM 2860 C CA . ILE B 1 17 ? -3.613 -3.969 -13.461 1 86.62 17 ILE B CA 1
ATOM 2861 C C . ILE B 1 17 ? -2.141 -4.27 -13.195 1 86.62 17 ILE B C 1
ATOM 2863 O O . ILE B 1 17 ? -1.329 -3.354 -13.055 1 86.62 17 ILE B O 1
ATOM 2867 N N . VAL B 1 18 ? -1.812 -5.539 -13.219 1 85.25 18 VAL B N 1
ATOM 2868 C CA . VAL B 1 18 ? -0.436 -5.953 -12.977 1 85.25 18 VAL B CA 1
ATOM 2869 C C . VAL B 1 18 ? 0.47 -5.434 -14.086 1 85.25 18 VAL B C 1
ATOM 2871 O O . VAL B 1 18 ? 1.542 -4.887 -13.82 1 85.25 18 VAL B O 1
ATOM 2874 N N . ILE B 1 19 ? 0.011 -5.574 -15.281 1 88.12 19 ILE B N 1
ATOM 2875 C CA . ILE B 1 19 ? 0.799 -5.156 -16.438 1 88.12 19 ILE B CA 1
ATOM 2876 C C . ILE B 1 19 ? 1.047 -3.65 -16.375 1 88.12 19 ILE B C 1
ATOM 2878 O O . ILE B 1 19 ? 2.15 -3.184 -16.672 1 88.12 19 ILE B O 1
ATOM 2882 N N . VAL B 1 20 ? 0.04 -2.928 -15.969 1 91.44 20 VAL B N 1
ATOM 2883 C CA . VAL B 1 20 ? 0.166 -1.477 -15.891 1 91.44 20 VAL B CA 1
ATOM 2884 C C . VAL B 1 20 ? 1.189 -1.104 -14.82 1 91.44 20 VAL B C 1
ATOM 2886 O O . VAL B 1 20 ? 2.041 -0.24 -15.047 1 91.44 20 VAL B O 1
ATOM 2889 N N . ILE B 1 21 ? 1.156 -1.705 -13.703 1 93.75 21 ILE B N 1
ATOM 2890 C CA . ILE B 1 21 ? 2.084 -1.391 -12.617 1 93.75 21 ILE B CA 1
ATOM 2891 C C . ILE B 1 21 ? 3.504 -1.772 -13.031 1 93.75 21 ILE B C 1
ATOM 2893 O O . ILE B 1 21 ? 4.457 -1.045 -12.742 1 93.75 21 ILE B O 1
ATOM 2897 N N . VAL B 1 22 ? 3.611 -2.912 -13.711 1 91 22 VAL B N 1
ATOM 2898 C CA . VAL B 1 22 ? 4.91 -3.338 -14.211 1 91 22 VAL B CA 1
ATOM 2899 C C . VAL B 1 22 ? 5.449 -2.299 -15.195 1 91 22 VAL B C 1
ATOM 2901 O O . VAL B 1 22 ? 6.633 -1.952 -15.156 1 91 22 VAL B O 1
ATOM 2904 N N . PHE B 1 23 ? 4.582 -1.858 -16 1 93.81 23 PHE B N 1
ATOM 2905 C CA . PHE B 1 23 ? 4.969 -0.834 -16.969 1 93.81 23 PHE B CA 1
ATOM 2906 C C . PHE B 1 23 ? 5.43 0.432 -16.266 1 93.81 23 PHE B C 1
ATOM 2908 O O . PHE B 1 23 ? 6.414 1.053 -16.672 1 93.81 23 PHE B O 1
ATOM 2915 N N . LEU B 1 24 ? 4.758 0.839 -15.281 1 95.19 24 LEU B N 1
ATOM 2916 C CA . LEU B 1 24 ? 5.148 2.006 -14.492 1 95.19 24 LEU B CA 1
ATOM 2917 C C . LEU B 1 24 ? 6.512 1.795 -13.844 1 95.19 24 LEU B C 1
ATOM 2919 O O . LEU B 1 24 ? 7.328 2.717 -13.797 1 95.19 24 LEU B O 1
ATOM 2923 N N . GLY B 1 25 ? 6.707 0.6 -13.32 1 94.69 25 GLY B N 1
ATOM 2924 C CA . GLY B 1 25 ? 8.016 0.271 -12.781 1 94.69 25 GLY B CA 1
ATOM 2925 C C . GLY B 1 25 ? 9.125 0.37 -13.805 1 94.69 25 GLY B C 1
ATOM 2926 O O . GLY B 1 25 ? 10.219 0.868 -13.508 1 94.69 25 GLY B O 1
ATOM 2927 N N . ALA B 1 26 ? 8.836 -0.099 -15.008 1 93.31 26 ALA B N 1
ATOM 2928 C CA . ALA B 1 26 ? 9.812 -0.032 -16.094 1 93.31 26 ALA B CA 1
ATOM 2929 C C . ALA B 1 26 ? 10.148 1.416 -16.438 1 93.31 26 ALA B C 1
ATOM 2931 O O . ALA B 1 26 ? 11.305 1.74 -16.719 1 93.31 26 ALA B O 1
ATOM 2932 N N . ILE B 1 27 ? 9.172 2.252 -16.406 1 95.5 27 ILE B N 1
ATOM 2933 C CA . ILE B 1 27 ? 9.359 3.67 -16.688 1 95.5 27 ILE B CA 1
ATOM 2934 C C . ILE B 1 27 ? 10.273 4.285 -15.625 1 95.5 27 ILE B C 1
ATOM 2936 O O . ILE B 1 27 ? 11.164 5.078 -15.945 1 95.5 27 ILE B O 1
ATOM 2940 N N . MET B 1 28 ? 10.102 3.961 -14.359 1 95.56 28 MET B N 1
ATOM 2941 C CA . MET B 1 28 ? 10.93 4.488 -13.281 1 95.56 28 MET B CA 1
ATOM 2942 C C . MET B 1 28 ? 12.391 4.086 -13.469 1 95.56 28 MET B C 1
ATOM 2944 O O . MET B 1 28 ? 13.297 4.855 -13.148 1 95.56 28 MET B O 1
ATOM 2948 N N . ALA B 1 29 ? 12.578 2.879 -13.93 1 92.94 29 ALA B N 1
ATOM 2949 C CA . ALA B 1 29 ? 13.938 2.41 -14.18 1 92.94 29 ALA B CA 1
ATOM 2950 C C . ALA B 1 29 ? 14.547 3.125 -15.383 1 92.94 29 ALA B C 1
ATOM 2952 O O . ALA B 1 29 ? 15.727 3.492 -15.367 1 92.94 29 ALA B O 1
ATOM 2953 N N . ARG B 1 30 ? 13.797 3.32 -16.422 1 92.25 30 ARG B N 1
ATOM 2954 C CA . ARG B 1 30 ? 14.266 3.957 -17.656 1 92.25 30 ARG B CA 1
ATOM 2955 C C . ARG B 1 30 ? 14.742 5.383 -17.391 1 92.25 30 ARG B C 1
ATOM 2957 O O . ARG B 1 30 ? 15.711 5.844 -17.984 1 92.25 30 ARG B O 1
ATOM 2964 N N . TYR B 1 31 ? 14.094 6.059 -16.484 1 93 31 TYR B N 1
ATOM 2965 C CA . TYR B 1 31 ? 14.438 7.441 -16.172 1 93 31 TYR B CA 1
ATOM 2966 C C . TYR B 1 31 ? 15.375 7.516 -14.969 1 93 31 TYR B C 1
ATOM 2968 O O . TYR B 1 31 ? 15.555 8.586 -14.383 1 93 31 TYR B O 1
ATOM 2976 N N . LYS B 1 32 ? 15.82 6.398 -14.484 1 91.31 32 LYS B N 1
ATOM 2977 C CA . LYS B 1 32 ? 16.859 6.273 -13.461 1 91.31 32 LYS B CA 1
ATOM 2978 C C . LYS B 1 32 ? 16.344 6.77 -12.109 1 91.31 32 LYS B C 1
ATOM 2980 O O . LYS B 1 32 ? 17.141 7.258 -11.289 1 91.31 32 LYS B O 1
ATOM 2985 N N . ILE B 1 33 ? 15.094 6.793 -12.07 1 92.38 33 ILE B N 1
ATOM 2986 C CA . ILE B 1 33 ? 14.5 7.074 -10.766 1 92.38 33 ILE B CA 1
ATOM 2987 C C . ILE B 1 33 ? 14.703 5.879 -9.844 1 92.38 33 ILE B C 1
ATOM 2989 O O . ILE B 1 33 ? 15.055 6.051 -8.672 1 92.38 33 ILE B O 1
ATOM 2993 N N . LEU B 1 34 ? 14.406 4.711 -10.344 1 92.75 34 LEU B N 1
ATOM 2994 C CA . LEU B 1 34 ? 14.711 3.445 -9.688 1 92.75 34 LEU B CA 1
ATOM 2995 C C . LEU B 1 34 ? 15.781 2.676 -10.445 1 92.75 34 LEU B C 1
ATOM 2997 O O . LEU B 1 34 ? 15.469 1.747 -11.195 1 92.75 34 LEU B O 1
ATOM 3001 N N . ASP B 1 35 ? 17.016 3.025 -10.164 1 88.81 35 ASP B N 1
ATOM 3002 C CA . ASP B 1 35 ? 18.125 2.371 -10.844 1 88.81 35 ASP B CA 1
ATOM 3003 C C . ASP B 1 35 ? 18.438 1.022 -10.203 1 88.81 35 ASP B C 1
ATOM 3005 O O . ASP B 1 35 ? 17.719 0.555 -9.328 1 88.81 35 ASP B O 1
ATOM 3009 N N . LYS B 1 36 ? 19.547 0.421 -10.672 1 85.56 36 LYS B N 1
ATOM 3010 C CA . LYS B 1 36 ? 19.891 -0.921 -10.211 1 85.56 36 LYS B CA 1
ATOM 3011 C C . LYS B 1 36 ? 20.094 -0.952 -8.695 1 85.56 36 LYS B C 1
ATOM 3013 O O . LYS B 1 36 ? 19.625 -1.867 -8.023 1 85.56 36 LYS B O 1
ATOM 3018 N N . SER B 1 37 ? 20.797 0.032 -8.219 1 87.38 37 SER B N 1
ATOM 3019 C CA . SER B 1 37 ? 21.031 0.118 -6.781 1 87.38 37 SER B CA 1
ATOM 3020 C C . SER B 1 37 ? 19.734 0.327 -6.02 1 87.38 37 SER B C 1
ATOM 3022 O O . SER B 1 37 ? 19.516 -0.276 -4.965 1 87.38 37 SER B O 1
ATOM 3024 N N . GLY B 1 38 ? 18.875 1.187 -6.559 1 91.19 38 GLY B N 1
ATOM 3025 C CA . GLY B 1 38 ? 17.562 1.402 -5.953 1 91.19 38 GLY B CA 1
ATOM 3026 C C . GLY B 1 38 ? 16.703 0.162 -5.961 1 91.19 38 GLY B C 1
ATOM 3027 O O . GLY B 1 38 ? 16.016 -0.127 -4.98 1 91.19 38 GLY B O 1
ATOM 3028 N N . ALA B 1 39 ? 16.75 -0.504 -7.07 1 90.31 39 ALA B N 1
ATOM 3029 C CA . ALA B 1 39 ? 15.992 -1.742 -7.191 1 90.31 39 ALA B CA 1
ATOM 3030 C C . ALA B 1 39 ? 16.453 -2.777 -6.172 1 90.31 39 ALA B C 1
ATOM 3032 O O . ALA B 1 39 ? 15.648 -3.516 -5.609 1 90.31 39 ALA B O 1
ATOM 3033 N N . GLU B 1 40 ? 17.703 -2.836 -5.969 1 88.25 40 GLU B N 1
ATOM 3034 C CA . GLU B 1 40 ? 18.266 -3.758 -4.98 1 88.25 40 GLU B CA 1
ATOM 3035 C C . GLU B 1 40 ? 17.812 -3.395 -3.57 1 88.25 40 GLU B C 1
ATOM 3037 O O . GLU B 1 40 ? 17.469 -4.273 -2.779 1 88.25 40 GLU B O 1
ATOM 3042 N N . SER B 1 41 ? 17.875 -2.135 -3.279 1 91.44 41 SER B N 1
ATOM 3043 C CA . SER B 1 41 ? 17.438 -1.674 -1.966 1 91.44 41 SER B CA 1
ATOM 3044 C C . SER B 1 41 ? 15.945 -1.948 -1.75 1 91.44 41 SER B C 1
ATOM 3046 O O . SER B 1 41 ? 15.531 -2.334 -0.654 1 91.44 41 SER B O 1
ATOM 3048 N N . LEU B 1 42 ? 15.234 -1.68 -2.805 1 94.25 42 LEU B N 1
ATOM 3049 C CA . LEU B 1 42 ? 13.805 -1.952 -2.732 1 94.25 42 LEU B CA 1
ATOM 3050 C C . LEU B 1 42 ? 13.547 -3.438 -2.504 1 94.25 42 LEU B C 1
ATOM 3052 O O . LEU B 1 42 ? 12.664 -3.807 -1.722 1 94.25 42 LEU B O 1
ATOM 3056 N N . SER B 1 43 ? 14.289 -4.258 -3.154 1 91.12 43 SER B N 1
ATOM 3057 C CA . SER B 1 43 ? 14.156 -5.703 -2.99 1 91.12 43 SER B CA 1
ATOM 3058 C C . SER B 1 43 ? 14.453 -6.125 -1.556 1 91.12 43 SER B C 1
ATOM 3060 O O . SER B 1 43 ? 13.758 -6.973 -0.996 1 91.12 43 SER B O 1
ATOM 3062 N N . LYS B 1 44 ? 15.43 -5.566 -0.989 1 92.69 44 LYS B N 1
ATOM 3063 C CA . LYS B 1 44 ? 15.789 -5.867 0.394 1 92.69 44 LYS B CA 1
ATOM 3064 C C . LYS B 1 44 ? 14.68 -5.445 1.354 1 92.69 44 LYS B C 1
ATOM 3066 O O . LYS B 1 44 ? 14.375 -6.164 2.309 1 92.69 44 LYS B O 1
ATOM 3071 N N . LEU B 1 45 ? 14.203 -4.328 1.063 1 95.31 45 LEU B N 1
ATOM 3072 C CA . LEU B 1 45 ? 13.117 -3.834 1.909 1 95.31 45 LEU B CA 1
ATOM 3073 C C . LEU B 1 45 ? 11.906 -4.758 1.831 1 95.31 45 LEU B C 1
ATOM 3075 O O . LEU B 1 45 ? 11.305 -5.082 2.855 1 95.31 45 LEU B O 1
ATOM 3079 N N . ILE B 1 46 ? 11.539 -5.148 0.615 1 94.25 46 ILE B N 1
ATOM 3080 C CA . ILE B 1 46 ? 10.398 -6.039 0.401 1 94.25 46 ILE B CA 1
ATOM 3081 C C . ILE B 1 46 ? 10.641 -7.363 1.124 1 94.25 46 ILE B C 1
ATOM 3083 O O . ILE B 1 46 ? 9.773 -7.84 1.858 1 94.25 46 ILE B O 1
ATOM 3087 N N . LEU B 1 47 ? 11.812 -7.867 1.046 1 90.31 47 LEU B N 1
ATOM 3088 C CA . LEU B 1 47 ? 12.148 -9.188 1.563 1 90.31 47 LEU B CA 1
ATOM 3089 C C . LEU B 1 47 ? 12.188 -9.18 3.088 1 90.31 47 LEU B C 1
ATOM 3091 O O . LEU B 1 47 ? 11.859 -10.18 3.729 1 90.31 47 LEU B O 1
ATOM 3095 N N . ASN B 1 48 ? 12.594 -8.07 3.637 1 93.56 48 ASN B N 1
ATOM 3096 C CA . ASN B 1 48 ? 12.922 -8.094 5.059 1 93.56 48 ASN B CA 1
ATOM 3097 C C . ASN B 1 48 ? 11.82 -7.441 5.895 1 93.56 48 ASN B C 1
ATOM 3099 O O . ASN B 1 48 ? 11.766 -7.637 7.109 1 93.56 48 ASN B O 1
ATOM 3103 N N . LEU B 1 49 ? 10.977 -6.75 5.219 1 95.75 49 LEU B N 1
ATOM 3104 C CA . LEU B 1 49 ? 9.969 -6.062 6.02 1 95.75 49 LEU B CA 1
ATOM 3105 C C . LEU B 1 49 ? 8.578 -6.262 5.43 1 95.75 49 LEU B C 1
ATOM 3107 O O . LEU B 1 49 ? 7.68 -6.766 6.105 1 95.75 49 LEU B O 1
ATOM 3111 N N . LEU B 1 50 ? 8.367 -5.867 4.164 1 94.88 50 LEU B N 1
ATOM 3112 C CA . LEU B 1 50 ? 7.023 -5.797 3.6 1 94.88 50 LEU B CA 1
ATOM 3113 C C . LEU B 1 50 ? 6.422 -7.191 3.453 1 94.88 50 LEU B C 1
ATOM 3115 O O . LEU B 1 50 ? 5.285 -7.426 3.869 1 94.88 50 LEU B O 1
ATOM 3119 N N . LEU B 1 51 ? 7.188 -8.07 2.9 1 89.12 51 LEU B N 1
ATOM 3120 C CA . LEU B 1 51 ? 6.703 -9.422 2.666 1 89.12 51 LEU B CA 1
ATOM 3121 C C . LEU B 1 51 ? 6.496 -10.164 3.984 1 89.12 51 LEU B C 1
ATOM 3123 O O . LEU B 1 51 ? 5.449 -10.781 4.195 1 89.12 51 LEU B O 1
ATOM 3127 N N . PRO B 1 52 ? 7.453 -10.141 4.91 1 91.19 52 PRO B N 1
ATOM 3128 C CA . PRO B 1 52 ? 7.223 -10.766 6.219 1 91.19 52 PRO B CA 1
ATOM 3129 C C . PRO B 1 52 ? 5.984 -10.219 6.922 1 91.19 52 PRO B C 1
ATOM 3131 O O . PRO B 1 52 ? 5.234 -10.977 7.543 1 91.19 52 PRO B O 1
ATOM 3134 N N . ALA B 1 53 ? 5.809 -8.906 6.82 1 92.5 53 ALA B N 1
ATOM 3135 C CA . ALA B 1 53 ? 4.621 -8.305 7.418 1 92.5 53 ALA B CA 1
ATOM 3136 C C . ALA B 1 53 ? 3.348 -8.844 6.766 1 92.5 53 ALA B C 1
ATOM 3138 O O . ALA B 1 53 ? 2.369 -9.141 7.453 1 92.5 53 ALA B O 1
ATOM 3139 N N . LEU B 1 54 ? 3.354 -8.922 5.531 1 86.69 54 LEU B N 1
ATOM 3140 C CA . LEU B 1 54 ? 2.213 -9.438 4.785 1 86.69 54 LEU B CA 1
ATOM 3141 C C . LEU B 1 54 ? 1.912 -10.875 5.184 1 86.69 54 LEU B C 1
ATOM 3143 O O . LEU B 1 54 ? 0.766 -11.219 5.488 1 86.69 54 LEU B O 1
ATOM 3147 N N . LEU B 1 55 ? 2.896 -11.688 5.18 1 83.69 55 LEU B N 1
ATOM 3148 C CA . LEU B 1 55 ? 2.725 -13.109 5.465 1 83.69 55 LEU B CA 1
ATOM 3149 C C . LEU B 1 55 ? 2.273 -13.32 6.906 1 83.69 55 LEU B C 1
ATOM 3151 O O . LEU B 1 55 ? 1.396 -14.148 7.172 1 83.69 55 LEU B O 1
ATOM 3155 N N . PHE B 1 56 ? 2.885 -12.602 7.84 1 88.19 56 PHE B N 1
ATOM 3156 C CA . PHE B 1 56 ? 2.51 -12.688 9.242 1 88.19 56 PHE B CA 1
ATOM 3157 C C . PHE B 1 56 ? 1.034 -12.359 9.43 1 88.19 56 PHE B C 1
ATOM 3159 O O . PHE B 1 56 ? 0.303 -13.102 10.094 1 88.19 56 PHE B O 1
ATOM 3166 N N . THR B 1 57 ? 0.604 -11.305 8.836 1 86.31 57 THR B N 1
ATOM 3167 C CA . THR B 1 57 ? -0.758 -10.836 9.062 1 86.31 57 THR B CA 1
ATOM 3168 C C . THR B 1 57 ? -1.765 -11.727 8.344 1 86.31 57 THR B C 1
ATOM 3170 O O . THR B 1 57 ? -2.865 -11.961 8.844 1 86.31 57 THR B O 1
ATOM 3173 N N . GLU B 1 58 ? -1.421 -12.156 7.176 1 76.12 58 GLU B N 1
ATOM 3174 C CA . GLU B 1 58 ? -2.309 -13.062 6.453 1 76.12 58 GLU B CA 1
ATOM 3175 C C . GLU B 1 58 ? -2.508 -14.367 7.215 1 76.12 58 GLU B C 1
ATOM 3177 O O . GLU B 1 58 ? -3.615 -14.906 7.25 1 76.12 58 GLU B O 1
ATOM 3182 N N . MET B 1 59 ? -1.491 -14.836 7.809 1 78.06 59 MET B N 1
ATOM 3183 C CA . MET B 1 59 ? -1.567 -16.062 8.594 1 78.06 59 MET B CA 1
ATOM 3184 C C . MET B 1 59 ? -2.439 -15.867 9.828 1 78.06 59 MET B C 1
ATOM 3186 O O . MET B 1 59 ? -3.254 -16.734 10.164 1 78.06 59 MET B O 1
ATOM 3190 N N . MET B 1 60 ? -2.258 -14.742 10.375 1 79.31 60 MET B N 1
ATOM 3191 C CA . MET B 1 60 ? -3.016 -14.445 11.586 1 79.31 60 MET B CA 1
ATOM 3192 C C . MET B 1 60 ? -4.504 -14.328 11.281 1 79.31 60 MET B C 1
ATOM 3194 O O . MET B 1 60 ? -5.34 -14.734 12.094 1 79.31 60 MET B O 1
ATOM 3198 N N . LYS B 1 61 ? -4.848 -13.797 10.211 1 74.25 61 LYS B N 1
ATOM 3199 C CA . LYS B 1 61 ? -6.246 -13.609 9.836 1 74.25 61 LYS B CA 1
ATOM 3200 C C . LYS B 1 61 ? -6.898 -14.93 9.453 1 74.25 61 LYS B C 1
ATOM 3202 O O . LYS B 1 61 ? -8.109 -15.109 9.625 1 74.25 61 LYS B O 1
ATOM 3207 N N . SER B 1 62 ? -6.184 -15.797 8.898 1 68.38 62 SER B N 1
ATOM 3208 C CA . SER B 1 62 ? -6.715 -17.031 8.336 1 68.38 62 SER B CA 1
ATOM 3209 C C . SER B 1 62 ? -6.926 -18.094 9.422 1 68.38 62 SER B C 1
ATOM 3211 O O . SER B 1 62 ? -7.824 -18.922 9.312 1 68.38 62 SER B O 1
ATOM 3213 N N . LEU B 1 63 ? -6.066 -18.016 10.328 1 63.19 63 LEU B N 1
ATOM 3214 C CA . LEU B 1 63 ? -6.082 -19.125 11.258 1 63.19 63 LEU B CA 1
ATOM 3215 C C . LEU B 1 63 ? -7.137 -18.922 12.336 1 63.19 63 LEU B C 1
ATOM 3217 O O . LEU B 1 63 ? -6.969 -18.078 13.219 1 63.19 63 LEU B O 1
ATOM 3221 N N . ASP B 1 64 ? -8.398 -19.031 11.844 1 60.72 64 ASP B N 1
ATOM 3222 C CA . ASP B 1 64 ? -9.453 -19.188 12.836 1 60.72 64 ASP B CA 1
ATOM 3223 C C . ASP B 1 64 ? -9.617 -20.656 13.242 1 60.72 64 ASP B C 1
ATOM 3225 O O . ASP B 1 64 ? -9.875 -21.516 12.391 1 60.72 64 ASP B O 1
ATOM 3229 N N . ILE B 1 65 ? -9.32 -20.984 14.414 1 57.06 65 ILE B N 1
ATOM 3230 C CA . ILE B 1 65 ? -9.289 -22.344 14.977 1 57.06 65 ILE B CA 1
ATOM 3231 C C . ILE B 1 65 ? -10.609 -23.047 14.688 1 57.06 65 ILE B C 1
ATOM 3233 O O . ILE B 1 65 ? -10.648 -24.266 14.547 1 57.06 65 ILE B O 1
ATOM 3237 N N . THR B 1 66 ? -11.695 -22.266 14.57 1 56.62 66 THR B N 1
ATOM 3238 C CA . THR B 1 66 ? -12.977 -22.938 14.422 1 56.62 66 THR B CA 1
ATOM 3239 C C . THR B 1 66 ? -13.086 -23.609 13.062 1 56.62 66 THR B C 1
ATOM 3241 O O . THR B 1 66 ? -13.945 -24.469 12.852 1 56.62 66 THR B O 1
ATOM 3244 N N . GLU B 1 67 ? -12.117 -23.328 12.195 1 61.41 67 GLU B N 1
ATOM 3245 C CA . GLU B 1 67 ? -12.18 -23.891 10.844 1 61.41 67 GLU B CA 1
ATOM 3246 C C . GLU B 1 67 ? -11.07 -24.906 10.609 1 61.41 67 GLU B C 1
ATOM 3248 O O . GLU B 1 67 ? -10.57 -25.031 9.492 1 61.41 67 GLU B O 1
ATOM 3253 N N . PHE B 1 68 ? -10.727 -25.609 11.609 1 62.53 68 PHE B N 1
ATOM 3254 C CA . PHE B 1 68 ? -9.578 -26.516 11.602 1 62.53 68 PHE B CA 1
ATOM 3255 C C . PHE B 1 68 ? -9.766 -27.609 10.57 1 62.53 68 PHE B C 1
ATOM 3257 O O . PHE B 1 68 ? -8.805 -28.031 9.914 1 62.53 68 PHE B O 1
ATOM 3264 N N . GLU B 1 69 ? -11.023 -28.062 10.414 1 67.25 69 GLU B N 1
ATOM 3265 C CA . GLU B 1 69 ? -11.234 -29.141 9.461 1 67.25 69 GLU B CA 1
ATOM 3266 C C . GLU B 1 69 ? -10.883 -28.703 8.039 1 67.25 69 GLU B C 1
ATOM 3268 O O . GLU B 1 69 ? -10.281 -29.469 7.281 1 67.25 69 GLU B O 1
ATOM 3273 N N . ASP B 1 70 ? -11.172 -27.594 7.766 1 78.62 70 ASP B N 1
ATOM 3274 C CA . ASP B 1 70 ? -10.883 -27.078 6.43 1 78.62 70 ASP B CA 1
ATOM 3275 C C . ASP B 1 70 ? -9.383 -26.891 6.223 1 78.62 70 ASP B C 1
ATOM 3277 O O . ASP B 1 70 ? -8.883 -27.062 5.105 1 78.62 70 ASP B O 1
ATOM 3281 N N . PHE B 1 71 ? -8.68 -26.906 7.301 1 79.94 71 PHE B N 1
ATOM 3282 C CA . PHE B 1 71 ? -7.242 -26.703 7.215 1 79.94 71 PHE B CA 1
ATOM 3283 C C . PHE B 1 71 ? -6.547 -27.953 6.676 1 79.94 71 PHE B C 1
ATOM 3285 O O . PHE B 1 71 ? -5.691 -27.859 5.797 1 79.94 71 PHE B O 1
ATOM 3292 N N . GLY B 1 72 ? -7.012 -29 7.223 1 83.62 72 GLY B N 1
ATOM 3293 C CA . GLY B 1 72 ? -6.391 -30.234 6.781 1 83.62 72 GLY B CA 1
ATOM 3294 C C . GLY B 1 72 ? -6.637 -30.547 5.316 1 83.62 72 GLY B C 1
ATOM 3295 O O . GLY B 1 72 ? -5.719 -30.938 4.594 1 83.62 72 GLY B O 1
ATOM 3296 N N . ILE B 1 73 ? -7.805 -30.375 4.906 1 89.12 73 ILE B N 1
ATOM 3297 C CA . ILE B 1 73 ? -8.188 -30.656 3.529 1 89.12 73 ILE B CA 1
ATOM 3298 C C . ILE B 1 73 ? -7.445 -29.719 2.58 1 89.12 73 ILE B C 1
ATOM 3300 O O . ILE B 1 73 ? -6.898 -30.156 1.565 1 89.12 73 ILE B O 1
ATOM 3304 N N . ILE B 1 74 ? -7.387 -28.5 2.924 1 90.12 74 ILE B N 1
ATOM 3305 C CA . ILE B 1 74 ? -6.742 -27.5 2.076 1 90.12 74 ILE B CA 1
ATOM 3306 C C . ILE B 1 74 ? -5.238 -27.766 2.016 1 90.12 74 ILE B C 1
ATOM 3308 O O . ILE B 1 74 ? -4.613 -27.594 0.966 1 90.12 74 ILE B O 1
ATOM 3312 N N . PHE B 1 75 ? -4.738 -28.188 3.148 1 89.25 75 PHE B N 1
ATOM 3313 C CA . PHE B 1 75 ? -3.322 -28.547 3.182 1 89.25 75 PHE B CA 1
ATOM 3314 C C . PHE B 1 75 ? -3.021 -29.672 2.191 1 89.25 75 PHE B C 1
ATOM 3316 O O . PHE B 1 75 ? -2.023 -29.609 1.47 1 89.25 75 PHE B O 1
ATOM 3323 N N . ILE B 1 76 ? -3.832 -30.609 2.174 1 92.06 76 ILE B N 1
ATOM 3324 C CA . ILE B 1 76 ? -3.648 -31.75 1.293 1 92.06 76 ILE B CA 1
ATOM 3325 C C . ILE B 1 76 ? -3.719 -31.297 -0.164 1 92.06 76 ILE B C 1
ATOM 3327 O O . ILE B 1 76 ? -2.869 -31.672 -0.978 1 92.06 76 ILE B O 1
ATOM 3331 N N . TYR B 1 77 ? -4.648 -30.531 -0.534 1 93 77 TYR B N 1
ATOM 3332 C CA . TYR B 1 77 ? -4.812 -30.062 -1.906 1 93 77 TYR B CA 1
ATOM 3333 C C . TYR B 1 77 ? -3.652 -29.172 -2.316 1 93 77 TYR B C 1
ATOM 3335 O O . TYR B 1 77 ? -3.199 -29.219 -3.463 1 93 77 TYR B O 1
ATOM 3343 N N . CYS B 1 78 ? -3.213 -28.359 -1.37 1 92.56 78 CYS B N 1
ATOM 3344 C CA . CYS B 1 78 ? -2.066 -27.5 -1.63 1 92.56 78 CYS B CA 1
ATOM 3345 C C . CYS B 1 78 ? -0.813 -28.312 -1.899 1 92.56 78 CYS B C 1
ATOM 3347 O O . CYS B 1 78 ? -0.072 -28.031 -2.844 1 92.56 78 CYS B O 1
ATOM 3349 N N . THR B 1 79 ? -0.627 -29.328 -1.068 1 93 79 THR B N 1
ATOM 3350 C CA . THR B 1 79 ? 0.539 -30.203 -1.211 1 93 79 THR B CA 1
ATOM 3351 C C . THR B 1 79 ? 0.507 -30.938 -2.549 1 93 79 THR B C 1
ATOM 3353 O O . THR B 1 79 ? 1.521 -31.016 -3.244 1 93 79 THR B O 1
ATOM 3356 N N . PHE B 1 80 ? -0.622 -31.391 -2.902 1 93.88 80 PHE B N 1
ATOM 3357 C CA . PHE B 1 80 ? -0.77 -32.094 -4.176 1 93.88 80 PHE B CA 1
ATOM 3358 C C . PHE B 1 80 ? -0.532 -31.125 -5.344 1 93.88 80 PHE B C 1
ATOM 3360 O O . PHE B 1 80 ? 0.061 -31.516 -6.352 1 93.88 80 PHE B O 1
ATOM 3367 N N . HIS B 1 81 ? -1.033 -29.969 -5.176 1 94.69 81 HIS B N 1
ATOM 3368 C CA . HIS B 1 81 ? -0.834 -28.953 -6.203 1 94.69 81 HIS B CA 1
ATOM 3369 C C . HIS B 1 81 ? 0.649 -28.719 -6.473 1 94.69 81 HIS B C 1
ATOM 3371 O O . HIS B 1 81 ? 1.079 -28.703 -7.629 1 94.69 81 HIS B O 1
ATOM 3377 N N . ILE B 1 82 ? 1.401 -28.609 -5.43 1 95 82 ILE B N 1
ATOM 3378 C CA . ILE B 1 82 ? 2.824 -28.297 -5.543 1 95 82 ILE B CA 1
ATOM 3379 C C . ILE B 1 82 ? 3.564 -29.516 -6.109 1 95 82 ILE B C 1
ATOM 3381 O O . ILE B 1 82 ? 4.395 -29.375 -7.012 1 95 82 ILE B O 1
ATOM 3385 N N . PHE B 1 83 ? 3.217 -30.656 -5.629 1 96.31 83 PHE B N 1
ATOM 3386 C CA . PHE B 1 83 ? 3.875 -31.875 -6.066 1 96.31 83 PHE B CA 1
ATOM 3387 C C . PHE B 1 83 ? 3.604 -32.156 -7.543 1 96.31 83 PHE B C 1
ATOM 3389 O O . PHE B 1 83 ? 4.527 -32.438 -8.305 1 96.31 83 PHE B O 1
ATOM 3396 N N . ILE B 1 84 ? 2.393 -32.062 -7.934 1 97.19 84 ILE B N 1
ATOM 3397 C CA . ILE B 1 84 ? 2.023 -32.312 -9.328 1 97.19 84 ILE B CA 1
ATOM 3398 C C . ILE B 1 84 ? 2.621 -31.219 -10.211 1 97.19 84 ILE B C 1
ATOM 3400 O O . ILE B 1 84 ? 3.084 -31.484 -11.32 1 97.19 84 ILE B O 1
ATOM 3404 N N . GLY B 1 85 ? 2.537 -29.984 -9.75 1 97 85 GLY B N 1
ATOM 3405 C CA . GLY B 1 85 ? 3.146 -28.891 -10.492 1 97 85 GLY B CA 1
ATOM 3406 C C . GLY B 1 85 ? 4.629 -29.109 -10.75 1 97 85 GLY B C 1
ATOM 3407 O O . GLY B 1 85 ? 5.113 -28.859 -11.859 1 97 85 GLY B O 1
ATOM 3408 N N . CYS B 1 86 ? 5.348 -29.547 -9.719 1 96.88 86 CYS B N 1
ATOM 3409 C CA . CYS B 1 86 ? 6.766 -29.859 -9.867 1 96.88 86 CYS B CA 1
ATOM 3410 C C . CYS B 1 86 ? 6.973 -31 -10.867 1 96.88 86 CYS B C 1
ATOM 3412 O O . CYS B 1 86 ? 7.887 -30.938 -11.688 1 96.88 86 CYS B O 1
ATOM 3414 N N . ALA B 1 87 ? 6.148 -31.969 -10.766 1 97.38 87 ALA B N 1
ATOM 3415 C CA . ALA B 1 87 ? 6.254 -33.125 -11.672 1 97.38 87 ALA B CA 1
ATOM 3416 C C . ALA B 1 87 ? 6.004 -32.688 -13.117 1 97.38 87 ALA B C 1
ATOM 3418 O O . ALA B 1 87 ? 6.742 -33.094 -14.023 1 97.38 87 ALA B O 1
ATOM 3419 N N . VAL B 1 88 ? 4.977 -31.953 -13.32 1 97.5 88 VAL B N 1
ATOM 3420 C CA . VAL B 1 88 ? 4.664 -31.438 -14.648 1 97.5 88 VAL B CA 1
ATOM 3421 C C . VAL B 1 88 ? 5.832 -30.609 -15.164 1 97.5 88 VAL B C 1
ATOM 3423 O O . VAL B 1 88 ? 6.242 -30.75 -16.328 1 97.5 88 VAL B O 1
ATOM 3426 N N . GLY B 1 89 ? 6.32 -29.703 -14.297 1 97.56 89 GLY B N 1
ATOM 3427 C CA . GLY B 1 89 ? 7.469 -28.891 -14.68 1 97.56 89 GLY B CA 1
ATOM 3428 C C . 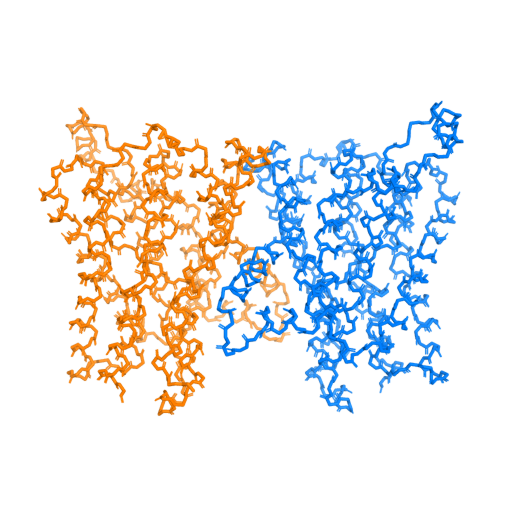GLY B 1 89 ? 8.688 -29.719 -15.039 1 97.56 89 GLY B C 1
ATOM 3429 O O . GLY B 1 89 ? 9.383 -29.422 -16.016 1 97.56 89 GLY B O 1
ATOM 3430 N N . TRP B 1 90 ? 8.898 -30.734 -14.266 1 96.81 90 TRP B N 1
ATOM 3431 C CA . TRP B 1 90 ? 10.031 -31.609 -14.516 1 96.81 90 TRP B CA 1
ATOM 3432 C C . TRP B 1 90 ? 9.891 -32.312 -15.859 1 96.81 90 TRP B C 1
ATOM 3434 O O . TRP B 1 90 ? 10.836 -32.375 -16.641 1 96.81 90 TRP B O 1
ATOM 3444 N N . VAL B 1 91 ? 8.773 -32.844 -16.172 1 97.31 91 VAL B N 1
ATOM 3445 C CA . VAL B 1 91 ? 8.523 -33.562 -17.406 1 97.31 91 VAL B CA 1
ATOM 3446 C C . VAL B 1 91 ? 8.68 -32.625 -18.594 1 97.31 91 VAL B C 1
ATOM 3448 O O . VAL B 1 91 ? 9.344 -32.938 -19.578 1 97.31 91 VAL B O 1
ATOM 3451 N N . LEU B 1 92 ? 8.125 -31.438 -18.469 1 96.94 92 LEU B N 1
ATOM 3452 C CA . LEU B 1 92 ? 8.18 -30.469 -19.562 1 96.94 92 LEU B CA 1
ATOM 3453 C C . LEU B 1 92 ? 9.602 -29.969 -19.781 1 96.94 92 LEU B C 1
ATOM 3455 O O . LEU B 1 92 ? 9.992 -29.672 -20.906 1 96.94 92 LEU B O 1
ATOM 3459 N N . SER B 1 93 ? 10.32 -29.859 -18.672 1 96.31 93 SER B N 1
ATOM 3460 C CA . SER B 1 93 ? 11.711 -29.438 -18.797 1 96.31 93 SER B CA 1
ATOM 3461 C C . SER B 1 93 ? 12.539 -30.453 -19.562 1 96.31 93 SER B C 1
ATOM 3463 O O . SER B 1 93 ? 13.461 -30.094 -20.297 1 96.31 93 SER B O 1
ATOM 3465 N N . LYS B 1 94 ? 12.242 -31.75 -19.453 1 95.06 94 LYS B N 1
ATOM 3466 C CA . LYS B 1 94 ? 12.945 -32.812 -20.156 1 95.06 94 LYS B CA 1
ATOM 3467 C C . LYS B 1 94 ? 12.641 -32.75 -21.656 1 95.06 94 LYS B C 1
ATOM 3469 O O . LYS B 1 94 ? 13.484 -33.094 -22.484 1 95.06 94 LYS B O 1
ATOM 3474 N N . LEU B 1 95 ? 11.492 -32.312 -21.938 1 94.19 95 LEU B N 1
ATOM 3475 C CA . LEU B 1 95 ? 11.078 -32.219 -23.328 1 94.19 95 LEU B CA 1
ATOM 3476 C C . LEU B 1 95 ? 11.797 -31.078 -24.031 1 94.19 95 LEU B C 1
ATOM 3478 O O . LEU B 1 95 ? 11.867 -31.047 -25.266 1 94.19 95 LEU B O 1
ATOM 3482 N N . THR B 1 96 ? 12.398 -30.125 -23.328 1 93.5 96 THR B N 1
ATOM 3483 C CA . THR B 1 96 ? 13.023 -28.938 -23.906 1 93.5 96 THR B CA 1
ATOM 3484 C C . THR B 1 96 ? 14.531 -28.953 -23.672 1 93.5 96 THR B C 1
ATOM 3486 O O . THR B 1 96 ? 15.227 -27.984 -23.984 1 93.5 96 THR B O 1
ATOM 3489 N N . SER B 1 97 ? 15.18 -29.922 -23.141 1 90.31 97 SER B N 1
ATOM 3490 C CA . SER B 1 97 ? 16.594 -30.047 -22.844 1 90.31 97 SER B CA 1
ATOM 3491 C C . SER B 1 97 ? 17.094 -28.906 -21.969 1 90.31 97 SER B C 1
ATOM 3493 O O . SER B 1 97 ? 18.109 -28.281 -22.281 1 90.31 97 SER B O 1
ATOM 3495 N N . ALA B 1 98 ? 16.391 -28.609 -20.984 1 93.19 98 ALA B N 1
ATOM 3496 C CA . ALA B 1 98 ? 16.766 -27.562 -20.031 1 93.19 98 ALA B CA 1
ATOM 3497 C C . ALA B 1 98 ? 17.875 -28.016 -19.109 1 93.19 98 ALA B C 1
ATOM 3499 O O . ALA B 1 98 ? 17.938 -29.188 -18.719 1 93.19 98 ALA B O 1
ATOM 3500 N N . ASN B 1 99 ? 18.844 -27.141 -18.859 1 91.81 99 ASN B N 1
ATOM 3501 C CA . ASN B 1 99 ? 19.828 -27.469 -17.828 1 91.81 99 ASN B CA 1
ATOM 3502 C C . ASN B 1 99 ? 19.219 -27.484 -16.438 1 91.81 99 ASN B C 1
ATOM 3504 O O . ASN B 1 99 ? 18.016 -27.234 -16.281 1 91.81 99 ASN B O 1
ATOM 3508 N N . LYS B 1 100 ? 19.906 -27.781 -15.453 1 92.56 100 LYS B N 1
ATOM 3509 C CA . LYS B 1 100 ? 19.406 -27.969 -14.102 1 92.56 100 LYS B CA 1
ATOM 3510 C C . LYS B 1 100 ? 18.781 -26.688 -13.555 1 92.56 100 LYS B C 1
ATOM 3512 O O . LYS B 1 100 ? 17.703 -26.719 -12.953 1 92.56 100 LYS B O 1
ATOM 3517 N N . ASN B 1 101 ? 19.453 -25.594 -13.781 1 93.62 101 ASN B N 1
ATOM 3518 C CA . ASN B 1 101 ? 18.938 -24.312 -13.297 1 93.62 101 ASN B CA 1
ATOM 3519 C C . ASN B 1 101 ? 17.625 -23.938 -13.969 1 93.62 101 ASN B C 1
ATOM 3521 O O . ASN B 1 101 ? 16.688 -23.469 -13.312 1 93.62 101 ASN B O 1
ATOM 3525 N N . MET B 1 102 ? 17.625 -24.156 -15.195 1 94.81 102 MET B N 1
ATOM 3526 C CA . MET B 1 102 ? 16.422 -23.844 -15.953 1 94.81 102 MET B CA 1
ATOM 3527 C C . MET B 1 102 ? 15.289 -24.812 -15.57 1 94.81 102 MET B C 1
ATOM 3529 O O . MET B 1 102 ? 14.125 -24.406 -15.484 1 94.81 102 MET B O 1
ATOM 3533 N N . THR B 1 103 ? 15.625 -26.047 -15.375 1 95.81 103 THR B N 1
ATOM 3534 C CA . THR B 1 103 ? 14.641 -27.031 -14.93 1 95.81 103 THR B CA 1
ATOM 3535 C C . THR B 1 103 ? 13.992 -26.594 -13.617 1 95.81 103 THR B C 1
ATOM 3537 O O . THR B 1 103 ? 12.773 -26.672 -13.461 1 95.81 103 THR B O 1
ATOM 3540 N N . ASN B 1 104 ? 14.773 -26.094 -12.695 1 96.19 104 ASN B N 1
ATOM 3541 C CA . ASN B 1 104 ? 14.273 -25.625 -11.406 1 96.19 104 ASN B CA 1
ATOM 3542 C C . ASN B 1 104 ? 13.352 -24.422 -11.57 1 96.19 104 ASN B C 1
ATOM 3544 O O . ASN B 1 104 ? 12.352 -24.297 -10.867 1 96.19 104 ASN B O 1
ATOM 3548 N N . LEU B 1 105 ? 13.758 -23.578 -12.469 1 96.5 105 LEU B N 1
ATOM 3549 C CA . LEU B 1 105 ? 12.93 -22.406 -12.719 1 96.5 105 LEU B CA 1
ATOM 3550 C C . LEU B 1 105 ? 11.578 -22.812 -13.305 1 96.5 105 LEU B C 1
ATOM 3552 O O . LEU B 1 105 ? 10.539 -22.281 -12.914 1 96.5 105 LEU B O 1
ATOM 3556 N N . ILE B 1 106 ? 11.602 -23.734 -14.258 1 97.38 106 ILE B N 1
ATOM 3557 C CA . ILE B 1 106 ? 10.391 -24.219 -14.906 1 97.38 106 ILE B CA 1
ATOM 3558 C C . ILE B 1 106 ? 9.484 -24.906 -13.875 1 97.38 106 ILE B C 1
ATOM 3560 O O . ILE B 1 106 ? 8.289 -24.609 -13.797 1 97.38 106 ILE B O 1
ATOM 3564 N N . MET B 1 107 ? 10.039 -25.719 -13.062 1 97.62 107 MET B N 1
ATOM 3565 C CA . MET B 1 107 ? 9.289 -26.422 -12.031 1 97.62 107 MET B CA 1
ATOM 3566 C C . MET B 1 107 ? 8.648 -25.453 -11.047 1 97.62 107 MET B C 1
ATOM 3568 O O . MET B 1 107 ? 7.457 -25.547 -10.766 1 97.62 107 MET B O 1
ATOM 3572 N N . ALA B 1 108 ? 9.453 -24.516 -10.586 1 96.62 108 ALA B N 1
ATOM 3573 C CA . ALA B 1 108 ? 8.961 -23.547 -9.609 1 96.62 108 ALA B CA 1
ATOM 3574 C C . ALA B 1 108 ? 7.859 -22.672 -10.211 1 96.62 108 ALA B C 1
ATOM 3576 O O . ALA B 1 108 ? 6.852 -22.406 -9.555 1 96.62 108 ALA B O 1
ATOM 3577 N N . SER B 1 109 ? 8 -22.266 -11.438 1 96.75 109 SER B N 1
ATOM 3578 C CA . SER B 1 109 ? 7.047 -21.391 -12.102 1 96.75 109 SER B CA 1
ATOM 3579 C C . SER B 1 109 ? 5.699 -22.062 -12.281 1 96.75 109 SER B C 1
ATOM 3581 O O . SER B 1 109 ? 4.652 -21.422 -12.234 1 96.75 109 SER B O 1
ATOM 3583 N N . ILE B 1 110 ? 5.727 -23.344 -12.469 1 97 110 ILE B N 1
ATOM 3584 C CA . ILE B 1 110 ? 4.5 -24.094 -12.727 1 97 110 ILE B CA 1
ATOM 3585 C C . ILE B 1 110 ? 3.861 -24.516 -11.398 1 97 110 ILE B C 1
ATOM 3587 O O . ILE B 1 110 ? 2.637 -24.484 -11.258 1 97 110 ILE B O 1
ATOM 3591 N N . ALA B 1 111 ? 4.641 -24.812 -10.414 1 96.5 111 ALA B N 1
ATOM 3592 C CA . ALA B 1 111 ? 4.172 -25.406 -9.164 1 96.5 111 ALA B CA 1
ATOM 3593 C C . ALA B 1 111 ? 3.609 -24.344 -8.227 1 96.5 111 ALA B C 1
ATOM 3595 O O . ALA B 1 111 ? 2.707 -24.625 -7.434 1 96.5 111 ALA B O 1
ATOM 3596 N N . PHE B 1 112 ? 4.125 -23.156 -8.281 1 94.56 112 PHE B N 1
ATOM 3597 C CA . PHE B 1 112 ? 3.775 -22.172 -7.262 1 94.56 112 PHE B CA 1
ATOM 3598 C C . PHE B 1 112 ? 2.936 -21.047 -7.859 1 94.56 112 PHE B C 1
ATOM 3600 O O . PHE B 1 112 ? 3.434 -20.25 -8.656 1 94.56 112 PHE B O 1
ATOM 3607 N N . GLN B 1 113 ? 1.716 -21.078 -7.383 1 88.56 113 GLN B N 1
ATOM 3608 C CA . GLN B 1 113 ? 0.718 -20.156 -7.934 1 88.56 113 GLN B CA 1
ATOM 3609 C C . GLN B 1 113 ? 0.591 -18.906 -7.074 1 88.56 113 GLN B C 1
ATOM 3611 O O . GLN B 1 113 ? 0.955 -18.906 -5.898 1 88.56 113 GLN B O 1
ATOM 3616 N N . ASP B 1 114 ? 0.124 -17.906 -7.746 1 83.25 114 ASP B N 1
ATOM 3617 C CA . ASP B 1 114 ? -0.261 -16.703 -7.016 1 83.25 114 ASP B CA 1
ATOM 3618 C C . ASP B 1 114 ? -1.597 -16.891 -6.305 1 83.25 114 ASP B C 1
ATOM 3620 O O . ASP B 1 114 ? -2.562 -17.375 -6.902 1 83.25 114 ASP B O 1
ATOM 3624 N N . THR B 1 115 ? -1.676 -16.641 -5.055 1 77.94 115 THR B N 1
ATOM 3625 C CA . THR B 1 115 ? -2.895 -16.859 -4.285 1 77.94 115 THR B CA 1
ATOM 3626 C C . THR B 1 115 ? -3.43 -15.539 -3.73 1 77.94 115 THR B C 1
ATOM 3628 O O . THR B 1 115 ? -4.441 -15.516 -3.025 1 77.94 115 THR B O 1
ATOM 3631 N N . THR B 1 116 ? -2.867 -14.477 -3.924 1 68.56 116 THR B N 1
ATOM 3632 C CA . THR B 1 116 ? -3.26 -13.281 -3.191 1 68.56 116 THR B CA 1
ATOM 3633 C C . THR B 1 116 ? -3.986 -12.297 -4.105 1 68.56 116 THR B C 1
ATOM 3635 O O . THR B 1 116 ? -4.953 -11.656 -3.695 1 68.56 116 THR B O 1
ATOM 3638 N N . ALA B 1 117 ? -3.656 -12.164 -5.273 1 68.06 117 ALA B N 1
ATOM 3639 C CA . ALA B 1 117 ? -4.199 -11.062 -6.066 1 68.06 117 ALA B CA 1
ATOM 3640 C C . ALA B 1 117 ? -5.488 -11.484 -6.77 1 68.06 117 ALA B C 1
ATOM 3642 O O . ALA B 1 117 ? -6.582 -11.078 -6.367 1 68.06 117 ALA B O 1
ATOM 3643 N N . ILE B 1 118 ? -5.562 -12.445 -7.551 1 67.25 118 ILE B N 1
ATOM 3644 C CA . ILE B 1 118 ? -6.652 -12.766 -8.461 1 67.25 118 ILE B CA 1
ATOM 3645 C C . ILE B 1 118 ? -7.68 -13.641 -7.746 1 67.25 118 ILE B C 1
ATOM 3647 O O . ILE B 1 118 ? -8.875 -13.344 -7.77 1 67.25 118 ILE B O 1
ATOM 3651 N N . PRO B 1 119 ? -7.234 -14.484 -6.934 1 75.06 119 PRO B N 1
ATOM 3652 C CA . PRO B 1 119 ? -8.219 -15.359 -6.285 1 75.06 119 PRO B CA 1
ATOM 3653 C C . PRO B 1 119 ? -9.062 -14.617 -5.25 1 75.06 119 PRO B C 1
ATOM 3655 O O . PRO B 1 119 ? -10.258 -14.898 -5.113 1 75.06 119 PRO B O 1
ATOM 3658 N N . LEU B 1 120 ? -8.508 -13.711 -4.598 1 73.44 120 LEU B N 1
ATOM 3659 C CA . LEU B 1 120 ? -9.258 -12.961 -3.592 1 73.44 120 LEU B CA 1
ATOM 3660 C C . LEU B 1 120 ? -10.289 -12.055 -4.246 1 73.44 120 LEU B C 1
ATOM 3662 O O . LEU B 1 120 ? -11.414 -11.93 -3.756 1 73.44 120 LEU B O 1
ATOM 3666 N N . ILE B 1 121 ? -9.969 -11.484 -5.305 1 70.19 121 ILE B N 1
ATOM 3667 C CA . ILE B 1 121 ? -10.906 -10.633 -6.031 1 70.19 121 ILE B CA 1
ATOM 3668 C C . ILE B 1 121 ? -12.047 -11.477 -6.59 1 70.19 121 ILE B C 1
ATOM 3670 O O . ILE B 1 121 ? -13.211 -11.07 -6.547 1 70.19 121 ILE B O 1
ATOM 3674 N N . PHE B 1 122 ? -11.703 -12.609 -6.992 1 74.81 122 PHE B N 1
ATOM 3675 C CA . PHE B 1 122 ? -12.703 -13.531 -7.512 1 74.81 122 PHE B CA 1
ATOM 3676 C C . PHE B 1 122 ? -13.703 -13.922 -6.426 1 74.81 122 PHE B C 1
ATOM 3678 O O . PHE B 1 122 ? -14.906 -13.969 -6.672 1 74.81 122 PHE B O 1
ATOM 3685 N N . ALA B 1 123 ? -13.188 -14.211 -5.273 1 76.88 123 ALA B N 1
ATOM 3686 C CA . ALA B 1 123 ? -14.047 -14.57 -4.145 1 76.88 123 ALA B CA 1
ATOM 3687 C C . ALA B 1 123 ? -15.016 -13.438 -3.818 1 76.88 123 ALA B C 1
ATOM 3689 O O . ALA B 1 123 ? -16.188 -13.688 -3.535 1 76.88 123 ALA B O 1
ATOM 3690 N N . GLU B 1 124 ? -14.562 -12.305 -3.957 1 70.69 124 GLU B N 1
ATOM 3691 C CA . GLU B 1 124 ? -15.391 -11.148 -3.627 1 70.69 124 GLU B CA 1
ATOM 3692 C C . GLU B 1 124 ? -16.438 -10.891 -4.707 1 70.69 124 GLU B C 1
ATOM 3694 O O . GLU B 1 124 ? -17.594 -10.586 -4.398 1 70.69 124 GLU B O 1
ATOM 3699 N N . VAL B 1 125 ? -16.078 -11 -5.938 1 70.12 125 VAL B N 1
ATOM 3700 C CA . VAL B 1 125 ? -16.953 -10.719 -7.062 1 70.12 125 VAL B CA 1
ATOM 3701 C C . VAL B 1 125 ? -18.031 -11.805 -7.168 1 70.12 125 VAL B C 1
ATOM 3703 O O . VAL B 1 125 ? -19.203 -11.508 -7.359 1 70.12 125 VAL B O 1
ATOM 3706 N N . LEU B 1 126 ? -17.641 -13.016 -6.953 1 75.12 126 LEU B N 1
ATOM 3707 C CA . LEU B 1 126 ? -18.578 -14.125 -7.055 1 75.12 126 LEU B CA 1
ATOM 3708 C C . LEU B 1 126 ? -19.547 -14.125 -5.867 1 75.12 126 LEU B C 1
ATOM 3710 O O . LEU B 1 126 ? -20.688 -14.555 -5.996 1 75.12 126 LEU B O 1
ATOM 3714 N N . GLY B 1 127 ? -19.031 -13.688 -4.738 1 72.62 127 GLY B N 1
ATOM 3715 C CA . GLY B 1 127 ? -19.875 -13.617 -3.555 1 72.62 127 GLY B CA 1
ATOM 3716 C C . GLY B 1 127 ? -21.031 -12.648 -3.701 1 72.62 127 GLY B C 1
ATOM 3717 O O . GLY B 1 127 ? -22.062 -12.805 -3.051 1 72.62 127 GLY B O 1
ATOM 3718 N N . ARG B 1 128 ? -20.891 -11.75 -4.57 1 65.25 128 ARG B N 1
ATOM 3719 C CA . ARG B 1 128 ? -21.922 -10.742 -4.754 1 65.25 128 ARG B CA 1
ATOM 3720 C C . ARG B 1 128 ? -22.859 -11.117 -5.898 1 65.25 128 ARG B C 1
ATOM 3722 O O . ARG B 1 128 ? -23.828 -10.406 -6.172 1 65.25 128 ARG B O 1
ATOM 3729 N N . SER B 1 129 ? -22.547 -12.148 -6.457 1 69.44 129 SER B N 1
ATOM 3730 C CA . SER B 1 129 ? -23.312 -12.547 -7.641 1 69.44 129 SER B CA 1
ATOM 3731 C C . SER B 1 129 ? -24.547 -13.359 -7.262 1 69.44 129 SER B C 1
ATOM 3733 O O . SER B 1 129 ? -24.547 -14.055 -6.246 1 69.44 129 SER B O 1
ATOM 3735 N N . ASP B 1 130 ? -25.516 -13.141 -8.07 1 65.75 130 ASP B N 1
ATOM 3736 C CA . ASP B 1 130 ? -26.75 -13.891 -7.887 1 65.75 130 ASP B CA 1
ATOM 3737 C C . ASP B 1 130 ? -26.547 -15.383 -8.172 1 65.75 130 ASP B C 1
ATOM 3739 O O . ASP B 1 130 ? -27.266 -16.234 -7.648 1 65.75 130 ASP B O 1
ATOM 3743 N N . VAL B 1 131 ? -25.625 -15.711 -8.93 1 66.19 131 VAL B N 1
ATOM 3744 C CA . VAL B 1 131 ? -25.391 -17.094 -9.328 1 66.19 131 VAL B CA 1
ATOM 3745 C C . VAL B 1 131 ? -24.953 -17.906 -8.117 1 66.19 131 VAL B C 1
ATOM 3747 O O . VAL B 1 131 ? -25.297 -19.094 -7.996 1 66.19 131 VAL B O 1
ATOM 3750 N N . THR B 1 132 ? -24.219 -17.25 -7.191 1 69.25 132 THR B N 1
ATOM 3751 C CA . THR B 1 132 ? -23.688 -17.953 -6.027 1 69.25 132 THR B CA 1
ATOM 3752 C C . THR B 1 132 ? -24.656 -17.859 -4.848 1 69.25 132 THR B C 1
ATOM 3754 O O . THR B 1 132 ? -24.312 -18.234 -3.729 1 69.25 132 THR B O 1
ATOM 3757 N N . ASN B 1 133 ? -25.719 -17.297 -5.129 1 65.75 133 ASN B N 1
ATOM 3758 C CA . ASN B 1 133 ? -26.75 -17.031 -4.137 1 65.75 133 ASN B CA 1
ATOM 3759 C C . ASN B 1 133 ? -27.125 -18.297 -3.361 1 65.75 133 ASN B C 1
ATOM 3761 O O . ASN B 1 133 ? -27.531 -18.219 -2.199 1 65.75 133 ASN B O 1
ATOM 3765 N N . PRO B 1 134 ? -27.016 -19.328 -4.023 1 66.62 134 PRO B N 1
ATOM 3766 C CA . PRO B 1 134 ? -27.375 -20.484 -3.201 1 66.62 134 PRO B CA 1
ATOM 3767 C C . PRO B 1 134 ? -26.484 -20.641 -1.974 1 66.62 134 PRO B C 1
ATOM 3769 O O . PRO B 1 134 ? -26.875 -21.281 -0.994 1 66.62 134 PRO B O 1
ATOM 3772 N N . ASP B 1 135 ? -25.422 -20.125 -2.018 1 72.5 135 ASP B N 1
ATOM 3773 C CA . ASP B 1 135 ? -24.484 -20.172 -0.894 1 72.5 135 ASP B CA 1
ATOM 3774 C C . ASP B 1 135 ? -24.406 -18.828 -0.185 1 72.5 135 ASP B C 1
ATOM 3776 O O . ASP B 1 135 ? -23.656 -17.953 -0.597 1 72.5 135 ASP B O 1
ATOM 3780 N N . SER B 1 136 ? -25.125 -18.641 0.835 1 69.88 136 SER B N 1
ATOM 3781 C CA . SER B 1 136 ? -25.312 -17.375 1.528 1 69.88 136 SER B CA 1
ATOM 3782 C C . SER B 1 136 ? -23.984 -16.828 2.045 1 69.88 136 SER B C 1
ATOM 3784 O O . SER B 1 136 ? -23.766 -15.609 2.045 1 69.88 136 SER B O 1
ATOM 3786 N N . ASN B 1 137 ? -23.141 -17.797 2.369 1 81.31 137 ASN B N 1
ATOM 3787 C CA . ASN B 1 137 ? -21.891 -17.328 2.939 1 81.31 137 ASN B CA 1
ATOM 3788 C C . ASN B 1 137 ? -20.719 -17.531 1.978 1 81.31 137 ASN B C 1
ATOM 3790 O O . ASN B 1 137 ? -19.594 -17.766 2.406 1 81.31 137 ASN B O 1
ATOM 3794 N N . PHE B 1 138 ? -21.016 -17.5 0.716 1 84.31 138 PHE B N 1
ATOM 3795 C CA . PHE B 1 138 ? -20.031 -17.812 -0.305 1 84.31 138 PHE B CA 1
ATOM 3796 C C . PHE B 1 138 ? -18.797 -16.938 -0.145 1 84.31 138 PHE B C 1
ATOM 3798 O O . PHE B 1 138 ? -17.672 -17.438 -0.103 1 84.31 138 PHE B O 1
ATOM 3805 N N . GLN B 1 139 ? -19 -15.672 -0.075 1 80.75 139 GLN B N 1
ATOM 3806 C CA . GLN B 1 139 ? -17.875 -14.734 -0.055 1 80.75 139 GLN B CA 1
ATOM 3807 C C . GLN B 1 139 ? -16.984 -14.984 1.151 1 80.75 139 GLN B C 1
ATOM 3809 O O . GLN B 1 139 ? -15.758 -15.094 1.009 1 80.75 139 GLN B O 1
ATOM 3814 N N . GLU B 1 140 ? -17.547 -15.07 2.27 1 78.94 140 GLU B N 1
A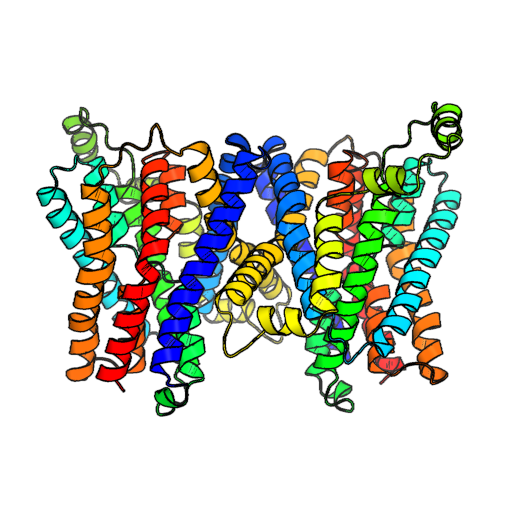TOM 3815 C CA . GLU B 1 140 ? -16.781 -15.273 3.496 1 78.94 140 GLU B CA 1
ATOM 3816 C C . GLU B 1 140 ? -16.016 -16.594 3.459 1 78.94 140 GLU B C 1
ATOM 3818 O O . GLU B 1 140 ? -14.844 -16.656 3.826 1 78.94 140 GLU B O 1
ATOM 3823 N N . ASP B 1 141 ? -16.656 -17.609 2.961 1 84 141 ASP B N 1
ATOM 3824 C CA . ASP B 1 141 ? -16.031 -18.922 2.893 1 84 141 ASP B CA 1
ATOM 3825 C C . ASP B 1 141 ? -14.891 -18.938 1.872 1 84 141 ASP B C 1
ATOM 3827 O O . ASP B 1 141 ? -13.805 -19.438 2.158 1 84 141 ASP B O 1
ATOM 3831 N N . ALA B 1 142 ? -15.227 -18.438 0.751 1 86.38 142 ALA B N 1
ATOM 3832 C CA . ALA B 1 142 ? -14.234 -18.438 -0.322 1 86.38 142 ALA B CA 1
ATOM 3833 C C . ALA B 1 142 ? -12.992 -17.641 0.077 1 86.38 142 ALA B C 1
ATOM 3835 O O . ALA B 1 142 ? -11.867 -18.078 -0.162 1 86.38 142 ALA B O 1
ATOM 3836 N N . VAL B 1 143 ? -13.219 -16.547 0.673 1 81.06 143 VAL B N 1
ATOM 3837 C CA . VAL B 1 143 ? -12.102 -15.727 1.137 1 81.06 143 VAL B CA 1
ATOM 3838 C C . VAL B 1 143 ? -11.289 -16.5 2.17 1 81.06 143 VAL B C 1
ATOM 3840 O O . VAL B 1 143 ? -10.055 -16.5 2.119 1 81.06 143 VAL B O 1
ATOM 3843 N N . SER B 1 144 ? -11.961 -17.047 2.998 1 80.56 144 SER B N 1
ATOM 3844 C CA . SER B 1 144 ? -11.297 -17.828 4.035 1 80.56 144 SER B CA 1
ATOM 3845 C C . SER B 1 144 ? -10.477 -18.969 3.428 1 80.56 144 SER B C 1
ATOM 3847 O O . SER B 1 144 ? -9.336 -19.203 3.838 1 80.56 144 SER B O 1
ATOM 3849 N N . PHE B 1 145 ? -11.008 -19.688 2.473 1 86.94 145 PHE B N 1
ATOM 3850 C CA . PHE B 1 145 ? -10.312 -20.797 1.834 1 86.94 145 PHE B CA 1
ATOM 3851 C C . PHE B 1 145 ? -9.07 -20.312 1.107 1 86.94 145 PHE B C 1
ATOM 3853 O O . PHE B 1 145 ? -8.016 -20.953 1.181 1 86.94 145 PHE B O 1
ATOM 3860 N N . VAL B 1 146 ? -9.203 -19.25 0.495 1 85.62 146 VAL B N 1
ATOM 3861 C CA . VAL B 1 146 ? -8.086 -18.688 -0.25 1 85.62 146 VAL B CA 1
ATOM 3862 C C . VAL B 1 146 ? -6.98 -18.266 0.717 1 85.62 146 VAL B C 1
ATOM 3864 O O . VAL B 1 146 ? -5.797 -18.484 0.452 1 85.62 146 VAL B O 1
ATOM 3867 N N . LEU B 1 147 ? -7.352 -17.703 1.81 1 79.81 147 LEU B N 1
ATOM 3868 C CA . LEU B 1 147 ? -6.371 -17.25 2.795 1 79.81 147 LEU B CA 1
ATOM 3869 C C . LEU B 1 147 ? -5.633 -18.438 3.402 1 79.81 147 LEU B C 1
ATOM 3871 O O . LEU B 1 147 ? -4.414 -18.391 3.588 1 79.81 147 LEU B O 1
ATOM 3875 N N . ILE B 1 148 ? -6.391 -19.453 3.689 1 82.31 148 ILE B N 1
ATOM 3876 C CA . ILE B 1 148 ? -5.77 -20.656 4.234 1 82.31 148 ILE B CA 1
ATOM 3877 C C . ILE B 1 148 ? -4.797 -21.234 3.217 1 82.31 148 ILE B C 1
ATOM 3879 O O . ILE B 1 148 ? -3.676 -21.625 3.568 1 82.31 148 ILE B O 1
ATOM 3883 N N . TYR B 1 149 ? -5.211 -21.328 2.035 1 87.88 149 TYR B N 1
ATOM 3884 C CA . TYR B 1 149 ? -4.352 -21.812 0.965 1 87.88 149 TYR B CA 1
ATOM 3885 C C . TYR B 1 149 ? -3.088 -20.969 0.848 1 87.88 149 TYR B C 1
ATOM 3887 O O . TYR B 1 149 ? -1.996 -21.5 0.632 1 87.88 149 TYR B O 1
ATOM 3895 N N . THR B 1 150 ? -3.254 -19.719 0.981 1 82.44 150 THR B N 1
ATOM 3896 C CA . THR B 1 150 ? -2.143 -18.781 0.884 1 82.44 150 THR B CA 1
ATOM 3897 C C . THR B 1 150 ? -1.099 -19.062 1.961 1 82.44 150 THR B C 1
ATOM 3899 O O . THR B 1 150 ? 0.104 -18.984 1.706 1 82.44 150 THR B O 1
ATOM 3902 N N . VAL B 1 151 ? -1.555 -19.391 3.066 1 78.38 151 VAL B N 1
ATOM 3903 C CA . VAL B 1 151 ? -0.649 -19.688 4.168 1 78.38 151 VAL B CA 1
ATOM 3904 C C . VAL B 1 151 ? 0.237 -20.875 3.799 1 78.38 151 VAL B C 1
ATOM 3906 O O . VAL B 1 151 ? 1.461 -20.812 3.928 1 78.38 151 VAL B O 1
ATOM 3909 N N . PHE B 1 152 ? -0.368 -21.875 3.35 1 84.44 152 PHE B N 1
ATOM 3910 C CA . PHE B 1 152 ? 0.369 -23.094 3.07 1 84.44 152 PHE B CA 1
ATOM 3911 C C . PHE B 1 152 ? 1.302 -22.906 1.88 1 84.44 152 PHE B C 1
ATOM 3913 O O . PHE B 1 152 ? 2.467 -23.312 1.927 1 84.44 152 PHE B O 1
ATOM 3920 N N . VAL B 1 153 ? 0.788 -22.344 0.896 1 89 153 VAL B N 1
ATOM 3921 C CA . VAL B 1 153 ? 1.607 -22.188 -0.301 1 89 153 VAL B CA 1
ATOM 3922 C C . VAL B 1 153 ? 2.791 -21.281 -0.003 1 89 153 VAL B C 1
ATOM 3924 O O . VAL B 1 153 ? 3.883 -21.469 -0.545 1 89 153 VAL B O 1
ATOM 3927 N N . THR B 1 154 ? 2.59 -20.328 0.828 1 83.31 154 THR B N 1
ATOM 3928 C CA . THR B 1 154 ? 3.662 -19.406 1.2 1 83.31 154 THR B CA 1
ATOM 3929 C C . THR B 1 154 ? 4.789 -20.156 1.907 1 83.31 154 THR B C 1
ATOM 3931 O O . THR B 1 154 ? 5.965 -19.953 1.609 1 83.31 154 THR B O 1
ATOM 3934 N N . VAL B 1 155 ? 4.414 -20.969 2.781 1 81.19 155 VAL B N 1
ATOM 3935 C CA . VAL B 1 155 ? 5.418 -21.766 3.486 1 81.19 155 VAL B CA 1
ATOM 3936 C C . VAL B 1 155 ? 6.195 -22.609 2.488 1 81.19 155 VAL B C 1
ATOM 3938 O O . VAL B 1 155 ? 7.426 -22.672 2.543 1 81.19 155 VAL B O 1
ATOM 3941 N N . PHE B 1 156 ? 5.535 -23.188 1.618 1 88.56 156 PHE B N 1
ATOM 3942 C CA . PHE B 1 156 ? 6.188 -24.031 0.622 1 88.56 156 PHE B CA 1
ATOM 3943 C C . PHE B 1 156 ? 7.059 -23.188 -0.307 1 88.56 156 PHE B C 1
ATOM 3945 O O . PHE B 1 156 ? 8.125 -23.641 -0.733 1 88.56 156 PHE B O 1
ATOM 3952 N N . LYS B 1 157 ? 6.59 -22.047 -0.624 1 89.69 157 LYS B N 1
ATOM 3953 C CA . LYS B 1 157 ? 7.355 -21.156 -1.498 1 89.69 157 LYS B CA 1
ATOM 3954 C C . LYS B 1 157 ? 8.711 -20.828 -0.887 1 89.69 157 LYS B C 1
ATOM 3956 O O . LYS B 1 157 ? 9.75 -20.984 -1.532 1 89.69 157 LYS B O 1
ATOM 3961 N N . TRP B 1 158 ? 8.75 -20.5 0.32 1 85.81 158 TRP B N 1
ATOM 3962 C CA . TRP B 1 158 ? 9.961 -19.984 0.929 1 85.81 158 TRP B CA 1
ATOM 3963 C C . TRP B 1 158 ? 10.789 -21.094 1.554 1 85.81 158 TRP B C 1
ATOM 3965 O O . TRP B 1 158 ? 11.82 -20.844 2.182 1 85.81 158 TRP B O 1
ATOM 3975 N N . THR B 1 159 ? 10.305 -22.297 1.393 1 83.5 159 THR B N 1
ATOM 3976 C CA . THR B 1 159 ? 11.125 -23.453 1.758 1 83.5 159 THR B CA 1
ATOM 3977 C C . THR B 1 159 ? 11.539 -24.234 0.518 1 83.5 159 THR B C 1
ATOM 3979 O O . THR B 1 159 ? 12.719 -24.281 0.163 1 83.5 159 THR B O 1
ATOM 3982 N N . VAL B 1 160 ? 10.531 -24.656 -0.224 1 88.94 160 VAL B N 1
ATOM 3983 C CA . VAL B 1 160 ? 10.781 -25.547 -1.352 1 88.94 160 VAL B CA 1
ATOM 3984 C C . VAL B 1 160 ? 11.273 -24.734 -2.551 1 88.94 160 VAL B C 1
ATOM 3986 O O . VAL B 1 160 ? 12.344 -25 -3.092 1 88.94 160 VAL B O 1
ATOM 3989 N N . ALA B 1 161 ? 10.523 -23.797 -2.912 1 92.75 161 ALA B N 1
ATOM 3990 C CA . ALA B 1 161 ? 10.93 -22.984 -4.059 1 92.75 161 ALA B CA 1
ATOM 3991 C C . ALA B 1 161 ? 12.234 -22.25 -3.771 1 92.75 161 ALA B C 1
ATOM 3993 O O . ALA B 1 161 ? 13.07 -22.078 -4.664 1 92.75 161 ALA B O 1
ATOM 3994 N N . TYR B 1 162 ? 12.359 -21.766 -2.586 1 88.94 162 TYR B N 1
ATOM 3995 C CA . TYR B 1 162 ? 13.578 -21.078 -2.176 1 88.94 162 TYR B CA 1
ATOM 3996 C C . TYR B 1 162 ? 14.805 -21.953 -2.414 1 88.94 162 TYR B C 1
ATOM 3998 O O . TYR B 1 162 ? 15.828 -21.469 -2.895 1 88.94 162 TYR B O 1
ATOM 4006 N N . GLY B 1 163 ? 14.734 -23.188 -2.074 1 87.19 163 GLY B N 1
ATOM 4007 C CA . GLY B 1 163 ? 15.828 -24.125 -2.291 1 87.19 163 GLY B CA 1
ATOM 4008 C C . GLY B 1 163 ? 16.047 -24.469 -3.756 1 87.19 163 GLY B C 1
ATOM 4009 O O . GLY B 1 163 ? 17.188 -24.562 -4.215 1 87.19 163 GLY B O 1
ATOM 4010 N N . MET B 1 164 ? 14.992 -24.562 -4.492 1 91.56 164 MET B N 1
ATOM 4011 C CA . MET B 1 164 ? 15.047 -24.953 -5.902 1 91.56 164 MET B CA 1
ATOM 4012 C C . MET B 1 164 ? 15.719 -23.875 -6.738 1 91.56 164 MET B C 1
ATOM 4014 O O . MET B 1 164 ? 16.391 -24.172 -7.719 1 91.56 164 MET B O 1
ATOM 4018 N N . LEU B 1 165 ? 15.609 -22.656 -6.293 1 93.31 165 LEU B N 1
ATOM 4019 C CA . LEU B 1 165 ? 16.016 -21.562 -7.164 1 93.31 165 LEU B CA 1
ATOM 4020 C C . LEU B 1 165 ? 17.391 -21.047 -6.785 1 93.31 165 LEU B C 1
ATOM 4022 O O . LEU B 1 165 ? 17.875 -20.078 -7.359 1 93.31 165 LEU B O 1
ATOM 4026 N N . LYS B 1 166 ? 18 -21.719 -5.879 1 89.31 166 LYS B N 1
ATOM 4027 C CA . LYS B 1 166 ? 19.422 -21.469 -5.629 1 89.31 166 LYS B CA 1
ATOM 4028 C C . LYS B 1 166 ? 20.266 -21.891 -6.824 1 89.31 166 LYS B C 1
ATOM 4030 O O . LYS B 1 166 ? 20.016 -22.922 -7.449 1 89.31 166 LYS B O 1
ATOM 4035 N N . LYS B 1 167 ? 21.281 -21.125 -7.109 1 87.31 167 LYS B N 1
ATOM 4036 C CA . LYS B 1 167 ? 22.141 -21.453 -8.242 1 87.31 167 LYS B CA 1
ATOM 4037 C C . LYS B 1 167 ? 22.891 -22.766 -8.016 1 87.31 167 LYS B C 1
ATOM 4039 O O . LYS B 1 167 ? 23.453 -23 -6.949 1 87.31 167 LYS B O 1
ATOM 4044 N N . VAL B 1 168 ? 22.656 -23.625 -8.969 1 79.75 168 VAL B N 1
ATOM 4045 C CA . VAL B 1 168 ? 23.359 -24.906 -8.93 1 79.75 168 VAL B CA 1
ATOM 4046 C C . VAL B 1 168 ? 24.609 -24.828 -9.805 1 79.75 168 VAL B C 1
ATOM 4048 O O . VAL B 1 168 ? 24.531 -24.422 -10.969 1 79.75 168 VAL B O 1
ATOM 4051 N N . HIS B 1 169 ? 25.812 -24.844 -9.266 1 71.56 169 HIS B N 1
ATOM 4052 C CA . HIS B 1 169 ? 27.062 -24.859 -10.031 1 71.56 169 HIS B CA 1
ATOM 4053 C C . HIS B 1 169 ? 27.359 -26.266 -10.57 1 71.56 169 HIS B C 1
ATOM 4055 O O . HIS B 1 169 ? 27.234 -27.25 -9.844 1 71.56 169 HIS B O 1
ATOM 4061 N N . GLU B 1 170 ? 27.109 -26.562 -11.859 1 57.06 170 GLU B N 1
ATOM 4062 C CA . GLU B 1 170 ? 27.312 -27.859 -12.523 1 57.06 170 GLU B CA 1
ATOM 4063 C C . GLU B 1 170 ? 28.484 -28.609 -11.914 1 57.06 170 GLU B C 1
ATOM 4065 O O . GLU B 1 170 ? 28.453 -29.828 -11.797 1 57.06 170 GLU B O 1
ATOM 4070 N N . GLY B 1 171 ? 29.781 -28.047 -11.945 1 48 171 GLY B N 1
ATOM 4071 C CA . GLY B 1 171 ? 30.922 -28.859 -11.516 1 48 171 GLY B CA 1
ATOM 4072 C C . GLY B 1 171 ? 30.75 -29.422 -10.125 1 48 171 GLY B C 1
ATOM 4073 O O . GLY B 1 171 ? 31.594 -30.203 -9.656 1 48 171 GLY B O 1
ATOM 4074 N N . SER B 1 172 ? 30.094 -28.766 -9.305 1 42.09 172 SER B N 1
ATOM 4075 C CA . SER B 1 172 ? 30 -29.188 -7.906 1 42.09 172 SER B CA 1
ATOM 4076 C C . SER B 1 172 ? 28.938 -30.25 -7.711 1 42.09 172 SER B C 1
ATOM 4078 O O . SER B 1 172 ? 28.328 -30.344 -6.648 1 42.09 172 SER B O 1
ATOM 4080 N N . LEU B 1 173 ? 28.406 -30.781 -8.609 1 39.44 173 LEU B N 1
ATOM 4081 C CA . LEU B 1 173 ? 27.5 -31.938 -8.484 1 39.44 173 LEU B CA 1
ATOM 4082 C C . LEU B 1 173 ? 27.938 -32.844 -7.328 1 39.44 173 LEU B C 1
ATOM 4084 O O . LEU B 1 173 ? 27.094 -33.312 -6.566 1 39.44 173 LEU B O 1
ATOM 4088 N N . LEU B 1 174 ? 29.203 -33.375 -7.516 1 36.81 174 LEU B N 1
ATOM 4089 C CA . LEU B 1 174 ? 29.859 -34.281 -6.59 1 36.81 174 LEU B CA 1
ATOM 4090 C C . LEU B 1 174 ? 30.016 -33.656 -5.215 1 36.81 174 LEU B C 1
ATOM 4092 O O . LEU B 1 174 ? 29.984 -34.344 -4.195 1 36.81 174 LEU B O 1
ATOM 4096 N N . GLY B 1 175 ? 30.5 -32.375 -5.117 1 36.72 175 GLY B N 1
ATOM 4097 C CA . GLY B 1 175 ? 30.797 -31.734 -3.838 1 36.72 175 GLY B CA 1
ATOM 4098 C C . GLY B 1 175 ? 29.547 -31.312 -3.08 1 36.72 175 GLY B C 1
ATOM 4099 O O . GLY B 1 175 ? 29.578 -31.203 -1.853 1 36.72 175 GLY B O 1
ATOM 4100 N N . ASP B 1 176 ? 28.516 -30.844 -3.666 1 38.44 176 ASP B N 1
ATOM 4101 C CA . ASP B 1 176 ? 27.297 -30.438 -2.949 1 38.44 176 ASP B CA 1
ATOM 4102 C C . ASP B 1 176 ? 26.469 -31.656 -2.555 1 38.44 176 ASP B C 1
ATOM 4104 O O . ASP B 1 176 ? 25.656 -31.594 -1.636 1 38.44 176 ASP B O 1
ATOM 4108 N N . ILE B 1 177 ? 26.406 -32.75 -3.299 1 36.03 177 ILE B N 1
ATOM 4109 C CA . ILE B 1 177 ? 25.906 -34.031 -2.832 1 36.03 177 ILE B CA 1
ATOM 4110 C C . ILE B 1 177 ? 26.781 -34.531 -1.687 1 36.03 177 ILE B C 1
ATOM 4112 O O . ILE B 1 177 ? 26.297 -35.219 -0.784 1 36.03 177 ILE B O 1
ATOM 4116 N N . GLY B 1 178 ? 28.125 -34.562 -1.82 1 35.94 178 GLY B N 1
ATOM 4117 C CA . GLY B 1 178 ? 29.047 -34.938 -0.76 1 35.94 178 GLY B CA 1
ATOM 4118 C C . GLY B 1 178 ? 28.859 -34.125 0.511 1 35.94 178 GLY B C 1
ATOM 4119 O O . GLY B 1 178 ? 29.203 -34.594 1.603 1 35.94 178 GLY B O 1
ATOM 4120 N N . GLU B 1 179 ? 28.781 -32.844 0.452 1 38.28 179 GLU B N 1
ATOM 4121 C CA . GLU B 1 179 ? 28.391 -32.125 1.662 1 38.28 179 GLU B CA 1
ATOM 4122 C C . GLU B 1 179 ? 26.953 -32.406 2.041 1 38.28 179 GLU B C 1
ATOM 4124 O O . GLU B 1 179 ? 26.438 -31.891 3.037 1 38.28 179 GLU B O 1
ATOM 4129 N N . ILE B 1 180 ? 26.125 -32.969 1.208 1 37.78 180 ILE B N 1
ATOM 4130 C CA . ILE B 1 180 ? 24.859 -33.562 1.62 1 37.78 180 ILE B CA 1
ATOM 4131 C C . ILE B 1 180 ? 25.141 -34.781 2.496 1 37.78 180 ILE B C 1
ATOM 4133 O O . ILE B 1 180 ? 24.234 -35.312 3.148 1 37.78 180 ILE B O 1
ATOM 4137 N N . GLN B 1 181 ? 26.172 -35.594 2.254 1 38.47 181 GLN B N 1
ATOM 4138 C CA . GLN B 1 181 ? 26.422 -36.75 3.082 1 38.47 181 GLN B CA 1
ATOM 4139 C C . GLN B 1 181 ? 26.562 -36.375 4.551 1 38.47 181 GLN B C 1
ATOM 4141 O O . GLN B 1 181 ? 26.609 -37.25 5.426 1 38.47 181 GLN B O 1
ATOM 4146 N N . VAL B 1 182 ? 27.469 -35.406 4.883 1 37.34 182 VAL B N 1
ATOM 4147 C CA . VAL B 1 182 ? 27.484 -35.219 6.328 1 37.34 182 VAL B CA 1
ATOM 4148 C C . VAL B 1 182 ? 26.062 -34.875 6.828 1 37.34 182 VAL B C 1
ATOM 4150 O O . VAL B 1 182 ? 25.344 -34.094 6.207 1 37.34 182 VAL B O 1
ATOM 4153 N N . LYS B 1 183 ? 25.344 -35.688 7.578 1 39.06 183 LYS B N 1
ATOM 4154 C CA . LYS B 1 183 ? 24.219 -35.531 8.477 1 39.06 183 LYS B CA 1
ATOM 4155 C C . LYS B 1 183 ? 23.984 -34.062 8.844 1 39.06 183 LYS B C 1
ATOM 4157 O O . LYS B 1 183 ? 24.484 -33.594 9.867 1 39.06 183 LYS B O 1
ATOM 4162 N N . LYS B 1 184 ? 24.141 -33.125 7.887 1 50.62 184 LYS B N 1
ATOM 4163 C CA . LYS B 1 184 ? 23.891 -31.797 8.445 1 50.62 184 LYS B CA 1
ATOM 4164 C C . LYS B 1 184 ? 22.547 -31.734 9.172 1 50.62 184 LYS B C 1
ATOM 4166 O O . LYS B 1 184 ? 21.562 -32.312 8.703 1 50.62 184 LYS B O 1
ATOM 4171 N N . SER B 1 185 ? 22.5 -31.578 10.461 1 49.53 185 SER B N 1
ATOM 4172 C CA . SER B 1 185 ? 21.375 -31.547 11.383 1 49.53 185 SER B CA 1
ATOM 4173 C C . SER B 1 185 ? 20.188 -30.812 10.773 1 49.53 185 SER B C 1
ATOM 4175 O O . SER B 1 185 ? 20.359 -29.922 9.93 1 49.53 185 SER B O 1
ATOM 4177 N N . PHE B 1 186 ? 19.078 -31.578 10.664 1 51.62 186 PHE B N 1
ATOM 4178 C CA . PHE B 1 186 ? 17.781 -30.984 10.344 1 51.62 186 PHE B CA 1
ATOM 4179 C C . PHE B 1 186 ? 17.797 -29.484 10.641 1 51.62 186 PHE B C 1
ATOM 4181 O O . PHE B 1 186 ? 17.344 -28.688 9.82 1 51.62 186 PHE B O 1
ATOM 4188 N N . TRP B 1 187 ? 18.469 -29.266 11.648 1 54.03 187 TRP B N 1
ATOM 4189 C CA . TRP B 1 187 ? 18.484 -27.891 12.125 1 54.03 187 TRP B CA 1
ATOM 4190 C C . TRP B 1 187 ? 19.359 -27.016 11.234 1 54.03 187 TRP B C 1
ATOM 4192 O O . TRP B 1 187 ? 19.031 -25.859 10.977 1 54.03 187 TRP B O 1
ATOM 4202 N N . TRP B 1 188 ? 20.375 -27.594 10.758 1 54.81 188 TRP B N 1
ATOM 4203 C CA . TRP B 1 188 ? 21.297 -26.844 9.914 1 54.81 188 TRP B CA 1
ATOM 4204 C C . TRP B 1 188 ? 20.641 -26.5 8.578 1 54.81 188 TRP B C 1
ATOM 4206 O O . TRP B 1 188 ? 20.75 -25.359 8.102 1 54.81 188 TRP B O 1
ATOM 4216 N N . THR B 1 189 ? 20 -27.5 8.094 1 54.09 189 THR B N 1
ATOM 4217 C CA . THR B 1 189 ? 19.312 -27.297 6.828 1 54.09 189 THR B CA 1
ATOM 4218 C C . THR B 1 189 ? 18.203 -26.266 6.988 1 54.09 189 THR B C 1
ATOM 4220 O O . THR B 1 189 ? 18.016 -25.406 6.121 1 54.09 189 THR B O 1
ATOM 4223 N N . MET B 1 190 ? 17.625 -26.406 8.094 1 57.78 190 MET B N 1
ATOM 4224 C CA . MET B 1 190 ? 16.531 -25.469 8.359 1 57.78 190 MET B CA 1
ATOM 4225 C C . MET B 1 190 ? 17.062 -24.047 8.516 1 57.78 190 MET B C 1
ATOM 4227 O O . MET B 1 190 ? 16.438 -23.094 8.07 1 57.78 190 MET B O 1
ATOM 4231 N N . ARG B 1 191 ? 18.109 -24.031 9.109 1 60.19 191 ARG B N 1
ATOM 4232 C CA . ARG B 1 191 ? 18.688 -22.703 9.359 1 60.19 191 ARG B CA 1
ATOM 4233 C C . ARG B 1 191 ? 19.141 -22.047 8.062 1 60.19 191 ARG B C 1
ATOM 4235 O O . ARG B 1 191 ? 19.109 -20.828 7.938 1 60.19 191 ARG B O 1
ATOM 4242 N N . LYS B 1 192 ? 19.484 -22.922 7.199 1 59.28 192 LYS B N 1
ATOM 4243 C CA . LYS B 1 192 ? 19.984 -22.391 5.934 1 59.28 192 LYS B CA 1
ATOM 4244 C C . LYS B 1 192 ? 18.844 -21.891 5.051 1 59.28 192 LYS B C 1
ATOM 4246 O O . LYS B 1 192 ? 19.047 -21.062 4.176 1 59.28 192 LYS B O 1
ATOM 4251 N N . ILE B 1 193 ? 17.75 -22.422 5.508 1 64.31 193 ILE B N 1
ATOM 4252 C CA . ILE B 1 193 ? 16.594 -22.078 4.676 1 64.31 193 ILE B CA 1
ATOM 4253 C C . ILE B 1 193 ? 15.828 -20.922 5.316 1 64.31 193 ILE B C 1
ATOM 4255 O O . ILE B 1 193 ? 14.953 -20.328 4.688 1 64.31 193 ILE B O 1
ATOM 4259 N N . MET B 1 194 ? 16.328 -20.516 6.398 1 74.88 194 MET B N 1
ATOM 4260 C CA . MET B 1 194 ? 15.57 -19.516 7.137 1 74.88 194 MET B CA 1
ATOM 4261 C C . MET B 1 194 ? 15.758 -18.125 6.523 1 74.88 194 MET B C 1
ATOM 4263 O O . MET B 1 194 ? 16.875 -17.734 6.188 1 74.88 194 MET B O 1
ATOM 4267 N N . ASN B 1 195 ? 14.695 -17.594 6.172 1 80 195 ASN B N 1
ATOM 4268 C CA . ASN B 1 195 ? 14.625 -16.234 5.668 1 80 195 ASN B CA 1
ATOM 4269 C C . ASN B 1 195 ? 13.516 -15.438 6.352 1 80 195 ASN B C 1
ATOM 4271 O O . ASN B 1 195 ? 12.688 -16 7.062 1 80 195 ASN B O 1
ATOM 4275 N N . PRO B 1 196 ? 13.562 -14.172 6.258 1 84.44 196 PRO B N 1
ATOM 4276 C CA . PRO B 1 196 ? 12.625 -13.352 7.016 1 84.44 196 PRO B CA 1
ATOM 4277 C C . PRO B 1 196 ? 11.164 -13.75 6.781 1 84.44 196 PRO B C 1
ATOM 4279 O O . PRO B 1 196 ? 10.391 -13.867 7.734 1 84.44 196 PRO B O 1
ATOM 4282 N N . PRO B 1 197 ? 10.742 -13.984 5.59 1 81.12 197 PRO B N 1
ATOM 4283 C CA . PRO B 1 197 ? 9.359 -14.422 5.387 1 81.12 197 PRO B CA 1
ATOM 4284 C C . PRO B 1 197 ? 9.031 -15.703 6.156 1 81.12 197 PRO B C 1
ATOM 4286 O O . PRO B 1 197 ? 7.938 -15.828 6.715 1 81.12 197 PRO B O 1
ATOM 4289 N N . ILE B 1 198 ? 9.953 -16.594 6.219 1 80.31 198 ILE B N 1
ATOM 4290 C CA . ILE B 1 198 ? 9.734 -17.844 6.934 1 80.31 198 ILE B CA 1
ATOM 4291 C C . ILE B 1 198 ? 9.625 -17.578 8.43 1 80.31 198 ILE B C 1
ATOM 4293 O O . ILE B 1 198 ? 8.75 -18.125 9.109 1 80.31 198 ILE B O 1
ATOM 4297 N N . TYR B 1 199 ? 10.508 -16.719 8.883 1 84.94 199 TYR B N 1
ATOM 4298 C CA . TYR B 1 199 ? 10.445 -16.344 10.289 1 84.94 199 TYR B CA 1
ATOM 4299 C C . TYR B 1 199 ? 9.086 -15.758 10.633 1 84.94 199 TYR B C 1
ATOM 4301 O O . TYR B 1 199 ? 8.5 -16.094 11.672 1 84.94 199 TYR B O 1
ATOM 4309 N N . ALA B 1 200 ? 8.617 -14.922 9.797 1 86.69 200 ALA B N 1
ATOM 4310 C CA . ALA B 1 200 ? 7.352 -14.242 10.047 1 86.69 200 ALA B CA 1
ATOM 4311 C C . ALA B 1 200 ? 6.188 -15.234 10.039 1 86.69 200 ALA B C 1
ATOM 4313 O O . ALA B 1 200 ? 5.301 -15.164 10.891 1 86.69 200 ALA B O 1
ATOM 4314 N N . THR B 1 201 ? 6.223 -16.141 9.141 1 78.75 201 THR B N 1
ATOM 4315 C CA . THR B 1 201 ? 5.164 -17.141 9.023 1 78.75 201 THR B CA 1
ATOM 4316 C C . THR B 1 201 ? 5.164 -18.078 10.219 1 78.75 201 THR B C 1
ATOM 4318 O O . THR B 1 201 ? 4.113 -18.344 10.812 1 78.75 201 THR B O 1
ATOM 4321 N N . LEU B 1 202 ? 6.309 -18.547 10.586 1 78.75 202 LEU B N 1
ATOM 4322 C CA . LEU B 1 202 ? 6.422 -19.469 11.711 1 78.75 202 LEU B CA 1
ATOM 4323 C C . LEU B 1 202 ? 6.031 -18.797 13.016 1 78.75 202 LEU B C 1
ATOM 4325 O O . LEU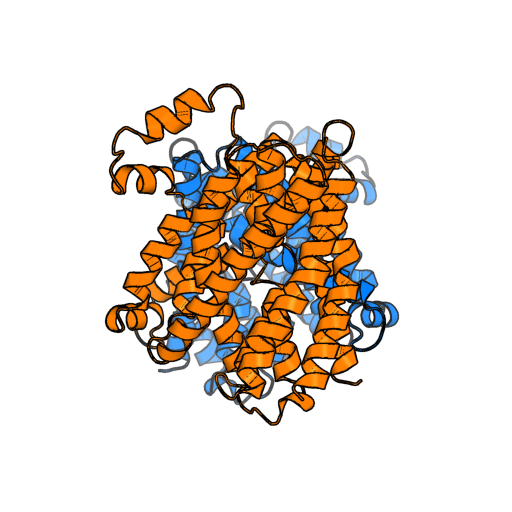 B 1 202 ? 5.406 -19.406 13.883 1 78.75 202 LEU B O 1
ATOM 4329 N N . ALA B 1 203 ? 6.363 -17.547 13.117 1 84.62 203 ALA B N 1
ATOM 4330 C CA . ALA B 1 203 ? 6.043 -16.797 14.328 1 84.62 203 ALA B CA 1
ATOM 4331 C C . ALA B 1 203 ? 4.539 -16.594 14.469 1 84.62 203 ALA B C 1
ATOM 4333 O O . ALA B 1 203 ? 4.023 -16.469 15.578 1 84.62 203 ALA B O 1
ATOM 4334 N N . SER B 1 204 ? 3.873 -16.516 13.383 1 83.94 204 SER B N 1
ATOM 4335 C CA . SER B 1 204 ? 2.438 -16.25 13.406 1 83.94 204 SER B CA 1
ATOM 4336 C C . SER B 1 204 ? 1.652 -17.484 13.844 1 83.94 204 SER B C 1
ATOM 4338 O O . SER B 1 204 ? 0.542 -17.359 14.367 1 83.94 204 SER B O 1
ATOM 4340 N N . ILE B 1 205 ? 2.186 -18.656 13.68 1 75.94 205 ILE B N 1
ATOM 4341 C CA . ILE B 1 205 ? 1.471 -19.906 13.914 1 75.94 205 ILE B CA 1
ATOM 4342 C C . ILE B 1 205 ? 1.146 -20.047 15.398 1 75.94 205 ILE B C 1
ATOM 4344 O O . ILE B 1 205 ? -0.016 -20.234 15.773 1 75.94 205 ILE B O 1
ATOM 4348 N N . PRO B 1 206 ? 2.127 -19.922 16.281 1 76.94 206 PRO B N 1
ATOM 4349 C CA . PRO B 1 206 ? 1.794 -20.031 17.703 1 76.94 206 PRO B CA 1
ATOM 4350 C C . PRO B 1 206 ? 0.83 -18.938 18.172 1 76.94 206 PRO B C 1
ATOM 4352 O O . PRO B 1 206 ? -0.015 -19.188 19.031 1 76.94 206 PRO B O 1
ATOM 4355 N N . LEU B 1 207 ? 0.958 -17.812 17.594 1 79.25 207 LEU B N 1
ATOM 4356 C CA . LEU B 1 207 ? 0.094 -16.703 17.984 1 79.25 207 LEU B CA 1
ATOM 4357 C C . LEU B 1 207 ? -1.331 -16.922 17.484 1 79.25 207 LEU B C 1
ATOM 4359 O O . LEU B 1 207 ? -2.291 -16.484 18.141 1 79.25 207 LEU B O 1
ATOM 4363 N N . ALA B 1 208 ? -1.419 -17.469 16.406 1 75.06 208 ALA B N 1
ATOM 4364 C CA . ALA B 1 208 ? -2.729 -17.719 15.812 1 75.06 208 ALA B CA 1
ATOM 4365 C C . ALA B 1 208 ? -3.43 -18.891 16.484 1 75.06 208 ALA B C 1
ATOM 4367 O O . ALA B 1 208 ? -4.66 -18.938 16.531 1 75.06 208 ALA B O 1
ATOM 4368 N N . LEU B 1 209 ? -2.697 -19.875 16.938 1 71.88 209 LEU B N 1
ATOM 4369 C CA . LEU B 1 209 ? -3.256 -21.125 17.469 1 71.88 209 LEU B CA 1
ATOM 4370 C C . LEU B 1 209 ? -3.66 -20.953 18.922 1 71.88 209 LEU B C 1
ATOM 4372 O O . LEU B 1 209 ? -4.504 -21.688 19.438 1 71.88 209 LEU B O 1
ATOM 4376 N N . ILE B 1 210 ? -3.041 -19.984 19.547 1 70.75 210 ILE B N 1
ATOM 4377 C CA . ILE B 1 210 ? -3.393 -19.766 20.953 1 70.75 210 ILE B CA 1
ATOM 4378 C C . ILE B 1 210 ? -4.504 -18.719 21.047 1 70.75 210 ILE B C 1
ATOM 4380 O O . ILE B 1 210 ? -4.277 -17.531 20.797 1 70.75 210 ILE B O 1
ATOM 4384 N N . PRO B 1 211 ? -5.723 -19.188 21.359 1 66.38 211 PRO B N 1
ATOM 4385 C CA . PRO B 1 211 ? -6.883 -18.297 21.391 1 66.38 211 PRO B CA 1
ATOM 4386 C C . PRO B 1 211 ? -6.676 -17.078 22.281 1 66.38 211 PRO B C 1
ATOM 4388 O O . PRO B 1 211 ? -7.109 -15.977 21.953 1 66.38 211 PRO B O 1
ATOM 4391 N N . PHE B 1 212 ? -6.004 -17.344 23.438 1 66.25 212 PHE B N 1
ATOM 4392 C CA . PHE B 1 212 ? -5.793 -16.25 24.391 1 66.25 212 PHE B CA 1
ATOM 4393 C C . PHE B 1 212 ? -4.961 -15.141 23.781 1 66.25 212 PHE B C 1
ATOM 4395 O O . PHE B 1 212 ? -5.242 -13.961 23.984 1 66.25 212 PHE B O 1
ATOM 4402 N N . LEU B 1 213 ? -4.09 -15.555 23 1 67 213 LEU B N 1
ATOM 4403 C CA . LEU B 1 213 ? -3.195 -14.57 22.391 1 67 213 LEU B CA 1
ATOM 4404 C C . LEU B 1 213 ? -3.865 -13.891 21.203 1 67 213 LEU B C 1
ATOM 4406 O O . LEU B 1 213 ? -3.68 -12.688 20.984 1 67 213 LEU B O 1
ATOM 4410 N N . LYS B 1 214 ? -4.562 -14.656 20.5 1 69.62 214 LYS B N 1
ATOM 4411 C CA . LYS B 1 214 ? -5.27 -14.125 19.328 1 69.62 214 LYS B CA 1
ATOM 4412 C C . LYS B 1 214 ? -6.297 -13.07 19.75 1 69.62 214 LYS B C 1
ATOM 4414 O O . LYS B 1 214 ? -6.473 -12.062 19.062 1 69.62 214 LYS B O 1
ATOM 4419 N N . GLN B 1 215 ? -6.941 -13.32 20.875 1 65.81 215 GLN B N 1
ATOM 4420 C CA . GLN B 1 215 ? -7.93 -12.383 21.391 1 65.81 215 GLN B CA 1
ATOM 4421 C C . GLN B 1 215 ? -7.281 -11.047 21.75 1 65.81 215 GLN B C 1
ATOM 4423 O O . GLN B 1 215 ? -7.91 -9.992 21.625 1 65.81 215 GLN B O 1
ATOM 4428 N N . TYR B 1 216 ? -6.109 -11.203 22.156 1 61.72 216 TYR B N 1
ATOM 4429 C CA . TYR B 1 216 ? -5.398 -9.984 22.516 1 61.72 216 TYR B CA 1
ATOM 4430 C C . TYR B 1 216 ? -5.043 -9.164 21.281 1 61.72 216 TYR B C 1
ATOM 4432 O O . TYR B 1 216 ? -4.996 -7.934 21.344 1 61.72 216 TYR B O 1
ATOM 4440 N N . VAL B 1 217 ? -4.766 -9.828 20.25 1 63.16 217 VAL B N 1
ATOM 4441 C CA . VAL B 1 217 ? -4.363 -9.148 19.016 1 63.16 217 VAL B CA 1
ATOM 4442 C C . VAL B 1 217 ? -5.594 -8.609 18.297 1 63.16 217 VAL B C 1
ATOM 4444 O O . VAL B 1 217 ? -5.543 -7.535 17.688 1 63.16 217 VAL B O 1
ATOM 4447 N N . PHE B 1 218 ? -6.703 -9.336 18.312 1 59.47 218 PHE B N 1
ATOM 4448 C CA . PHE B 1 218 ? -7.887 -8.938 17.562 1 59.47 218 PHE B CA 1
ATOM 4449 C C . PHE B 1 218 ? -8.961 -8.398 18.5 1 59.47 218 PHE B C 1
ATOM 4451 O O . PHE B 1 218 ? -10.102 -8.18 18.078 1 59.47 218 PHE B O 1
ATOM 4458 N N . CYS B 1 219 ? -8.797 -8.258 19.797 1 49.56 219 CYS B N 1
ATOM 4459 C CA . CYS B 1 219 ? -9.844 -7.902 20.75 1 49.56 219 CYS B CA 1
ATOM 4460 C C . CYS B 1 219 ? -10.391 -6.504 20.453 1 49.56 219 CYS B C 1
ATOM 4462 O O . CYS B 1 219 ? -9.617 -5.562 20.266 1 49.56 219 CYS B O 1
ATOM 4464 N N . GLU B 1 220 ? -11.688 -6.398 20.047 1 47.47 220 GLU B N 1
ATOM 4465 C CA . GLU B 1 220 ? -12.539 -5.211 19.969 1 47.47 220 GLU B CA 1
ATOM 4466 C C . GLU B 1 220 ? -12.305 -4.281 21.141 1 47.47 220 GLU B C 1
ATOM 4468 O O . GLU B 1 220 ? -12.383 -3.059 21.016 1 47.47 220 GLU B O 1
ATOM 4473 N N . SER B 1 221 ? -12.414 -4.848 22.359 1 44.97 221 SER B N 1
ATOM 4474 C CA . SER B 1 221 ? -12.555 -4.02 23.562 1 44.97 221 SER B CA 1
ATOM 4475 C C . SER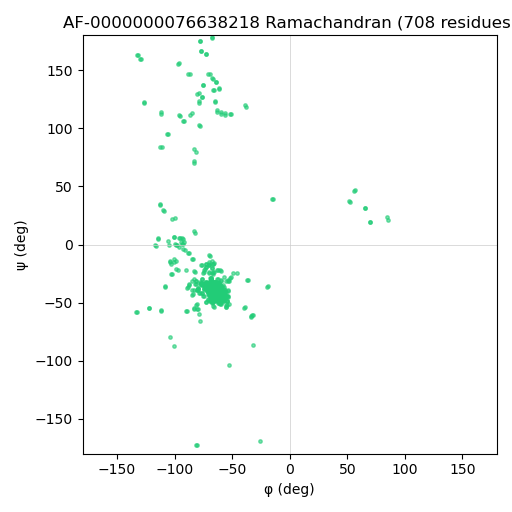 B 1 221 ? -11.203 -3.436 23.984 1 44.97 221 SER B C 1
ATOM 4477 O O . SER B 1 221 ? -11.148 -2.35 24.562 1 44.97 221 SER B O 1
ATOM 4479 N N . GLY B 1 222 ? -10.086 -4.27 24.453 1 45.34 222 GLY B N 1
ATOM 4480 C CA . GLY B 1 222 ? -9.039 -3.945 25.391 1 45.34 222 GLY B CA 1
ATOM 4481 C C . GLY B 1 222 ? -7.703 -3.65 24.734 1 45.34 222 GLY B C 1
ATOM 4482 O O . GLY B 1 222 ? -7.086 -2.621 25.016 1 45.34 222 GLY B O 1
ATOM 4483 N N . ALA B 1 223 ? -6.801 -4.77 24.266 1 50.69 223 ALA B N 1
ATOM 4484 C CA . ALA B 1 223 ? -5.371 -4.473 24.203 1 50.69 223 ALA B CA 1
ATOM 4485 C C . ALA B 1 223 ? -5.031 -3.725 22.922 1 50.69 223 ALA B C 1
ATOM 4487 O O . ALA B 1 223 ? -4.754 -4.344 21.891 1 50.69 223 ALA B O 1
ATOM 4488 N N . VAL B 1 224 ? -5.293 -2.369 22.906 1 64.44 224 VAL B N 1
ATOM 4489 C CA . VAL B 1 224 ? -5.219 -1.286 21.922 1 64.44 224 VAL B CA 1
ATOM 4490 C C . VAL B 1 224 ? -3.854 -1.302 21.234 1 64.44 224 VAL B C 1
ATOM 4492 O O . VAL B 1 224 ? -3.762 -1.136 20.016 1 64.4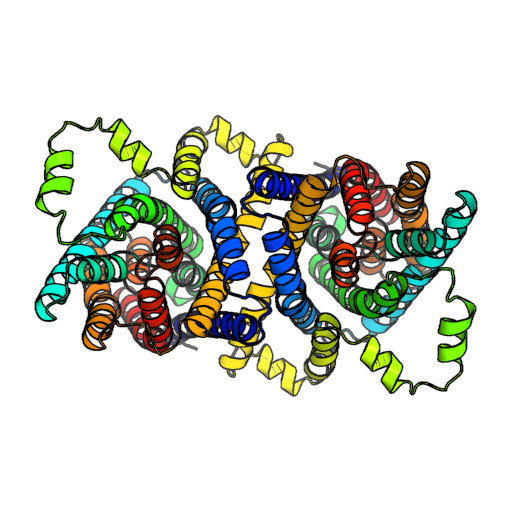4 224 VAL B O 1
ATOM 4495 N N . PHE B 1 225 ? -2.936 -1.938 22.109 1 73.5 225 PHE B N 1
ATOM 4496 C CA . PHE B 1 225 ? -1.599 -1.804 21.547 1 73.5 225 PHE B CA 1
ATOM 4497 C C . PHE B 1 225 ? -1.329 -2.906 20.531 1 73.5 225 PHE B C 1
ATOM 4499 O O . PHE B 1 225 ? -0.839 -2.637 19.422 1 73.5 225 PHE B O 1
ATOM 4506 N N . ALA B 1 226 ? -1.732 -4.152 20.875 1 75.81 226 ALA B N 1
ATOM 4507 C CA . ALA B 1 226 ? -1.49 -5.281 19.984 1 75.81 226 ALA B CA 1
ATOM 4508 C C . ALA B 1 226 ? -2.287 -5.133 18.688 1 75.81 226 ALA B C 1
ATOM 4510 O O . ALA B 1 226 ? -1.799 -5.48 17.609 1 75.81 226 ALA B O 1
ATOM 4511 N N . ASP B 1 227 ? -3.342 -4.566 18.875 1 81.19 227 ASP B N 1
ATOM 4512 C CA . ASP B 1 227 ? -4.184 -4.332 17.703 1 81.19 227 ASP B CA 1
ATOM 4513 C C . ASP B 1 227 ? -3.566 -3.281 16.781 1 81.19 227 ASP B C 1
ATOM 4515 O O . ASP B 1 227 ? -3.635 -3.402 15.562 1 81.19 227 ASP B O 1
ATOM 4519 N N . ASN B 1 228 ? -2.961 -2.322 17.438 1 83.62 228 ASN B N 1
ATOM 4520 C CA . ASN B 1 228 ? -2.338 -1.264 16.656 1 83.62 228 ASN B CA 1
ATOM 4521 C C . ASN B 1 228 ? -1.084 -1.761 15.938 1 83.62 228 ASN B C 1
ATOM 4523 O O . ASN B 1 228 ? -0.83 -1.391 14.797 1 83.62 228 ASN B O 1
ATOM 4527 N N . VAL B 1 229 ? -0.409 -2.559 16.625 1 87.31 229 VAL B N 1
ATOM 4528 C CA . VAL B 1 229 ? 0.78 -3.141 16.016 1 87.31 229 VAL B CA 1
ATOM 4529 C C . VAL B 1 229 ? 0.374 -4.023 14.836 1 87.31 229 VAL B C 1
ATOM 4531 O O . VAL B 1 229 ? 0.989 -3.965 13.766 1 87.31 229 VAL B O 1
ATOM 4534 N N . PHE B 1 230 ? -0.578 -4.809 15.047 1 87.75 230 PHE B N 1
ATOM 4535 C CA . PHE B 1 230 ? -1.085 -5.668 13.984 1 87.75 230 PHE B CA 1
ATOM 4536 C C . PHE B 1 230 ? -1.563 -4.836 12.797 1 87.75 230 PHE B C 1
ATOM 4538 O O . PHE B 1 230 ? -1.272 -5.16 11.648 1 87.75 230 PHE B O 1
ATOM 4545 N N . SER B 1 231 ? -2.24 -3.811 13.117 1 86.75 231 SER B N 1
ATOM 4546 C CA . SER B 1 231 ? -2.74 -2.932 12.07 1 86.75 231 SER B CA 1
ATOM 4547 C C . SER B 1 231 ? -1.596 -2.273 11.305 1 86.75 231 SER B C 1
ATOM 4549 O O . SER B 1 231 ? -1.684 -2.072 10.094 1 86.75 231 SER B O 1
ATOM 4551 N N . ALA B 1 232 ? -0.62 -1.917 12.023 1 91.31 232 ALA B N 1
ATOM 4552 C CA . ALA B 1 232 ? 0.571 -1.359 11.383 1 91.31 232 ALA B CA 1
ATOM 4553 C C . ALA B 1 232 ? 1.195 -2.363 10.422 1 91.31 232 ALA B C 1
ATOM 4555 O O . ALA B 1 232 ? 1.568 -2.006 9.297 1 91.31 232 ALA B O 1
ATOM 4556 N N . LEU B 1 233 ? 1.254 -3.576 10.836 1 92.62 233 LEU B N 1
ATOM 4557 C CA . LEU B 1 233 ? 1.83 -4.633 10.008 1 92.62 233 LEU B CA 1
ATOM 4558 C C . LEU B 1 233 ? 0.961 -4.898 8.781 1 92.62 233 LEU B C 1
ATOM 4560 O O . LEU B 1 233 ? 1.478 -5.148 7.691 1 92.62 233 LEU B O 1
ATOM 4564 N N . VAL B 1 234 ? -0.275 -4.844 8.977 1 88.88 234 VAL B N 1
ATOM 4565 C CA . VAL B 1 234 ? -1.191 -5.004 7.852 1 88.88 234 VAL B CA 1
ATOM 4566 C C . VAL B 1 234 ? -0.957 -3.891 6.832 1 88.88 234 VAL B C 1
ATOM 4568 O O . VAL B 1 234 ? -0.875 -4.152 5.629 1 88.88 234 VAL B O 1
ATOM 4571 N N . THR B 1 235 ? -0.828 -2.715 7.332 1 89.06 235 THR B N 1
ATOM 4572 C CA . THR B 1 235 ? -0.657 -1.535 6.492 1 89.06 235 THR B CA 1
ATOM 4573 C C . THR B 1 235 ? 0.627 -1.636 5.672 1 89.06 235 THR B C 1
ATOM 4575 O O . THR B 1 235 ? 0.621 -1.394 4.465 1 89.06 235 THR B O 1
ATOM 4578 N N . VAL B 1 236 ? 1.651 -2.006 6.27 1 94.31 236 VAL B N 1
ATOM 4579 C CA . VAL B 1 236 ? 2.938 -2.139 5.594 1 94.31 236 VAL B CA 1
ATOM 4580 C C . VAL B 1 236 ? 2.914 -3.354 4.668 1 94.31 236 VAL B C 1
ATOM 4582 O O . VAL B 1 236 ? 3.455 -3.307 3.559 1 94.31 236 VAL B O 1
ATOM 4585 N N . GLY B 1 237 ? 2.336 -4.414 5.09 1 92.75 237 GLY B N 1
ATOM 4586 C CA . GLY B 1 237 ? 2.27 -5.637 4.309 1 92.75 237 GLY B CA 1
ATOM 4587 C C . GLY B 1 237 ? 1.535 -5.465 2.99 1 92.75 237 GLY B C 1
ATOM 4588 O O . GLY B 1 237 ? 1.911 -6.062 1.981 1 92.75 237 GLY B O 1
ATOM 4589 N N . LYS B 1 238 ? 0.579 -4.652 2.949 1 88.88 238 LYS B N 1
ATOM 4590 C CA . LYS B 1 238 ? -0.234 -4.414 1.758 1 88.88 238 LYS B CA 1
ATOM 4591 C C . LYS B 1 238 ? 0.588 -3.756 0.653 1 88.88 238 LYS B C 1
ATOM 4593 O O . LYS B 1 238 ? 0.196 -3.777 -0.515 1 88.88 238 LYS B O 1
ATOM 4598 N N . THR B 1 239 ? 1.684 -3.242 1.035 1 93.31 239 THR B N 1
ATOM 4599 C CA . THR B 1 239 ? 2.5 -2.549 0.045 1 93.31 239 THR B CA 1
ATOM 4600 C C . THR B 1 239 ? 3.385 -3.535 -0.713 1 93.31 239 THR B C 1
ATOM 4602 O O . THR B 1 239 ? 3.951 -3.195 -1.754 1 93.31 239 THR B O 1
ATOM 4605 N N . ALA B 1 240 ? 3.48 -4.738 -0.242 1 91.81 240 ALA B N 1
ATOM 4606 C CA . ALA B 1 240 ? 4.434 -5.707 -0.786 1 91.81 240 ALA B CA 1
ATOM 4607 C C . ALA B 1 240 ? 4.098 -6.051 -2.234 1 91.81 240 ALA B C 1
ATOM 4609 O O . AL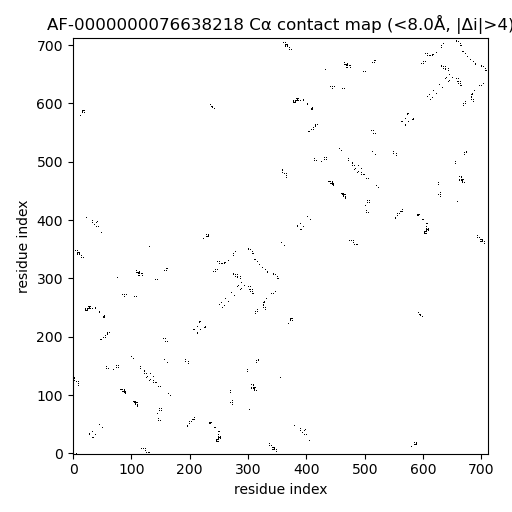A B 1 240 ? 4.945 -5.926 -3.121 1 91.81 240 ALA B O 1
ATOM 4610 N N . SER B 1 241 ? 2.873 -6.352 -2.527 1 89.06 241 SER B N 1
ATOM 4611 C CA . SER B 1 241 ? 2.482 -6.871 -3.836 1 89.06 241 SER B CA 1
ATOM 4612 C C . SER B 1 241 ? 2.656 -5.812 -4.922 1 89.06 241 SER B C 1
ATOM 4614 O O . SER B 1 241 ? 3.287 -6.07 -5.949 1 89.06 241 SER B O 1
ATOM 4616 N N . PRO B 1 242 ? 2.141 -4.594 -4.719 1 92.5 242 PRO B N 1
ATOM 4617 C CA . PRO B 1 242 ? 2.344 -3.594 -5.77 1 92.5 242 PRO B CA 1
ATOM 4618 C C . PRO B 1 242 ? 3.818 -3.26 -5.984 1 92.5 242 PRO B C 1
ATOM 4620 O O . PRO B 1 242 ? 4.238 -3.016 -7.117 1 92.5 242 PRO B O 1
ATOM 4623 N N . LEU B 1 243 ? 4.586 -3.279 -4.961 1 94.88 243 LEU B N 1
ATOM 4624 C CA . LEU B 1 243 ? 5.988 -2.902 -5.098 1 94.88 243 LEU B CA 1
ATOM 4625 C C . LEU B 1 243 ? 6.793 -4.023 -5.75 1 94.88 243 LEU B C 1
ATOM 4627 O O . LEU B 1 243 ? 7.797 -3.768 -6.414 1 94.88 243 LEU B O 1
ATOM 4631 N N . ILE B 1 244 ? 6.391 -5.293 -5.566 1 91.75 244 ILE B N 1
ATOM 4632 C CA . ILE B 1 244 ? 7.008 -6.391 -6.301 1 91.75 244 ILE B CA 1
ATOM 4633 C C . ILE B 1 244 ? 6.777 -6.199 -7.801 1 91.75 244 ILE B C 1
ATOM 4635 O O . ILE B 1 244 ? 7.68 -6.438 -8.609 1 91.75 244 ILE B O 1
ATOM 4639 N N . CYS B 1 245 ? 5.578 -5.73 -8.172 1 91.69 245 CYS B N 1
ATOM 4640 C CA . CYS B 1 245 ? 5.277 -5.465 -9.57 1 91.69 245 CYS B CA 1
ATOM 4641 C C . CYS B 1 245 ? 6.141 -4.332 -10.109 1 91.69 245 CYS B C 1
ATOM 4643 O O . CYS B 1 245 ? 6.637 -4.402 -11.234 1 91.69 245 CYS B O 1
ATOM 4645 N N . VAL B 1 246 ? 6.273 -3.311 -9.297 1 94.38 246 VAL B N 1
ATOM 4646 C CA . VAL B 1 246 ? 7.129 -2.197 -9.695 1 94.38 246 VAL B CA 1
ATOM 4647 C C . VAL B 1 246 ? 8.555 -2.691 -9.891 1 94.38 246 VAL B C 1
ATOM 4649 O O . VAL B 1 246 ? 9.219 -2.318 -10.867 1 94.38 246 VAL B O 1
ATOM 4652 N N . LEU B 1 247 ? 9.023 -3.492 -8.977 1 92.19 247 LEU B N 1
ATOM 4653 C CA . LEU B 1 247 ? 10.367 -4.051 -9.047 1 92.19 247 LEU B CA 1
ATOM 4654 C C . LEU B 1 247 ? 10.539 -4.91 -10.297 1 92.19 247 LEU B C 1
ATOM 4656 O O . LEU B 1 247 ? 11.578 -4.871 -10.945 1 92.19 247 LEU B O 1
ATOM 4660 N N . LEU B 1 248 ? 9.531 -5.727 -10.562 1 90 248 LEU B N 1
ATOM 4661 C CA . LEU B 1 248 ? 9.531 -6.543 -11.773 1 90 248 LEU B CA 1
ATOM 4662 C C . LEU B 1 248 ? 9.734 -5.676 -13.008 1 90 248 LEU B C 1
ATOM 4664 O O . LEU B 1 248 ? 10.555 -6 -13.875 1 90 248 LEU B O 1
ATOM 4668 N N . GLY B 1 249 ? 8.969 -4.617 -13.086 1 91.88 249 GLY B N 1
ATOM 4669 C CA . GLY B 1 249 ? 9.109 -3.691 -14.203 1 91.88 249 GLY B CA 1
ATOM 4670 C C . GLY B 1 249 ? 10.492 -3.082 -14.297 1 91.88 249 GLY B C 1
ATOM 4671 O O . GLY B 1 249 ? 11.047 -2.959 -15.391 1 91.88 249 GLY B O 1
ATOM 4672 N N . SER B 1 250 ? 10.953 -2.732 -13.141 1 91.38 250 SER B N 1
ATOM 4673 C CA . SER B 1 250 ? 12.289 -2.148 -13.109 1 91.38 250 SER B CA 1
ATOM 4674 C C . SER B 1 250 ? 13.336 -3.137 -13.609 1 91.38 250 SER B C 1
ATOM 4676 O O . SER B 1 250 ? 14.234 -2.768 -14.367 1 91.38 250 SER B O 1
ATOM 4678 N N . ASN B 1 251 ? 13.219 -4.367 -13.234 1 85.75 251 ASN B N 1
ATOM 4679 C CA . ASN B 1 251 ? 14.164 -5.402 -13.656 1 85.75 251 ASN B CA 1
ATOM 4680 C C . ASN B 1 251 ? 14.078 -5.66 -15.156 1 85.75 251 ASN B C 1
ATOM 4682 O O . ASN B 1 251 ? 15.094 -5.934 -15.805 1 85.75 251 ASN B O 1
ATOM 4686 N N . LEU B 1 252 ? 12.938 -5.578 -15.672 1 84.25 252 LEU B N 1
ATOM 4687 C CA . LEU B 1 252 ? 12.727 -5.805 -17.094 1 84.25 252 LEU B CA 1
ATOM 4688 C C . LEU B 1 252 ? 13.367 -4.699 -17.922 1 84.25 252 LEU B C 1
ATOM 4690 O O . LEU B 1 252 ? 13.891 -4.957 -19.016 1 84.25 252 LEU B O 1
ATOM 4694 N N . SER B 1 253 ? 13.203 -3.545 -17.391 1 84.62 253 SER B N 1
ATOM 4695 C CA . SER B 1 253 ? 13.75 -2.4 -18.109 1 84.62 253 SER B CA 1
ATOM 4696 C C . SER B 1 253 ? 15.273 -2.406 -18.094 1 84.62 253 SER B C 1
ATOM 4698 O O . SER B 1 253 ? 15.922 -2.062 -19.078 1 84.62 253 SER B O 1
ATOM 4700 N N . GLU B 1 254 ? 15.812 -2.713 -16.906 1 75.5 254 GLU B N 1
ATOM 4701 C CA . GLU B 1 254 ? 17.266 -2.762 -16.781 1 75.5 254 GLU B CA 1
ATOM 4702 C C . GLU B 1 254 ? 17.828 -3.992 -17.484 1 75.5 254 GLU B C 1
ATOM 4704 O O . GLU B 1 254 ? 18.984 -3.986 -17.938 1 75.5 254 GLU B O 1
ATOM 4709 N N . GLY B 1 255 ? 17.188 -5.18 -17.469 1 62.09 255 GLY B N 1
ATOM 4710 C CA . GLY B 1 255 ? 17.609 -6.418 -18.109 1 62.09 255 GLY B CA 1
ATOM 4711 C C . GLY B 1 255 ? 17.188 -6.512 -19.562 1 62.09 255 GLY B C 1
ATOM 4712 O O . GLY B 1 255 ? 17.484 -7.496 -20.25 1 62.09 255 GLY B O 1
ATOM 4713 N N . TYR B 1 256 ? 16 -5.883 -19.922 1 45.84 256 TYR B N 1
ATOM 4714 C CA . TYR B 1 256 ? 15.617 -6.18 -21.297 1 45.84 256 TYR B CA 1
ATOM 4715 C C . TYR B 1 256 ? 16.859 -6.371 -22.172 1 45.84 256 TYR B C 1
ATOM 4717 O O . TYR B 1 256 ? 16.891 -7.277 -23.016 1 45.84 256 TYR B O 1
ATOM 4725 N N . PRO B 1 257 ? 17.5 -5.516 -22.75 1 42.41 257 PRO B N 1
ATOM 4726 C CA . PRO B 1 257 ? 17.938 -6.16 -23.984 1 42.41 257 PRO B CA 1
ATOM 4727 C C . PRO B 1 257 ? 18.656 -7.48 -23.734 1 42.41 257 PRO B C 1
ATOM 4729 O O . PRO B 1 257 ? 18.328 -8.5 -24.344 1 42.41 257 PRO B O 1
ATOM 4732 N N . PRO B 1 258 ? 19.797 -7.676 -23.781 1 46.06 258 PRO B N 1
ATOM 4733 C CA . PRO B 1 258 ? 20.688 -8.625 -24.438 1 46.06 258 PRO B CA 1
ATOM 4734 C C . PRO B 1 258 ? 20.953 -9.875 -23.609 1 46.06 258 PRO B C 1
ATOM 4736 O O . PRO B 1 258 ? 21.391 -10.898 -24.141 1 46.06 258 PRO B O 1
ATOM 4739 N N . THR B 1 259 ? 20.734 -9.812 -22.109 1 50 259 THR B N 1
ATOM 4740 C CA . THR B 1 259 ? 21.375 -10.938 -21.438 1 50 259 THR B CA 1
ATOM 4741 C C . THR B 1 259 ? 20.359 -11.992 -21.031 1 50 259 THR B C 1
ATOM 4743 O O . THR B 1 259 ? 20.734 -13.07 -20.578 1 50 259 THR B O 1
ATOM 4746 N N . ALA B 1 260 ? 18.953 -11.656 -20.984 1 61.91 260 ALA B N 1
ATOM 4747 C CA . ALA B 1 260 ? 18.062 -12.766 -20.688 1 61.91 260 ALA B CA 1
ATOM 4748 C C . ALA B 1 260 ? 18.188 -13.859 -21.734 1 61.91 260 ALA B C 1
ATOM 4750 O O . ALA B 1 260 ? 17.969 -13.609 -22.922 1 61.91 260 ALA B O 1
ATOM 4751 N N . ASP B 1 261 ? 18.672 -14.906 -21.234 1 74.75 261 ASP B N 1
ATOM 4752 C CA . ASP B 1 261 ? 19.047 -16 -22.125 1 74.75 261 ASP B CA 1
ATOM 4753 C C . ASP B 1 261 ? 18 -17.109 -22.094 1 74.75 261 ASP B C 1
ATOM 4755 O O . ASP B 1 261 ? 18.281 -18.25 -22.5 1 74.75 261 ASP B O 1
ATOM 4759 N N . ILE B 1 262 ? 16.703 -16.703 -21.641 1 86.75 262 ILE B N 1
ATOM 4760 C CA . ILE B 1 262 ? 15.758 -17.812 -21.594 1 86.75 262 ILE B CA 1
ATOM 4761 C C . ILE B 1 262 ? 15.227 -18.109 -23 1 86.75 262 ILE B C 1
ATOM 4763 O O . ILE B 1 262 ? 14.797 -17.188 -23.703 1 86.75 262 ILE B O 1
ATOM 4767 N N . ALA B 1 263 ? 15.273 -19.344 -23.359 1 90.5 263 ALA B N 1
ATOM 4768 C CA . ALA B 1 263 ? 14.797 -19.781 -24.672 1 90.5 263 ALA B CA 1
ATOM 4769 C C . ALA B 1 263 ? 13.273 -19.703 -24.75 1 90.5 263 ALA B C 1
ATOM 4771 O O . ALA B 1 263 ? 12.586 -19.938 -23.766 1 90.5 263 ALA B O 1
ATOM 4772 N N . LYS B 1 264 ? 12.758 -19.406 -25.891 1 92.62 264 LYS B N 1
ATOM 4773 C CA . LYS B 1 264 ? 11.32 -19.312 -26.125 1 92.62 264 LYS B CA 1
ATOM 4774 C C . LYS B 1 264 ? 10.617 -20.609 -25.766 1 92.62 264 LYS B C 1
ATOM 4776 O O . LYS B 1 264 ? 9.477 -20.594 -25.297 1 92.62 264 LYS B O 1
ATOM 4781 N N . LYS B 1 265 ? 11.281 -21.688 -26.031 1 95.12 265 LYS B N 1
ATOM 4782 C CA . LYS B 1 265 ? 10.688 -22.984 -25.734 1 95.12 265 LYS B CA 1
ATOM 4783 C C . LYS B 1 265 ? 10.445 -23.156 -24.234 1 95.12 265 LYS B C 1
ATOM 4785 O O . LYS B 1 265 ? 9.461 -23.781 -23.828 1 95.12 265 LYS B O 1
ATOM 4790 N N . HIS B 1 266 ? 11.352 -22.641 -23.406 1 96.12 266 HIS B N 1
ATOM 4791 C CA . HIS B 1 266 ? 11.188 -22.719 -21.969 1 96.12 266 HIS B CA 1
ATOM 4792 C C . HIS B 1 266 ? 10.016 -21.875 -21.484 1 96.12 266 HIS B C 1
ATOM 4794 O O . HIS B 1 266 ? 9.266 -22.297 -20.594 1 96.12 266 HIS B O 1
ATOM 4800 N N . ILE B 1 267 ? 9.844 -20.734 -22.094 1 95.5 267 ILE B N 1
ATOM 4801 C CA . ILE B 1 267 ? 8.711 -19.875 -21.75 1 95.5 267 ILE B CA 1
ATOM 4802 C C . ILE B 1 267 ? 7.406 -20.562 -22.156 1 95.5 267 ILE B C 1
ATOM 4804 O O . ILE B 1 267 ? 6.438 -20.562 -21.391 1 95.5 267 ILE B O 1
ATOM 4808 N N . ALA B 1 268 ? 7.398 -21.172 -23.297 1 95.62 268 ALA B N 1
ATOM 4809 C CA . ALA B 1 268 ? 6.211 -21.844 -23.828 1 95.62 268 ALA B CA 1
ATOM 4810 C C . ALA B 1 268 ? 5.773 -22.984 -22.922 1 95.62 268 ALA B C 1
ATOM 4812 O O . ALA B 1 268 ? 4.578 -23.172 -22.688 1 95.62 268 ALA B O 1
ATOM 4813 N N . VAL B 1 269 ? 6.738 -23.719 -22.453 1 96.56 269 VAL B N 1
ATOM 4814 C CA . VAL B 1 269 ? 6.383 -24.859 -21.625 1 96.56 269 VAL B CA 1
ATOM 4815 C C . VAL B 1 269 ? 5.867 -24.375 -20.266 1 96.56 269 VAL B C 1
ATOM 4817 O O . VAL B 1 269 ? 4.988 -25 -19.672 1 96.56 269 VAL B O 1
ATOM 4820 N N . ILE B 1 270 ? 6.445 -23.297 -19.766 1 96.81 270 ILE B N 1
ATOM 4821 C CA . ILE B 1 270 ? 5.961 -22.734 -18.5 1 96.81 270 ILE B CA 1
ATOM 4822 C C . ILE B 1 270 ? 4.512 -22.281 -18.672 1 96.81 270 ILE B C 1
ATOM 4824 O O . ILE B 1 270 ? 3.654 -22.609 -17.844 1 96.81 270 ILE B O 1
ATOM 4828 N N . LEU B 1 271 ? 4.242 -21.594 -19.766 1 96.12 271 LEU B N 1
ATOM 4829 C CA . LEU B 1 271 ? 2.898 -21.094 -20.047 1 96.12 271 LEU B CA 1
ATOM 4830 C C . LEU B 1 271 ? 1.918 -22.234 -20.234 1 96.12 271 LEU B C 1
ATOM 4832 O O . LEU B 1 271 ? 0.804 -22.203 -19.703 1 96.12 271 LEU B O 1
ATOM 4836 N N . PHE B 1 272 ? 2.336 -23.219 -20.953 1 96.25 272 PHE B N 1
ATOM 4837 C CA . PHE B 1 272 ? 1.49 -24.375 -21.219 1 96.25 272 PHE B CA 1
ATOM 4838 C C . PHE B 1 272 ? 1.179 -25.125 -19.922 1 96.25 272 PHE B C 1
ATOM 4840 O O . PHE B 1 272 ? 0.033 -25.516 -19.688 1 96.25 272 PHE B O 1
ATOM 4847 N N . GLY B 1 273 ? 2.182 -25.391 -19.141 1 96.56 273 GLY B N 1
ATOM 4848 C CA . GLY B 1 273 ? 1.99 -26.062 -17.859 1 96.56 273 GLY B CA 1
ATOM 4849 C C . GLY B 1 273 ? 1.092 -25.297 -16.922 1 96.56 273 GLY B C 1
ATOM 4850 O O . GLY B 1 273 ? 0.209 -25.875 -16.281 1 96.56 273 GLY B O 1
ATOM 4851 N N . LYS B 1 274 ? 1.295 -24 -16.906 1 94.06 274 LYS B N 1
ATOM 4852 C CA . LYS B 1 274 ? 0.609 -23.156 -15.93 1 94.06 274 LYS B CA 1
ATOM 4853 C C . LYS B 1 274 ? -0.816 -22.844 -16.375 1 94.06 274 LYS B C 1
ATOM 4855 O O . LYS B 1 274 ? -1.74 -22.844 -15.562 1 94.06 274 LYS B O 1
ATOM 4860 N N . GLU B 1 275 ? -1.024 -22.609 -17.672 1 93.38 275 GLU B N 1
ATOM 4861 C CA . GLU B 1 275 ? -2.301 -22.062 -18.125 1 93.38 275 GLU B CA 1
ATOM 4862 C C . GLU B 1 275 ? -3.207 -23.172 -18.656 1 93.38 275 GLU B C 1
ATOM 4864 O O . GLU B 1 275 ? -4.414 -22.969 -18.828 1 93.38 275 GLU B O 1
ATOM 4869 N N . VAL B 1 276 ? -2.67 -24.344 -18.906 1 95.19 276 VAL B N 1
ATOM 4870 C CA . VAL B 1 276 ? -3.486 -25.391 -19.5 1 95.19 276 VAL B CA 1
ATOM 4871 C C . VAL B 1 276 ? -3.49 -26.609 -18.578 1 95.19 276 VAL B C 1
ATOM 4873 O O . VAL B 1 276 ? -4.551 -27.062 -18.141 1 95.19 276 VAL B O 1
ATOM 4876 N N . ILE B 1 277 ? -2.367 -27.109 -18.219 1 97.06 277 ILE B N 1
ATOM 4877 C CA . ILE B 1 277 ? -2.266 -28.391 -17.531 1 97.06 277 ILE B CA 1
ATOM 4878 C C . ILE B 1 277 ? -2.748 -28.234 -16.094 1 97.06 277 ILE B C 1
ATOM 4880 O O . ILE B 1 277 ? -3.539 -29.047 -15.602 1 97.06 277 ILE B O 1
ATOM 4884 N N . MET B 1 278 ? -2.229 -27.219 -15.414 1 96.25 278 MET B N 1
ATOM 4885 C CA . MET B 1 278 ? -2.523 -27.109 -13.984 1 96.25 278 MET B CA 1
ATOM 4886 C C . MET B 1 278 ? -4.012 -26.859 -13.758 1 96.25 278 MET B C 1
ATOM 4888 O O . MET B 1 278 ? -4.609 -27.422 -12.844 1 96.25 278 MET B O 1
ATOM 4892 N N . PRO B 1 279 ? -4.691 -25.984 -14.531 1 95.19 279 PRO B N 1
ATOM 4893 C CA . PRO B 1 279 ? -6.141 -25.875 -14.367 1 95.19 279 PRO B CA 1
ATOM 4894 C C . PRO B 1 279 ? -6.871 -27.188 -14.625 1 95.19 279 PRO B C 1
ATOM 4896 O O . PRO B 1 279 ? -7.879 -27.484 -13.977 1 95.19 279 PRO B O 1
ATOM 4899 N N . LEU B 1 280 ? -6.414 -27.984 -15.555 1 96 280 LEU B N 1
ATOM 4900 C CA . LEU B 1 280 ? -7.004 -29.297 -15.805 1 96 280 LEU B CA 1
ATOM 4901 C C . LEU B 1 280 ? -6.828 -30.203 -14.602 1 96 280 LEU B C 1
ATOM 4903 O O . LEU B 1 280 ? -7.723 -30.984 -14.273 1 96 280 LEU B O 1
ATOM 4907 N N . VAL B 1 281 ? -5.668 -30.109 -14.016 1 95.44 281 VAL B N 1
ATOM 4908 C CA . VAL B 1 281 ? -5.406 -30.859 -12.797 1 95.44 281 VAL B CA 1
ATOM 4909 C C . VAL B 1 281 ? -6.367 -30.422 -11.695 1 95.44 281 VAL B C 1
ATOM 4911 O O . VAL B 1 281 ? -6.898 -31.25 -10.953 1 95.44 281 VAL B O 1
ATOM 4914 N N . GLY B 1 282 ? -6.578 -29.125 -11.555 1 94 282 GLY B N 1
ATOM 4915 C CA . GLY B 1 282 ? -7.531 -28.609 -10.586 1 94 282 GLY B CA 1
ATOM 4916 C C . GLY B 1 282 ? -8.945 -29.109 -10.82 1 94 282 GLY B C 1
ATOM 4917 O O . GLY B 1 282 ? -9.656 -29.453 -9.875 1 94 282 GLY B O 1
ATOM 4918 N N . LEU B 1 283 ? -9.312 -29.125 -12.07 1 93.88 283 LEU B N 1
ATOM 4919 C CA . LEU B 1 283 ? -10.625 -29.641 -12.445 1 93.88 283 LEU B CA 1
ATOM 4920 C C . LEU B 1 283 ? -10.75 -31.125 -12.055 1 93.88 283 LEU B C 1
ATOM 4922 O O . LEU B 1 283 ? -11.789 -31.547 -11.539 1 93.88 283 LEU B O 1
ATOM 4926 N N . GLY B 1 284 ? -9.734 -31.844 -12.305 1 93.5 284 GLY B N 1
ATOM 4927 C CA . GLY B 1 284 ? -9.742 -33.281 -11.984 1 93.5 284 GLY B CA 1
ATOM 4928 C C . GLY B 1 284 ? -9.773 -33.531 -10.492 1 93.5 284 GLY B C 1
ATOM 4929 O O . GLY B 1 284 ? -10.586 -34.344 -10.016 1 93.5 284 GLY B O 1
ATOM 4930 N N . ILE B 1 285 ? -8.945 -32.812 -9.766 1 92.31 285 ILE B N 1
ATOM 4931 C CA . ILE B 1 285 ? -8.766 -33.125 -8.352 1 92.31 285 ILE B CA 1
ATOM 4932 C C . ILE B 1 285 ? -9.898 -32.469 -7.539 1 92.31 285 ILE B C 1
ATOM 4934 O O . ILE B 1 285 ? -10.609 -33.156 -6.809 1 92.31 285 ILE B O 1
ATOM 4938 N N . ALA B 1 286 ? -10.078 -31.172 -7.668 1 92.69 286 ALA B N 1
ATOM 4939 C CA . ALA B 1 286 ? -11.094 -30.469 -6.887 1 92.69 286 ALA B CA 1
ATOM 4940 C C . ALA B 1 286 ? -12.484 -30.688 -7.48 1 92.69 286 ALA B C 1
ATOM 4942 O O . ALA B 1 286 ? -13.461 -30.875 -6.746 1 92.69 286 ALA B O 1
ATOM 4943 N N . GLY B 1 287 ? -12.609 -30.641 -8.789 1 91.94 287 GLY B N 1
ATOM 4944 C CA . GLY B 1 287 ? -13.883 -30.938 -9.43 1 91.94 287 GLY B CA 1
ATOM 4945 C C . GLY B 1 287 ? -14.367 -32.344 -9.18 1 91.94 287 GLY B C 1
ATOM 4946 O O . GLY B 1 287 ? -15.539 -32.562 -8.844 1 91.94 287 GLY B O 1
ATOM 4947 N N . GLY B 1 288 ? -13.469 -33.25 -9.312 1 92.25 288 GLY B N 1
ATOM 4948 C CA . GLY B 1 288 ? -13.812 -34.625 -9.016 1 92.25 288 GLY B CA 1
ATOM 4949 C C . GLY B 1 288 ? -14.219 -34.844 -7.57 1 92.25 288 GLY B C 1
ATOM 4950 O O . GLY B 1 288 ? -15.18 -35.562 -7.293 1 92.25 288 GLY B O 1
ATOM 4951 N N . ALA B 1 289 ? -13.469 -34.25 -6.676 1 92.88 289 ALA B N 1
ATOM 4952 C CA . ALA B 1 289 ? -13.789 -34.375 -5.258 1 92.88 289 ALA B CA 1
ATOM 4953 C C . ALA B 1 289 ? -15.18 -33.812 -4.961 1 92.88 289 ALA B C 1
ATOM 4955 O O . ALA B 1 289 ? -15.898 -34.312 -4.109 1 92.88 289 ALA B O 1
ATOM 4956 N N . TYR B 1 290 ? -15.508 -32.719 -5.605 1 93.69 290 TYR B N 1
ATOM 4957 C CA . TYR B 1 290 ? -16.844 -32.156 -5.441 1 93.69 290 TYR B CA 1
ATOM 4958 C C . TYR B 1 290 ? -17.922 -33.094 -5.949 1 93.69 290 TYR B C 1
ATOM 4960 O O . TYR B 1 290 ? -18.922 -33.312 -5.273 1 93.69 290 TYR B O 1
ATOM 4968 N N . PHE B 1 291 ? -17.781 -33.719 -7.09 1 93.56 291 PHE B N 1
ATOM 4969 C CA . PHE B 1 291 ? -18.781 -34.594 -7.703 1 93.56 291 PHE B CA 1
ATOM 4970 C C . PHE B 1 291 ? -18.922 -35.906 -6.922 1 93.56 291 PHE B C 1
ATOM 4972 O O . PHE B 1 291 ? -20 -36.5 -6.906 1 93.56 291 PHE B O 1
ATOM 4979 N N . TYR B 1 292 ? -17.828 -36.219 -6.195 1 93.5 292 TYR B N 1
ATOM 4980 C CA . TYR B 1 292 ? -17.891 -37.406 -5.355 1 93.5 292 TYR B CA 1
ATOM 4981 C C . TYR B 1 292 ? -18.344 -37.062 -3.945 1 93.5 292 TYR B C 1
ATOM 4983 O O . TYR B 1 292 ? -18.406 -37.938 -3.074 1 93.5 292 TYR B O 1
ATOM 4991 N N . GLY B 1 293 ? -18.531 -35.844 -3.639 1 91.94 293 GLY B N 1
ATOM 4992 C CA . GLY B 1 293 ? -19.109 -35.406 -2.377 1 91.94 293 GLY B CA 1
ATOM 4993 C C . GLY B 1 293 ? -18.078 -35.281 -1.265 1 91.94 293 GLY B C 1
ATOM 4994 O O . GLY B 1 293 ? -18.422 -35.344 -0.084 1 91.94 293 GLY B O 1
ATOM 4995 N N . ILE B 1 294 ? -16.859 -35.156 -1.624 1 90.81 294 ILE B N 1
ATOM 4996 C CA . ILE B 1 294 ? -15.789 -35.125 -0.637 1 90.81 294 ILE B CA 1
ATOM 4997 C C . ILE B 1 294 ? -15.641 -33.719 -0.08 1 90.81 294 ILE B C 1
ATOM 4999 O O . ILE B 1 294 ? -15.406 -33.531 1.117 1 90.81 294 ILE B O 1
ATOM 5003 N N . ILE B 1 295 ? -15.781 -32.719 -0.986 1 92.75 295 ILE B N 1
ATOM 5004 C CA . ILE B 1 295 ? -15.664 -31.328 -0.533 1 92.75 295 ILE B CA 1
ATOM 5005 C C . ILE B 1 295 ? -16.859 -30.516 -1.03 1 92.75 295 ILE B C 1
ATOM 5007 O O . ILE B 1 295 ? -17.562 -30.953 -1.953 1 92.75 295 ILE B O 1
ATOM 5011 N N . GLY B 1 296 ? -17.125 -29.391 -0.378 1 91.19 296 GLY B N 1
ATOM 5012 C CA . GLY B 1 296 ? -18.219 -28.5 -0.76 1 91.19 296 GLY B CA 1
ATOM 5013 C C . GLY B 1 296 ? -17.938 -27.734 -2.035 1 91.19 296 GLY B C 1
ATOM 5014 O O . GLY B 1 296 ? -16.797 -27.672 -2.496 1 91.19 296 GLY B O 1
ATOM 5015 N N . ARG B 1 297 ? -18.953 -27.219 -2.545 1 91.44 297 ARG B N 1
ATOM 5016 C CA . ARG B 1 297 ? -18.922 -26.5 -3.816 1 91.44 297 ARG B CA 1
ATOM 5017 C C . ARG B 1 297 ? -18 -25.281 -3.732 1 91.44 297 ARG B C 1
ATOM 5019 O O . ARG B 1 297 ? -17.203 -25.047 -4.633 1 91.44 297 ARG B O 1
ATOM 5026 N N . VAL B 1 298 ? -18.109 -24.578 -2.633 1 90.69 298 VAL B N 1
ATOM 5027 C CA . VAL B 1 298 ? -17.359 -23.328 -2.48 1 90.69 298 VAL B CA 1
ATOM 5028 C C . VAL B 1 298 ? -15.867 -23.625 -2.385 1 90.69 298 VAL B C 1
ATOM 5030 O O . VAL B 1 298 ? -15.055 -22.906 -2.971 1 90.69 298 VAL B O 1
ATOM 5033 N N . LEU B 1 299 ? -15.539 -24.641 -1.716 1 92 299 LEU B N 1
ATOM 5034 C CA . LEU B 1 299 ? -14.141 -25.031 -1.599 1 92 299 LEU B CA 1
ATOM 5035 C C . LEU B 1 299 ? -13.594 -25.5 -2.943 1 92 299 LEU B C 1
ATOM 5037 O O . LEU B 1 299 ? -12.469 -25.141 -3.318 1 92 299 LEU B O 1
ATOM 5041 N N . ALA B 1 300 ? -14.375 -26.234 -3.639 1 93.31 300 ALA B N 1
ATOM 5042 C CA . ALA B 1 300 ? -13.953 -26.766 -4.934 1 93.31 300 ALA B CA 1
ATOM 5043 C C . ALA B 1 300 ? -13.656 -25.641 -5.918 1 93.31 300 ALA B C 1
ATOM 5045 O O . ALA B 1 300 ? -12.609 -25.641 -6.57 1 93.31 300 ALA B O 1
ATOM 5046 N N . ILE B 1 301 ? -14.539 -24.75 -5.988 1 90.44 301 ILE B N 1
ATOM 5047 C CA . ILE B 1 301 ? -14.352 -23.672 -6.957 1 90.44 301 ILE B CA 1
ATOM 5048 C C . ILE B 1 301 ? -13.172 -22.797 -6.539 1 90.44 301 ILE B C 1
ATOM 5050 O O . ILE B 1 301 ? -12.438 -22.281 -7.391 1 90.44 301 ILE B O 1
ATOM 5054 N N . SER B 1 302 ? -12.961 -22.547 -5.254 1 90.06 302 SER B N 1
ATOM 5055 C CA . SER B 1 302 ? -11.836 -21.75 -4.766 1 90.06 302 SER B CA 1
ATOM 5056 C C . SER B 1 302 ? -10.508 -22.391 -5.16 1 90.06 302 SER B C 1
ATOM 5058 O O . SER B 1 302 ? -9.602 -21.688 -5.633 1 90.06 302 SER B O 1
ATOM 5060 N N . ILE B 1 303 ? -10.453 -23.656 -5.012 1 92.12 303 ILE B N 1
ATOM 5061 C CA . ILE B 1 303 ? -9.234 -24.391 -5.336 1 92.12 303 ILE B CA 1
ATOM 5062 C C . ILE B 1 303 ? -9 -24.359 -6.844 1 92.12 303 ILE B C 1
ATOM 5064 O O . ILE B 1 303 ? -7.871 -24.125 -7.297 1 92.12 303 ILE B O 1
ATOM 5068 N N . MET B 1 304 ? -10.016 -24.562 -7.578 1 92.5 304 MET B N 1
ATOM 5069 C CA . MET B 1 304 ? -9.891 -24.578 -9.031 1 92.5 304 MET B CA 1
ATOM 5070 C C . MET B 1 304 ? -9.422 -23.219 -9.555 1 92.5 304 MET B C 1
ATOM 5072 O O . MET B 1 304 ? -8.594 -23.156 -10.469 1 92.5 304 MET B O 1
ATOM 5076 N N . ILE B 1 305 ? -9.891 -22.234 -8.969 1 89 305 ILE B N 1
ATOM 5077 C CA . ILE B 1 305 ? -9.492 -20.891 -9.383 1 89 305 ILE B CA 1
ATOM 5078 C C . ILE B 1 305 ? -8.023 -20.656 -9.047 1 89 305 ILE B C 1
ATOM 5080 O O . ILE B 1 305 ? -7.289 -20.062 -9.828 1 89 305 ILE B O 1
ATOM 5084 N N . ILE B 1 306 ? -7.594 -21.094 -7.934 1 91.44 306 ILE B N 1
ATOM 5085 C CA . ILE B 1 306 ? -6.199 -20.969 -7.527 1 91.44 306 ILE B CA 1
ATOM 5086 C C . ILE B 1 306 ? -5.305 -21.719 -8.523 1 91.44 306 ILE B C 1
ATOM 5088 O O . ILE B 1 306 ? -4.266 -21.203 -8.938 1 91.44 306 ILE B O 1
ATOM 5092 N N . TYR B 1 307 ? -5.77 -22.875 -8.938 1 92.31 307 TYR B N 1
ATOM 5093 C CA . TYR B 1 307 ? -4.996 -23.688 -9.859 1 92.31 307 TYR B CA 1
ATOM 5094 C C . TYR B 1 307 ? -4.867 -23.016 -11.219 1 92.31 307 TYR B C 1
ATOM 5096 O O . TYR B 1 307 ? -3.918 -23.281 -11.969 1 92.31 307 TYR B O 1
ATOM 5104 N N . ALA B 1 308 ? -5.789 -22.156 -11.508 1 90.19 308 ALA B N 1
ATOM 5105 C CA . ALA B 1 308 ? -5.805 -21.484 -12.805 1 90.19 308 ALA B CA 1
ATOM 5106 C C . ALA B 1 308 ? -5.066 -20.156 -12.742 1 90.19 308 ALA B C 1
ATOM 5108 O O . ALA B 1 308 ? -4.934 -19.469 -13.75 1 90.19 308 ALA B O 1
ATOM 5109 N N . GLY B 1 309 ? -4.559 -19.844 -11.609 1 87.25 309 GLY B N 1
ATOM 5110 C CA . GLY B 1 309 ? -3.883 -18.562 -11.438 1 87.25 309 GLY B CA 1
ATOM 5111 C C . GLY B 1 309 ? -2.486 -18.547 -12.031 1 87.25 309 GLY B C 1
ATOM 5112 O O . GLY B 1 309 ? -1.932 -19.594 -12.359 1 87.25 309 GLY B O 1
ATOM 5113 N N . PRO B 1 310 ? -1.918 -17.391 -12.172 1 89.75 310 PRO B N 1
ATOM 5114 C CA . PRO B 1 310 ? -0.548 -17.266 -12.68 1 89.75 310 PRO B CA 1
ATOM 5115 C C . PRO B 1 310 ? 0.501 -17.594 -11.617 1 89.75 310 PRO B C 1
ATOM 5117 O O . PRO B 1 310 ? 0.156 -17.891 -10.477 1 89.75 310 PRO B O 1
ATOM 5120 N N . THR B 1 311 ? 1.748 -17.594 -12.086 1 92.06 311 THR B N 1
ATOM 5121 C CA . THR B 1 311 ? 2.873 -17.844 -11.195 1 92.06 311 THR B CA 1
ATOM 5122 C C . THR B 1 311 ? 2.99 -16.75 -10.141 1 92.06 311 THR B C 1
ATOM 5124 O O . THR B 1 311 ? 2.752 -15.578 -10.422 1 92.06 311 THR B O 1
ATOM 5127 N N . SER B 1 312 ? 3.295 -17.109 -8.961 1 90.94 312 SER B N 1
ATOM 5128 C CA . SER B 1 312 ? 3.434 -16.172 -7.848 1 90.94 312 SER B CA 1
ATOM 5129 C C . SER B 1 312 ? 4.547 -15.164 -8.109 1 90.94 312 SER B C 1
ATOM 5131 O O . SER B 1 312 ? 5.668 -15.539 -8.445 1 90.94 312 SER B O 1
ATOM 5133 N N . LEU B 1 313 ? 4.262 -13.977 -7.859 1 88.31 313 LEU B N 1
ATOM 5134 C CA . LEU B 1 313 ? 5.25 -12.914 -8.039 1 88.31 313 LEU B CA 1
ATOM 5135 C C . LEU B 1 313 ? 6.352 -13.016 -6.988 1 88.31 313 LEU B C 1
ATOM 5137 O O . LEU B 1 313 ? 7.434 -12.445 -7.164 1 88.31 313 LEU B O 1
ATOM 5141 N N . GLN B 1 314 ? 6.086 -13.719 -5.988 1 88.75 314 GLN B N 1
ATOM 5142 C CA . GLN B 1 314 ? 7.062 -13.828 -4.91 1 88.75 314 GLN B CA 1
ATOM 5143 C C . GLN B 1 314 ? 8.305 -14.594 -5.367 1 88.75 314 GLN B C 1
ATOM 5145 O O . GLN B 1 314 ? 9.344 -14.539 -4.715 1 88.75 314 GLN B O 1
ATOM 5150 N N . LEU B 1 315 ? 8.195 -15.375 -6.438 1 92.56 315 LEU B N 1
ATOM 5151 C CA . LEU B 1 315 ? 9.367 -16.078 -6.945 1 92.56 315 LEU B CA 1
ATOM 5152 C C . LEU B 1 315 ? 10.43 -15.102 -7.406 1 92.56 315 LEU B C 1
ATOM 5154 O O . LEU B 1 315 ? 11.625 -15.398 -7.352 1 92.56 315 LEU B O 1
ATOM 5158 N N . LEU B 1 316 ? 9.984 -13.961 -7.848 1 90.81 316 LEU B N 1
ATOM 5159 C CA . LEU B 1 316 ? 10.938 -12.922 -8.234 1 90.81 316 LEU B CA 1
ATOM 5160 C C . LEU B 1 316 ? 11.812 -12.531 -7.051 1 90.81 316 LEU B C 1
ATOM 5162 O O . LEU B 1 316 ? 13.016 -12.297 -7.215 1 90.81 316 LEU B O 1
ATOM 5166 N N . MET B 1 317 ? 11.188 -12.422 -5.91 1 89.06 317 MET B N 1
ATOM 5167 C CA . MET B 1 317 ? 11.938 -12.055 -4.715 1 89.06 317 MET B CA 1
ATOM 5168 C C . MET B 1 317 ? 12.953 -13.133 -4.355 1 89.06 317 MET B C 1
ATOM 5170 O O . MET B 1 317 ? 14.07 -12.828 -3.928 1 89.06 317 MET B O 1
ATOM 5174 N N . ILE B 1 318 ? 12.57 -14.344 -4.562 1 89.12 318 ILE B N 1
ATOM 5175 C CA . ILE B 1 318 ? 13.477 -15.453 -4.289 1 89.12 318 ILE B CA 1
ATOM 5176 C C . ILE B 1 318 ? 14.648 -15.422 -5.273 1 89.12 318 ILE B C 1
ATOM 5178 O O . ILE B 1 318 ? 15.805 -15.531 -4.871 1 89.12 318 ILE B O 1
ATOM 5182 N N . CYS B 1 319 ? 14.398 -15.25 -6.531 1 90.62 319 CYS B N 1
ATOM 5183 C CA . CYS B 1 319 ? 15.438 -15.164 -7.551 1 90.62 319 CYS B CA 1
ATOM 5184 C C . CYS B 1 319 ? 16.375 -13.992 -7.27 1 90.62 319 CYS B C 1
ATOM 5186 O O . CYS B 1 319 ? 17.594 -14.109 -7.449 1 90.62 319 CYS B O 1
ATOM 5188 N N . THR B 1 320 ? 15.789 -12.938 -6.848 1 84.12 320 THR B N 1
ATOM 5189 C CA . THR B 1 320 ? 16.578 -11.75 -6.555 1 84.12 320 THR B CA 1
ATOM 5190 C C . THR B 1 320 ? 17.484 -11.992 -5.348 1 84.12 320 THR B C 1
ATOM 5192 O O . THR B 1 320 ? 18.656 -11.586 -5.348 1 84.12 320 THR B O 1
ATOM 5195 N N . THR B 1 321 ? 16.984 -12.641 -4.371 1 81.75 321 THR B N 1
ATOM 5196 C CA . THR B 1 321 ? 17.766 -12.961 -3.174 1 81.75 321 THR B CA 1
ATOM 5197 C C . THR B 1 321 ? 18.953 -13.836 -3.52 1 81.75 321 THR B C 1
ATOM 5199 O O . THR B 1 321 ? 20.062 -13.625 -3.008 1 81.75 321 THR B O 1
ATOM 5202 N N . HIS B 1 322 ? 18.734 -14.75 -4.41 1 86.69 322 HIS B N 1
ATOM 5203 C CA . HIS B 1 322 ? 19.797 -15.672 -4.805 1 86.69 322 HIS B CA 1
ATOM 5204 C C . HIS B 1 322 ? 20.641 -15.094 -5.934 1 86.69 322 HIS B C 1
ATOM 5206 O O . HIS B 1 322 ? 21.656 -15.672 -6.32 1 86.69 322 HIS B O 1
ATOM 5212 N N . LYS B 1 323 ? 20.141 -13.922 -6.441 1 86.94 323 LYS B N 1
ATOM 5213 C CA . LYS B 1 323 ? 20.781 -13.336 -7.617 1 86.94 323 LYS B CA 1
ATOM 5214 C C . LYS B 1 323 ? 20.922 -14.359 -8.742 1 86.94 323 LYS B C 1
ATOM 5216 O O . LYS B 1 323 ? 21.984 -14.508 -9.328 1 86.94 323 LYS B O 1
ATOM 5221 N N . ASN B 1 324 ? 19.875 -15.172 -8.828 1 89.44 324 ASN B N 1
ATOM 5222 C CA . ASN B 1 324 ? 19.844 -16.234 -9.82 1 89.44 324 ASN B CA 1
ATOM 5223 C C . ASN B 1 324 ? 18.578 -16.172 -10.664 1 89.44 324 ASN B C 1
ATOM 5225 O O . ASN B 1 324 ? 17.469 -16.141 -10.125 1 89.44 324 ASN B O 1
ATOM 5229 N N . GLN B 1 325 ? 18.656 -16.047 -11.992 1 91.62 325 GLN B N 1
ATOM 5230 C CA . GLN B 1 325 ? 17.578 -16.156 -12.977 1 91.62 325 GLN B CA 1
ATOM 5231 C C . GLN B 1 325 ? 16.562 -15.031 -12.812 1 91.62 325 GLN B C 1
ATOM 5233 O O . GLN B 1 325 ? 15.367 -15.242 -12.992 1 91.62 325 GLN B O 1
ATOM 5238 N N . VAL B 1 326 ? 17.047 -13.875 -12.375 1 89 326 VAL B N 1
ATOM 5239 C CA . VAL B 1 326 ? 16.172 -12.734 -12.148 1 89 326 VAL B CA 1
ATOM 5240 C C . VAL B 1 326 ? 15.602 -12.242 -13.477 1 89 326 VAL B C 1
ATOM 5242 O O . VAL B 1 326 ? 14.398 -12.023 -13.594 1 89 326 VAL B O 1
ATOM 5245 N N . ASP B 1 327 ? 16.438 -12.18 -14.445 1 89.06 327 ASP B N 1
ATOM 5246 C CA . ASP B 1 327 ? 16.016 -11.703 -15.758 1 89.06 327 ASP B CA 1
ATOM 5247 C C . ASP B 1 327 ? 15.062 -12.688 -16.422 1 89.06 327 ASP B C 1
ATOM 5249 O O . ASP B 1 327 ? 14.094 -12.289 -17.078 1 89.06 327 ASP B O 1
ATOM 5253 N N . ASN B 1 328 ? 15.344 -13.969 -16.219 1 91.94 328 ASN B N 1
ATOM 5254 C CA . ASN B 1 328 ? 14.523 -15.008 -16.844 1 91.94 328 ASN B CA 1
ATOM 5255 C C . ASN B 1 328 ? 13.109 -15.008 -16.281 1 91.94 328 ASN B C 1
ATOM 5257 O O . ASN B 1 328 ? 12.133 -15.023 -17.031 1 91.94 328 ASN B O 1
ATOM 5261 N N . ILE B 1 329 ? 13 -15.008 -15.008 1 93.38 329 ILE B N 1
ATOM 5262 C CA . ILE B 1 329 ? 11.672 -15.07 -14.398 1 93.38 329 ILE B CA 1
ATOM 5263 C C . ILE B 1 329 ? 10.898 -13.789 -14.711 1 93.38 329 ILE B C 1
ATOM 5265 O O . ILE B 1 329 ? 9.68 -13.82 -14.859 1 93.38 329 ILE B O 1
ATOM 5269 N N . SER B 1 330 ? 11.57 -12.648 -14.797 1 90.94 330 SER B N 1
ATOM 5270 C CA . SER B 1 330 ? 10.93 -11.391 -15.141 1 90.94 330 SER B CA 1
ATOM 5271 C C . SER B 1 330 ? 10.297 -11.445 -16.531 1 90.94 330 SER B C 1
ATOM 5273 O O . SER B 1 330 ? 9.172 -10.984 -16.719 1 90.94 330 SER B O 1
ATOM 5275 N N . LYS B 1 331 ? 11 -12.008 -17.438 1 90.5 331 LYS B N 1
ATOM 5276 C CA . LYS B 1 331 ? 10.477 -12.164 -18.797 1 90.5 331 LYS B CA 1
ATOM 5277 C C . LYS B 1 331 ? 9.289 -13.109 -18.828 1 90.5 331 LYS B C 1
ATOM 5279 O O . LYS B 1 331 ? 8.312 -12.875 -19.531 1 90.5 331 LYS B O 1
ATOM 5284 N N . VAL B 1 332 ? 9.453 -14.148 -18.109 1 92.69 332 VAL B N 1
ATOM 5285 C CA . VAL B 1 332 ? 8.359 -15.109 -18.016 1 92.69 332 VAL B CA 1
ATOM 5286 C C . VAL B 1 332 ? 7.102 -14.406 -17.5 1 92.69 332 VAL B C 1
ATOM 5288 O O . VAL B 1 332 ? 6.016 -14.594 -18.062 1 92.69 332 VAL B O 1
ATOM 5291 N N . TYR B 1 333 ? 7.227 -13.547 -16.469 1 89.88 333 TYR B N 1
ATOM 5292 C CA . TYR B 1 333 ? 6.098 -12.836 -15.875 1 89.88 333 TYR B CA 1
ATOM 5293 C C . TYR B 1 333 ? 5.43 -11.922 -16.891 1 89.88 333 TYR B C 1
ATOM 5295 O O . TYR B 1 333 ? 4.203 -11.883 -17 1 89.88 333 TYR B O 1
ATOM 5303 N N . LEU B 1 334 ? 6.246 -11.266 -17.594 1 87.06 334 LEU B N 1
ATOM 5304 C CA . LEU B 1 334 ? 5.691 -10.32 -18.562 1 87.06 334 LEU B CA 1
ATOM 5305 C C . LEU B 1 334 ? 4.82 -11.039 -19.578 1 87.06 334 LEU B C 1
ATOM 5307 O O . LEU B 1 334 ? 3.682 -10.633 -19.828 1 87.06 334 LEU B O 1
ATOM 5311 N N . ILE B 1 335 ? 5.32 -12.078 -20.109 1 90.31 335 ILE B N 1
ATOM 5312 C CA . ILE B 1 335 ? 4.59 -12.812 -21.141 1 90.31 335 ILE B CA 1
ATOM 5313 C C . ILE B 1 335 ? 3.383 -13.508 -20.516 1 90.31 335 ILE B C 1
ATOM 5315 O O . ILE B 1 335 ? 2.301 -13.531 -21.109 1 90.31 335 ILE B O 1
ATOM 5319 N N . MET B 1 336 ? 3.562 -13.992 -19.391 1 91.19 336 MET B N 1
ATOM 5320 C CA . MET B 1 336 ? 2.504 -14.727 -18.703 1 91.19 336 MET B CA 1
ATOM 5321 C C . MET B 1 336 ? 1.318 -13.82 -18.391 1 91.19 336 MET B C 1
ATOM 5323 O O . MET B 1 336 ? 0.167 -14.195 -18.625 1 91.19 336 MET B O 1
ATOM 5327 N N . TYR B 1 337 ? 1.533 -12.664 -17.875 1 83.31 337 TYR B N 1
ATOM 5328 C CA . TYR B 1 337 ? 0.437 -11.789 -17.469 1 83.31 337 TYR B CA 1
ATOM 5329 C C . TYR B 1 337 ? -0.239 -11.164 -18.688 1 83.31 337 TYR B C 1
ATOM 5331 O O . TYR B 1 337 ? -1.421 -10.82 -18.641 1 83.31 337 TYR B O 1
ATOM 5339 N N . VAL B 1 338 ? 0.44 -11.109 -19.781 1 83.31 338 VAL B N 1
ATOM 5340 C CA . VAL B 1 338 ? -0.171 -10.641 -21.031 1 83.31 338 VAL B CA 1
ATOM 5341 C C . VAL B 1 338 ? -1.074 -11.727 -21.609 1 83.31 338 VAL B C 1
ATOM 5343 O O . VAL B 1 338 ? -2.166 -11.438 -22.094 1 83.31 338 VAL B O 1
ATOM 5346 N N . THR B 1 339 ? -0.676 -12.969 -21.422 1 86.31 339 THR B N 1
ATOM 5347 C CA . THR B 1 339 ? -1.391 -14.055 -22.078 1 86.31 339 THR B CA 1
ATOM 5348 C C . THR B 1 339 ? -2.381 -14.711 -21.109 1 86.31 339 THR B C 1
ATOM 5350 O O . THR B 1 339 ? -3.311 -15.391 -21.547 1 86.31 339 THR B O 1
ATOM 5353 N N . ALA B 1 340 ? -2.168 -14.555 -19.875 1 82.19 340 ALA B N 1
ATOM 5354 C CA . ALA B 1 340 ? -2.922 -15.297 -18.875 1 82.19 340 ALA B CA 1
ATOM 5355 C C . ALA B 1 340 ? -4.355 -14.781 -18.766 1 82.19 340 ALA B C 1
ATOM 5357 O O . ALA B 1 340 ? -5.238 -15.492 -18.281 1 82.19 340 ALA B O 1
ATOM 5358 N N . ALA B 1 341 ? -4.648 -13.586 -19.219 1 77.25 341 ALA B N 1
ATOM 5359 C CA . ALA B 1 341 ? -5.965 -12.977 -19.078 1 77.25 341 ALA B CA 1
ATOM 5360 C C . ALA B 1 341 ? -7.047 -13.836 -19.719 1 77.25 341 ALA B C 1
ATOM 5362 O O . ALA B 1 341 ? -8.094 -14.094 -19.109 1 77.25 341 ALA B O 1
ATOM 5363 N N . ILE B 1 342 ? -6.793 -14.383 -20.781 1 82.44 342 ILE B N 1
ATOM 5364 C CA . ILE B 1 342 ? -7.805 -15.086 -21.562 1 82.44 342 ILE B CA 1
ATOM 5365 C C . ILE B 1 342 ? -8.008 -16.484 -21 1 82.44 342 ILE B C 1
ATOM 5367 O O . ILE B 1 342 ? -9.125 -16.875 -20.656 1 82.44 342 ILE B O 1
ATOM 5371 N N . PRO B 1 343 ? -6.945 -17.234 -20.828 1 86.94 343 PRO B N 1
ATOM 5372 C CA . PRO B 1 343 ? -7.152 -18.562 -20.266 1 86.94 343 PRO B CA 1
ATOM 5373 C C . PRO B 1 343 ? -7.773 -18.531 -18.875 1 86.94 343 PRO B C 1
ATOM 5375 O O . PRO B 1 343 ? -8.625 -19.375 -18.562 1 86.94 343 PRO B O 1
ATOM 5378 N N . MET B 1 344 ? -7.348 -17.656 -18.109 1 84.44 344 MET B N 1
ATOM 5379 C CA . MET B 1 344 ? -7.914 -17.562 -16.766 1 84.44 344 MET B CA 1
ATOM 5380 C C . MET B 1 344 ? -9.414 -17.281 -16.812 1 84.44 344 MET B C 1
ATOM 5382 O O . MET B 1 344 ? -10.18 -17.844 -16.031 1 84.44 344 MET B O 1
ATOM 5386 N N . ALA B 1 345 ? -9.836 -16.391 -17.703 1 83 345 ALA B N 1
ATOM 5387 C CA . ALA B 1 345 ? -11.25 -16.078 -17.875 1 83 345 ALA B CA 1
ATOM 5388 C C . ALA B 1 345 ? -12.023 -17.312 -18.359 1 83 345 ALA B C 1
ATOM 5390 O O . ALA B 1 345 ? -13.109 -17.594 -17.859 1 83 345 ALA B O 1
ATOM 5391 N N . LEU B 1 346 ? -11.484 -18.031 -19.281 1 87.62 346 LEU B N 1
ATOM 5392 C CA . LEU B 1 346 ? -12.133 -19.188 -19.844 1 87.62 346 LEU B CA 1
ATOM 5393 C C . LEU B 1 346 ? -12.273 -20.312 -18.812 1 87.62 346 LEU B C 1
ATOM 5395 O O . LEU B 1 346 ? -13.32 -20.953 -18.719 1 87.62 346 LEU B O 1
ATOM 5399 N N . TRP B 1 347 ? -11.258 -20.516 -18.062 1 89.88 347 TRP B N 1
ATOM 5400 C CA . TRP B 1 347 ? -11.305 -21.547 -17.031 1 89.88 347 TRP B CA 1
ATOM 5401 C C . TRP B 1 347 ? -12.32 -21.203 -15.953 1 89.88 347 TRP B C 1
ATOM 5403 O O . TRP B 1 347 ? -13.062 -22.062 -15.484 1 89.88 347 TRP B O 1
ATOM 5413 N N . THR B 1 348 ? -12.328 -20 -15.57 1 83.44 348 THR B N 1
ATOM 5414 C CA . THR B 1 348 ? -13.273 -19.578 -14.539 1 83.44 348 THR B CA 1
ATOM 5415 C C . THR B 1 348 ? -14.711 -19.781 -15.016 1 83.44 348 THR B C 1
ATOM 5417 O O . THR B 1 348 ? -15.57 -20.234 -14.25 1 83.44 348 THR B O 1
ATOM 5420 N N . MET B 1 349 ? -14.945 -19.438 -16.219 1 84.31 349 MET B N 1
ATOM 5421 C CA . MET B 1 349 ? -16.266 -19.672 -16.797 1 84.31 349 MET B CA 1
ATOM 5422 C C . MET B 1 349 ? -16.594 -21.172 -16.797 1 84.31 349 MET B C 1
ATOM 5424 O O . MET B 1 349 ? -17.719 -21.547 -16.453 1 84.31 349 MET B O 1
ATOM 5428 N N . CYS B 1 350 ? -15.695 -21.922 -17.188 1 88.38 350 CYS B N 1
ATOM 5429 C CA . CYS B 1 350 ? -15.883 -23.375 -17.234 1 88.38 350 CYS B CA 1
ATOM 5430 C C . CYS B 1 350 ? -16.188 -23.938 -15.852 1 88.38 350 CYS B C 1
ATOM 5432 O O . CYS B 1 350 ? -17.078 -24.766 -15.695 1 88.38 350 CYS B O 1
ATOM 5434 N N . PHE B 1 351 ? -15.477 -23.484 -14.875 1 88.56 351 PHE B N 1
ATOM 5435 C CA . PHE B 1 351 ? -15.656 -23.969 -13.508 1 88.56 351 PHE B CA 1
ATOM 5436 C C . PHE B 1 351 ? -17.047 -23.594 -12.984 1 88.56 351 PHE B C 1
ATOM 5438 O O . PHE B 1 351 ? -17.688 -24.406 -12.32 1 88.56 351 PHE B O 1
ATOM 5445 N N . LEU B 1 352 ? -17.453 -22.438 -13.32 1 84.19 352 LEU B N 1
ATOM 5446 C CA . LEU B 1 352 ? -18.766 -21.984 -12.867 1 84.19 352 LEU B CA 1
ATOM 5447 C C . LEU B 1 352 ? -19.875 -22.75 -13.547 1 84.19 352 LEU B C 1
ATOM 5449 O O . LEU B 1 352 ? -20.891 -23.078 -12.922 1 84.19 352 LEU B O 1
ATOM 5453 N N . ILE B 1 353 ? -19.75 -23 -14.82 1 85.94 353 ILE B N 1
ATOM 5454 C CA . ILE B 1 353 ? -20.75 -23.75 -15.562 1 85.94 353 ILE B CA 1
ATOM 5455 C C . ILE B 1 353 ? -20.844 -25.172 -15.016 1 85.94 353 ILE B C 1
ATOM 5457 O O . ILE B 1 353 ? -21.938 -25.734 -14.906 1 85.94 353 ILE B O 1
ATOM 5461 N N . LEU B 1 354 ? -19.766 -25.688 -14.602 1 87.56 354 LEU B N 1
ATOM 5462 C CA . LEU B 1 354 ? -19.703 -27.078 -14.141 1 87.56 354 LEU B CA 1
ATOM 5463 C C . LEU B 1 354 ? -20.297 -27.203 -12.734 1 87.56 354 LEU B C 1
ATOM 5465 O O . LEU B 1 354 ? -20.922 -28.219 -12.414 1 87.56 354 LEU B O 1
ATOM 5469 N N . LEU B 1 355 ? -20.094 -26.141 -11.977 1 87 355 LEU B N 1
ATOM 5470 C CA . LEU B 1 355 ? -20.453 -26.281 -10.57 1 87 355 LEU B CA 1
ATOM 5471 C C . LEU B 1 355 ? -21.797 -25.594 -10.281 1 87 355 LEU B C 1
ATOM 5473 O O . LEU B 1 355 ? -22.438 -25.891 -9.273 1 87 355 LEU B O 1
ATOM 5477 N N . TYR B 1 356 ? -22.078 -24.656 -11.078 1 83 356 TYR B N 1
ATOM 5478 C CA . TYR B 1 356 ? -23.328 -23.938 -10.859 1 83 356 TYR B CA 1
ATOM 5479 C C . TYR B 1 356 ? -24.234 -24.031 -12.086 1 83 356 TYR B C 1
ATOM 5481 O O . TYR B 1 356 ? -25.453 -23.875 -11.984 1 83 356 TYR B O 1
#

InterPro domains:
  IPR004776 Membrane transport PIN-like [PF03547] (16-348)
  IPR039305 Protein PIN-LIKES 2/6 [PTHR31419] (11-171)

pLDDT: mean 81.98, std 14.82, range [35.94, 97.62]

Sequence (712 aa):
MSIYLDSAVVSINGSVIVIVIVFLGAIMARYKILDKSGAESLSKLILNLLLPALLFTEMMKSLDITEFEDFGIIFIYCTFHIFIGCAVGWVLSKLTSANKNMTNLIMASIAFQDTTAIPLIFAEVLGRSDVTNPDSNFQEDAVSFVLIYTVFVTVFKWTVAYGMLKKVHEGSLLGDIGEIQVKKSFWWTMRKIMNPPIYATLASIPLALIPFLKQYVFCESGAVFADNVFSALVTVGKTASPLICVLLGSNLSEGYPPTADIAKKHIAVILFGKEVIMPLVGLGIAGGAYFYGIIGRVLAISIMIIYAGPTSLQLLMICTTHKNQVDNISKVYLIMYVTAAIPMALWTMCFLILLYMSIYLDSAVVSINGSVIVIVIVFLGAIMARYKILDKSGAESLSKLILNLLLPALLFTEMMKSLDITEFEDFGIIFIYCTFHIFIGCAVGWVLSKLTSANKNMTNLIMASIAFQDTTAIPLIFAEVLGRSDVTNPDSNFQEDAVSFVLIYTVFVTVFKWTVAYGMLKKVHEGSLLGDIGEIQVKKSFWWTMRKIMNPPIYATLASIPLALIPFLKQYVFCESGAVFADNVFSALVTVGKTASPLICVLLGSNLSEGYPPTADIAKKHIAVILFGKEVIMPLVGLGIAGGAYFYGIIGRVLAISIMIIYAGPTSLQLLMICTTHKNQVDNISKVYLIMYVTAAIPMALWTMCFLILLY

Organism: NCBI:txid5963

Radius of gyration: 26.91 Å; Cα contacts (8 Å, |Δi|>4): 1083; chains: 2; bounding box: 60×79×52 Å

Foldseek 3Di:
DDPLVLLLVLLLVLLVVLLVLLQVLLVCCVVPVCDPVNLLVLLVCLFQAQLLLQLLLLLLVLLDVVCVVLLVVLLVLLVVLLVVLLVLLQVLCVVVVHDQLLSLVLSQQLRQFALPRRLLSSLQSVQPDPLCVVPPCLSVVLNSSSSSNVLNSLLCCLQVSLVSNADDDVVCPVVVVVVVPPPPDPVNSVVVSDGSNNVSSVVSVVQNNDPVNSCLLVPPPDNVVSVVVSVVSNVSNVVSVSSLSSSLSSLCNNPPDDPLPDDPSSLVSSLCSQQPVQLVVLCCPLVVCVVVPNDDLSSSLSSSLRSNGGGHSCSLSSCSVSVGCNNVVSVSSNVNSVPSSNSSSVSNSVSSVSRD/DDPLVLLLVLLLVLLVVLLVLLQVLLVCCVVPVCDPVNLLVLLVCLFQAQLLLQLLLLLLVLLDVVCVVLLVVLLVLLVVLLVVLLVLLQVLCVVVVDDQLLSLVLSQQLRQFALPRRLLSSLVSVQPDPLCVVPPCLSVVLNSSSSSNVLNSLLCCLQVSLVSNADDDVVCPVVVVVVVPPPPDPVNSVVVSDGSNNVSSVVSVVQNNDPVNSCLLVPPPDNVVNVVVSVVSNVSNVVSVSSLSSSLSSLCNVPPDDDLPDDPSSLVSSLCSQQPVQLVVLCCPLVVCVVVPNDDLSSSLSSSLRSNGGGHSCSLSSCSVSVGCNNVVSVSSNVNSVPSSNSSSVSNSVSSVSRD

Solvent-accessible surface area (backbone atoms only — not comparable to full-atom values): 34993 Å² total; per-residue (Å²): 133,55,71,52,56,53,49,27,47,51,35,33,41,51,26,47,22,49,51,50,38,18,49,53,17,20,51,34,22,72,72,56,42,34,32,74,68,27,46,51,23,49,50,41,40,33,49,65,43,20,40,15,26,30,46,22,44,47,39,40,71,41,47,47,73,92,48,49,72,59,46,55,56,44,48,51,53,51,52,48,45,35,52,49,21,32,50,52,18,47,55,51,26,65,75,66,71,49,54,70,63,53,26,31,49,35,13,43,50,33,24,39,51,31,47,66,67,58,47,46,51,47,24,52,56,45,43,71,32,76,84,42,48,86,41,84,57,38,28,66,49,28,41,47,51,42,38,46,44,38,44,54,52,48,55,43,42,55,47,54,44,44,60,48,43,42,78,70,64,75,88,40,56,66,56,58,54,51,62,55,62,53,78,64,48,72,60,51,57,47,57,70,48,60,41,53,43,51,52,26,41,60,57,25,49,64,42,30,70,34,61,76,52,35,43,37,39,66,41,89,86,68,45,64,61,47,33,24,51,51,48,29,31,43,57,42,12,65,34,27,64,55,48,50,33,24,46,42,14,20,47,41,52,72,38,47,75,79,72,48,76,67,52,69,67,60,49,48,46,34,48,43,42,24,62,47,48,35,30,50,49,21,44,54,54,32,46,44,33,33,77,70,64,74,46,53,68,60,57,24,54,48,50,28,48,36,34,36,30,55,56,30,71,64,54,54,58,46,14,51,75,53,72,26,63,47,50,40,54,39,51,45,48,54,54,43,43,69,56,42,23,58,50,36,14,52,50,52,36,51,53,45,64,74,74,98,132,55,72,53,56,52,50,26,48,50,35,34,39,50,27,48,22,48,52,49,37,18,49,52,17,19,50,35,22,73,71,56,42,35,33,74,68,25,44,50,24,49,49,41,40,34,48,65,43,20,40,15,26,30,45,22,45,46,38,41,70,40,46,48,73,92,48,49,71,59,47,56,57,44,48,52,53,51,52,49,45,35,51,50,21,33,50,52,18,47,55,51,26,64,76,65,73,50,53,70,63,53,27,30,49,35,13,43,49,33,24,39,51,32,45,66,66,59,47,46,52,48,24,52,55,45,42,71,31,75,85,41,49,86,42,86,57,37,29,64,49,27,41,45,52,41,37,45,45,38,45,54,51,49,54,43,40,53,47,54,42,45,60,49,42,43,77,69,63,75,89,40,55,67,56,57,52,52,64,55,61,53,80,63,48,73,61,52,56,47,56,70,48,60,41,53,42,51,54,28,40,60,58,24,48,63,42,29,70,34,62,74,50,34,45,37,39,67,41,87,86,69,46,63,61,46,32,22,51,50,49,30,31,43,56,43,13,65,36,27,65,54,50,50,33,24,47,42,14,20,47,40,52,74,39,44,81,85,71,52,78,67,52,68,68,60,50,48,46,34,48,44,42,24,62,49,49,37,28,51,49,22,45,54,54,32,46,44,33,34,78,70,64,74,46,53,68,60,59,25,54,47,49,28,48,36,33,36,31,55,55,29,71,63,53,55,56,46,15,51,74,51,72,26,65,46,51,40,53,39,50,46,48,55,54,44,44,69,56,43,23,56,49,36,14,53,50,51,36,51,52,44,65,74,74,100

Nearest PDB structures (foldseek):
  8z8z-assembly1_B  TM=6.924E-01  e=4.151E-06  Homo sapiens
  8u58-assembly1_C  TM=7.320E-01  e=2.190E-05  Homo sapiens
  8u5v-assembly1_A  TM=7.031E-01  e=2.101E-05  Homo sapiens
  8u5x-assembly1_A  TM=6.479E-01  e=1.174E-05  Homo sapiens
  8u5n-assembly1_A  TM=6.336E-01  e=3.055E-05  Homo sapiens